Protein AF-0000000081974134 (afdb_homodimer)

Solvent-accessible surface area (backbone atoms only — not comparable to full-atom values): 27662 Å² total; per-residue (Å²): 134,82,80,75,77,74,74,79,78,76,74,82,57,38,41,62,75,35,48,95,47,82,81,49,39,59,68,60,86,34,45,34,42,29,40,42,33,33,38,43,79,95,25,69,61,38,66,56,43,50,51,53,49,50,49,51,37,48,76,56,60,36,49,73,46,82,43,73,51,33,44,64,68,55,46,54,53,51,53,48,50,51,48,50,50,45,43,72,47,29,88,43,43,20,35,40,37,40,35,44,37,31,37,16,56,98,64,27,38,38,31,64,80,62,48,73,44,55,46,59,61,57,56,49,49,57,29,57,85,66,18,56,36,42,55,97,23,50,37,36,36,42,41,34,52,23,32,69,73,90,77,79,85,73,77,65,66,72,69,57,69,64,73,80,59,81,75,68,73,73,66,67,63,74,57,44,75,21,28,38,40,37,32,68,31,14,39,87,64,63,45,68,30,18,66,71,41,67,41,46,61,53,51,30,44,52,52,48,36,72,72,54,56,62,35,42,34,54,70,57,43,49,23,49,25,26,36,50,40,56,70,43,90,37,64,42,96,83,36,81,44,59,43,36,42,41,36,39,33,26,36,46,49,40,49,64,94,133,81,80,74,78,75,74,79,78,78,74,81,60,39,41,62,75,34,49,95,46,82,80,49,38,60,69,61,86,33,45,32,42,29,40,43,32,34,37,44,80,95,26,76,61,38,66,56,41,50,53,54,50,50,50,52,36,50,76,56,58,37,50,71,47,80,42,72,49,33,43,63,69,53,45,53,53,51,54,48,51,50,47,50,50,45,43,72,48,29,87,43,42,18,36,42,36,41,34,42,37,31,36,15,53,98,63,26,38,37,29,64,79,62,48,72,42,54,47,60,61,57,56,51,49,58,28,59,84,65,16,56,36,42,54,98,23,50,37,37,36,44,39,30,53,21,30,69,74,91,85,80,87,69,80,65,69,74,70,59,74,64,78,81,61,82,77,70,78,78,60,74,68,74,48,48,79,21,28,37,37,37,33,68,30,13,36,91,48,71,51,68,22,31,75,70,45,60,43,46,60,53,52,29,43,53,53,47,35,72,74,53,56,61,33,42,33,55,70,58,44,49,23,51,25,26,37,49,39,56,72,42,88,37,68,45,95,82,37,80,44,60,42,32,43,40,36,40,33,27,36,46,50,40,49,63,94

Secondary structure (DSSP, 8-state):
--------------GGGG--SGGGB----SEEEEEEEE--TT-TTHHHHHHHHHHHHHHTT-EEEEEES--HHHHHHHHHHHHHHHHHHGGGEEEEEEEEEEEEETTEEE-TTS-EEEHHHHHHTTSTTT-GGGTTS-EEEEEEEE------------------------------TTEEEEEEEESSS-----TTTTHHHHHHHHHHHHHHTT-S-HHHHHHHHHHHHHHS-EEETTEEE-EEEEEEE--SSB---/--------------GGGGS-SGGGB----SEEEEEEEE--TT-TTHHHHHHHHHHHHHHTT-EEEEEES--HHHHHHHHHHHHHHHHHHGGGEEEEEEEEEEEEETTEEE-TTS-EEEHHHHHHTTSTTT-GGGTTS-EEEEEEEE-----S-------------------S----TTEEEEEEEESSSS----TTTHHHHHHHHHHHHHHHTT-S-HHHHHHHHHHHHHHS-EEETTEEE-EEEEEEE--SSB---

Foldseek 3Di:
DPPPPPDPPPPPAFVVVVVPDPVQAFDQQFAEEEEEEEEPPLQPCRVVLVVLVVVLCVLVRYDYDYHYQDDPVSVVVVLLVVLVVLQVCQQRGAEYEYEHQAADDDQWGAGNVGDTDGVLVSLVCCACVNRVSQVLHAYEYEYLHAHDDPDDDPPPPPVVVPPPPDPPPSDDSPPGARYKYKYKAFPVHHRPPQSNCSCLLSVLLSVLCVVQPQRAFPVVSVVSSQVSQQPDWDDRVNDTTGMGMDIDGNRRHTHTD/DPPPPPDPDPDPAFVVVVVPDPVQEFDQQFAEEEEEEEEPPPQPCRVVLVVLVVVLCVLVRYDYDYHYQDDPVSVVVVLLVVLVVLQVCQQRGAEYEYEHQAADDDQWGAGNVGDTDGVLVSLVCCACVNRVSQVLHAYEYEYLHAHDDPDDDPPPPPVVVPPPPDPPCSDDSPPGARYKYKYKAFPVDGRHRQSNCSCLLSVLLSVLCVVQPQRAFPVVSVVSSQVSQQPDWDDRVNDTTGMGMDIDGNRRHTYTD

Nearest PDB structures (foldseek):
  4m9r-assembly1_A  TM=7.952E-01  e=2.866E-16  Caenorhabditis elegans
  1gqf-assembly1_B  TM=7.179E-01  e=1.785E-15  Homo sapiens
  3r5j-assembly1_A  TM=8.544E-01  e=5.045E-10  Homo sapiens
  3r7b-assembly1_A  TM=8.446E-01  e=9.480E-10  Homo sapiens
  3r6l-assembly3_A  TM=8.497E-01  e=2.950E-09  Homo sapiens

Sequence (514 aa):
MKIHSEIPRKIPKRSYDCVDGELDCYDLRGKRKAFVMCVEKNRPGAHRDICLMEEWLGQCRFEHTQCIDPNKMELIEKIRSFRDGLNESKDDVGCCLVTLMSHGEKGFIKMEDGEKVSLEDIFEMFNNKNCPALQEKPKIFIIQACRGEKRDSGVETDDEPMESDDVAEKRRLPTFSDYFIIYPTQADHVALRHPRTGSVIIEAMSAVFKQYGNKWHIADFFTKVNNRVVHTEFHLHEEPIKVSLVMESTLTRFVYFMKIHSEIPRKIPKRSYDCVDGELDCYDLRGKRKAFVMCVEKNRPGAHRDICLMEEWLGQCRFEHTQCIDPNKMELIEKIRSFRDGLNESKDDVGCCLVTLMSHGEKGFIKMEDGEKVSLEDIFEMFNNKNCPALQEKPKIFIIQACRGEKRDSGVETDDEPMESDDVAEKRRLPTFSDYFIIYPTQADHVALRHPRTGSVIIEAMSAVFKQYGNKWHIADFFTKVNNRVVHTEFHLHEEPIKVSLVMESTLTRFVYF

InterPro domains:
  IPR001309 Peptidase C14, p20 domain [PS50208] (43-150)
  IPR002138 Peptidase C14, caspase non-catalytic subunit p10 [PS50207] (169-257)
  IPR002398 Peptidase C14 family [PTHR10454] (24-257)
  IPR011600 Peptidase C14, caspase domain [PF00656] (32-233)
  IPR015917 Peptidase C14A, caspase catalytic domain [PR00376] (96-104)
  IPR015917 Peptidase C14A, caspase catalytic domain [PR00376] (131-149)
  IPR015917 Peptidase C14A, caspase catalytic domain [PR00376] (191-202)
  IPR015917 Peptidase C14A, caspase catalytic domain [PR00376] (249-257)
  IPR015917 Peptidase C14A, caspase catalytic domain [SM00115] (25-257)
  IPR029030 Caspase-like domain superfamily [SSF52129] (19-257)
  IPR033139 Peptidase family C14A, cysteine active site [PS01122] (137-148)

pLDDT: mean 76.15, std 25.22, range [23.22, 98.56]

Radius of gyration: 23.82 Å; Cα contacts (8 Å, |Δi|>4): 991; chains: 2; bounding box: 58×66×83 Å

Organism: Neovison vison (NCBI:txid452646)

Structure (mmCIF, N/CA/C/O backbone):
data_AF-0000000081974134-model_v1
#
loop_
_entity.id
_entity.type
_entity.pdbx_description
1 polymer Caspase-14-like
#
loop_
_atom_site.group_PDB
_atom_site.id
_atom_site.type_symbol
_atom_site.label_atom_id
_atom_site.label_alt_id
_atom_site.label_comp_id
_atom_site.label_asym_id
_atom_site.label_entity_id
_atom_site.label_seq_id
_atom_site.pdbx_PDB_ins_code
_atom_site.Cartn_x
_atom_site.Cartn_y
_atom_site.Cartn_z
_atom_site.occupancy
_atom_site.B_iso_or_equiv
_atom_site.auth_seq_id
_atom_site.auth_comp_id
_atom_site.auth_asym_id
_atom_site.auth_atom_id
_atom_site.pdbx_PDB_model_num
ATOM 1 N N . MET A 1 1 ? -29.875 7.055 -47.281 1 23.36 1 MET A N 1
ATOM 2 C CA . MET A 1 1 ? -28.859 6.141 -46.75 1 23.36 1 MET A CA 1
ATOM 3 C C . MET A 1 1 ? -27.766 6.898 -46 1 23.36 1 MET A C 1
ATOM 5 O O . MET A 1 1 ? -26.875 7.48 -46.625 1 23.36 1 MET A O 1
ATOM 9 N N . LYS A 1 2 ? -28.062 7.668 -45 1 30.08 2 LYS A N 1
ATOM 10 C CA . LYS A 1 2 ? -27.234 8.648 -44.281 1 30.08 2 LYS A CA 1
ATOM 11 C C . LYS A 1 2 ? -26.031 7.984 -43.625 1 30.08 2 LYS A C 1
ATOM 13 O O . LYS A 1 2 ? -26.188 7.039 -42.844 1 30.08 2 LYS A O 1
ATOM 18 N N . ILE A 1 3 ? -24.812 7.965 -44.25 1 29.06 3 ILE A N 1
ATOM 19 C CA . ILE A 1 3 ? -23.547 7.371 -43.812 1 29.06 3 ILE A CA 1
ATOM 20 C C . ILE A 1 3 ? -23.188 7.887 -42.438 1 29.06 3 ILE A C 1
ATOM 22 O O . ILE A 1 3 ? -23.031 9.094 -42.219 1 29.06 3 ILE A O 1
ATOM 26 N N . HIS A 1 4 ? -23.656 7.277 -41.344 1 30.2 4 HIS A N 1
ATOM 27 C CA . HIS A 1 4 ? -23.391 7.625 -39.969 1 30.2 4 HIS A CA 1
ATOM 28 C C . HIS A 1 4 ? -21.891 7.602 -39.688 1 30.2 4 HIS A C 1
ATOM 30 O O . HIS A 1 4 ? -21.219 6.594 -39.906 1 30.2 4 HIS A O 1
ATOM 36 N N . SER A 1 5 ? -21.188 8.68 -39.938 1 32 5 SER A N 1
ATOM 37 C CA . SER A 1 5 ? -19.766 8.914 -39.75 1 32 5 SER A CA 1
ATOM 38 C C . SER A 1 5 ? -19.297 8.414 -38.406 1 32 5 SER A C 1
ATOM 40 O O . SER A 1 5 ? -19.875 8.766 -37.375 1 32 5 SER A O 1
ATOM 42 N N . GLU A 1 6 ? -18.875 7.148 -38.312 1 28.83 6 GLU A N 1
ATOM 43 C CA . GLU A 1 6 ? -18.328 6.422 -37.188 1 28.83 6 GLU A CA 1
ATOM 44 C C . GLU A 1 6 ? -17.266 7.25 -36.469 1 28.83 6 GLU A C 1
ATOM 46 O O . GLU A 1 6 ? -16.312 7.727 -37.094 1 28.83 6 GLU A O 1
ATOM 51 N N . ILE A 1 7 ? -17.625 8.031 -35.531 1 29.89 7 ILE A N 1
ATOM 52 C CA . ILE A 1 7 ? -16.719 8.859 -34.719 1 29.89 7 ILE A CA 1
ATOM 53 C C . ILE A 1 7 ? -15.492 8.055 -34.312 1 29.89 7 ILE A C 1
ATOM 55 O O . ILE A 1 7 ? -15.609 6.945 -33.812 1 29.89 7 ILE A O 1
ATOM 59 N N . PRO A 1 8 ? -14.297 8.383 -34.781 1 29.53 8 PRO A N 1
ATOM 60 C CA . PRO A 1 8 ? -13.047 7.648 -34.594 1 29.53 8 PRO A CA 1
ATOM 61 C C . PRO A 1 8 ? -12.781 7.352 -33.094 1 29.53 8 PRO A C 1
ATOM 63 O O . PRO A 1 8 ? -13.047 8.195 -32.25 1 29.53 8 PRO A O 1
ATOM 66 N N . ARG A 1 9 ? -12.789 6.145 -32.562 1 28.36 9 ARG A N 1
ATOM 67 C CA . ARG A 1 9 ? -12.508 5.625 -31.234 1 28.36 9 ARG A CA 1
ATOM 68 C C . ARG A 1 9 ? -11.172 6.145 -30.703 1 28.36 9 ARG A C 1
ATOM 70 O O . ARG A 1 9 ? -10.133 5.957 -31.344 1 28.36 9 ARG A O 1
ATOM 77 N N . LYS A 1 10 ? -11.133 7.32 -30.078 1 31.2 10 LYS A N 1
ATOM 78 C CA . LYS A 1 10 ? -9.922 7.871 -29.469 1 31.2 10 LYS A CA 1
ATOM 79 C C . LYS A 1 10 ? -9.148 6.793 -28.719 1 31.2 10 LYS A C 1
ATOM 81 O O . LYS A 1 10 ? -9.734 6.027 -27.953 1 31.2 10 LYS A O 1
ATOM 86 N N . ILE A 1 11 ? -8.18 6.156 -29.141 1 31.95 11 ILE A N 1
ATOM 87 C CA . ILE A 1 11 ? -7.281 5.145 -28.594 1 31.95 11 ILE A CA 1
ATOM 88 C C . ILE A 1 11 ? -6.875 5.531 -27.172 1 31.95 11 ILE A C 1
ATOM 90 O O . ILE A 1 11 ? -6.301 6.598 -26.953 1 31.95 11 ILE A O 1
ATOM 94 N N . PRO A 1 12 ? -7.48 4.992 -26.125 1 35.16 12 PRO A N 1
ATOM 95 C CA . PRO A 1 12 ? -7.156 5.348 -24.75 1 35.16 12 PRO A CA 1
ATOM 96 C C . PRO A 1 12 ? -5.66 5.27 -24.453 1 35.16 12 PRO A C 1
ATOM 98 O O . PRO A 1 12 ? -5.012 4.273 -24.781 1 35.16 12 PRO A O 1
ATOM 101 N N . LYS A 1 13 ? -4.879 6.344 -24.391 1 38.97 13 LYS A N 1
ATOM 102 C CA . LYS A 1 13 ? -3.451 6.453 -24.109 1 38.97 13 LYS A CA 1
ATOM 103 C C . LYS A 1 13 ? -3.1 5.773 -22.797 1 38.97 13 LYS A C 1
ATOM 105 O O . LYS A 1 13 ? -3.848 5.879 -21.812 1 38.97 13 LYS A O 1
ATOM 110 N N . ARG A 1 14 ? -2.133 4.789 -22.828 1 38.97 14 ARG A N 1
ATOM 111 C CA . ARG A 1 14 ? -1.609 4.035 -21.703 1 38.97 14 ARG A CA 1
ATOM 112 C C . ARG A 1 14 ? -0.887 4.949 -20.719 1 38.97 14 ARG A C 1
ATOM 114 O O . ARG A 1 14 ? -0.285 5.949 -21.125 1 38.97 14 ARG A O 1
ATOM 121 N N . SER A 1 15 ? -1.131 4.859 -19.391 1 45.97 15 SER A N 1
ATOM 122 C CA . SER A 1 15 ? -0.345 5.59 -18.391 1 45.97 15 SER A CA 1
ATOM 123 C C . SER A 1 15 ? 1.147 5.484 -18.688 1 45.97 15 SER A C 1
ATOM 125 O O . SER A 1 15 ? 1.926 6.355 -18.297 1 45.97 15 SER A O 1
ATOM 127 N N . TYR A 1 16 ? 1.57 4.402 -19.438 1 46.16 16 TYR A N 1
ATOM 128 C CA . TYR A 1 16 ? 2.951 4.203 -19.875 1 46.16 16 TYR A CA 1
ATOM 129 C C . TYR A 1 16 ? 3.457 5.406 -20.656 1 46.16 16 TYR A C 1
ATOM 131 O O . TYR A 1 16 ? 4.656 5.703 -20.656 1 46.16 16 TYR A O 1
ATOM 139 N N . ASP A 1 17 ? 2.502 5.953 -21.312 1 48.38 17 ASP A N 1
ATOM 140 C CA . ASP A 1 17 ? 2.938 7.047 -22.172 1 48.38 17 ASP A CA 1
ATOM 141 C C . ASP A 1 17 ? 3.395 8.25 -21.344 1 48.38 17 ASP A C 1
ATOM 143 O O . ASP A 1 17 ? 4.055 9.148 -21.859 1 48.38 17 ASP A O 1
ATOM 147 N N . CYS A 1 18 ? 3.057 8.219 -20.094 1 47.5 18 CYS A N 1
ATOM 148 C CA . CYS A 1 18 ? 3.426 9.336 -19.234 1 47.5 18 CYS A CA 1
ATOM 149 C C . CYS A 1 18 ? 4.734 9.055 -18.5 1 47.5 18 CYS A C 1
ATOM 151 O O . CYS A 1 18 ? 5.242 9.914 -17.781 1 47.5 18 CYS A O 1
ATOM 153 N N . VAL A 1 19 ? 5.211 7.797 -18.734 1 52.97 19 VAL A N 1
ATOM 154 C CA . VAL A 1 19 ? 6.453 7.461 -18.062 1 52.97 19 VAL A CA 1
ATOM 155 C C . VAL A 1 19 ? 7.645 7.848 -18.922 1 52.97 19 VAL A C 1
ATOM 157 O O . VAL A 1 19 ? 7.613 7.672 -20.141 1 52.97 19 VAL A O 1
ATOM 160 N N . ASP A 1 20 ? 8.445 8.914 -18.516 1 53.44 20 ASP A N 1
ATOM 161 C CA . ASP A 1 20 ? 9.516 9.555 -19.281 1 53.44 20 ASP A CA 1
ATOM 162 C C . ASP A 1 20 ? 10.562 8.539 -19.719 1 53.44 20 ASP A C 1
ATOM 164 O O . ASP A 1 20 ? 11.398 8.828 -20.578 1 53.44 20 ASP A O 1
ATOM 168 N N . GLY A 1 21 ? 10.516 7.141 -19.266 1 56.5 21 GLY A N 1
ATOM 169 C CA . GLY A 1 21 ? 11.625 6.348 -19.766 1 56.5 21 GLY A CA 1
ATOM 170 C C . GLY A 1 21 ? 11.641 4.93 -19.234 1 56.5 21 GLY A C 1
ATOM 171 O O . GLY A 1 21 ? 10.805 4.57 -18.391 1 56.5 21 GLY A O 1
ATOM 172 N N . GLU A 1 22 ? 12.43 4.062 -19.953 1 61 22 GLU A N 1
ATOM 173 C CA . GLU A 1 22 ? 12.711 2.666 -19.641 1 61 22 GLU A CA 1
ATOM 174 C C . GLU A 1 22 ? 13.156 2.514 -18.188 1 61 22 GLU A C 1
ATOM 176 O O . GLU A 1 22 ? 12.945 1.463 -17.578 1 61 22 GLU A O 1
ATOM 181 N N . LEU A 1 23 ? 13.391 3.646 -17.562 1 71.38 23 LEU A N 1
ATOM 182 C CA . LEU A 1 23 ? 13.977 3.562 -16.219 1 71.38 23 LEU A CA 1
ATOM 183 C C . LEU A 1 23 ? 12.891 3.586 -15.156 1 71.38 23 LEU A C 1
ATOM 185 O O . LEU A 1 23 ? 13.133 3.193 -14.008 1 71.38 23 LEU A O 1
ATOM 189 N N . ASP A 1 24 ? 11.664 3.799 -15.57 1 87.81 24 ASP A N 1
ATOM 190 C CA . ASP A 1 24 ? 10.602 3.941 -14.578 1 87.81 24 ASP A CA 1
ATOM 191 C C . ASP A 1 24 ? 9.805 2.648 -14.438 1 87.81 24 ASP A C 1
ATOM 193 O O . ASP A 1 24 ? 8.992 2.508 -13.516 1 87.81 24 ASP A O 1
ATOM 197 N N . CYS A 1 25 ? 10.18 1.677 -15.32 1 92.44 25 CYS A N 1
ATOM 198 C CA . CYS A 1 25 ? 9.414 0.437 -15.305 1 92.44 25 CYS A CA 1
ATOM 199 C C . CYS A 1 25 ? 10.312 -0.76 -15.031 1 92.44 25 CYS A C 1
ATOM 201 O O . CYS A 1 25 ? 11.492 -0.755 -15.406 1 92.44 25 CYS A O 1
ATOM 203 N N . TYR A 1 26 ? 9.742 -1.731 -14.391 1 95.31 26 TYR A N 1
ATOM 204 C CA . TYR A 1 26 ? 10.43 -3.016 -14.297 1 95.31 26 TYR A CA 1
ATOM 205 C C . TYR A 1 26 ? 10.57 -3.658 -15.672 1 95.31 26 TYR A C 1
ATOM 207 O O . TYR A 1 26 ? 9.688 -3.525 -16.516 1 95.31 26 TYR A O 1
ATOM 215 N N . ASP A 1 27 ? 11.695 -4.344 -15.844 1 92.31 27 ASP A N 1
ATOM 216 C CA . ASP A 1 27 ? 11.906 -5.129 -17.062 1 92.31 27 ASP A CA 1
ATOM 217 C C . ASP A 1 27 ? 11.188 -6.473 -16.969 1 92.31 27 ASP A C 1
ATOM 219 O O . ASP A 1 27 ? 11.625 -7.367 -16.234 1 92.31 27 ASP A O 1
ATOM 223 N N . LEU A 1 28 ? 10.086 -6.625 -17.688 1 92.44 28 LEU A N 1
ATOM 224 C CA . LEU A 1 28 ? 9.305 -7.855 -17.641 1 92.44 28 LEU A CA 1
ATOM 225 C C . LEU A 1 28 ? 9.469 -8.656 -18.922 1 92.44 28 LEU A C 1
ATOM 227 O O . LEU A 1 28 ? 8.586 -9.438 -19.297 1 92.44 28 LEU A O 1
ATOM 231 N N . ARG A 1 29 ? 10.633 -8.508 -19.609 1 89.06 29 ARG A N 1
ATOM 232 C CA . ARG A 1 29 ? 10.898 -9.242 -20.844 1 89.06 29 ARG A CA 1
ATOM 233 C C . ARG A 1 29 ? 11.195 -10.703 -20.562 1 89.06 29 ARG A C 1
ATOM 235 O O . ARG A 1 29 ? 11.023 -11.562 -21.422 1 89.06 29 ARG A O 1
ATOM 242 N N . GLY A 1 30 ? 11.641 -10.945 -19.328 1 91.62 30 GLY A N 1
ATOM 243 C CA . GLY A 1 30 ? 11.844 -12.328 -18.938 1 91.62 30 GLY A CA 1
ATOM 244 C C . GLY A 1 30 ? 10.555 -13.078 -18.672 1 91.62 30 GLY A C 1
ATOM 245 O O . GLY A 1 30 ? 9.469 -12.539 -18.891 1 91.62 30 GLY A O 1
ATOM 246 N N . LYS A 1 31 ? 10.703 -14.281 -18.219 1 94.69 31 LYS A N 1
ATOM 247 C CA . LYS A 1 31 ? 9.539 -15.117 -17.938 1 94.69 31 LYS A CA 1
ATOM 248 C C . LYS A 1 31 ? 8.719 -14.562 -16.781 1 94.69 31 LYS A C 1
ATOM 250 O O . LYS A 1 31 ? 9.281 -14.07 -15.797 1 94.69 31 LYS A O 1
ATOM 255 N N . ARG A 1 32 ? 7.484 -14.625 -17.016 1 96.38 32 ARG A N 1
ATOM 256 C CA . ARG A 1 32 ? 6.543 -14.305 -15.938 1 96.38 32 ARG A CA 1
ATOM 257 C C . ARG A 1 32 ? 5.898 -15.57 -15.383 1 96.38 32 ARG A C 1
ATOM 259 O O . ARG A 1 32 ? 5.215 -16.297 -16.109 1 96.38 32 ARG A O 1
ATOM 266 N N . LYS A 1 33 ? 6.16 -15.828 -14.117 1 97.69 33 LYS A N 1
ATOM 267 C CA . LYS A 1 33 ? 5.707 -17.078 -13.508 1 97.69 33 LYS A CA 1
ATOM 268 C C . LYS A 1 33 ? 4.68 -16.812 -12.414 1 97.69 33 LYS A C 1
ATOM 270 O O . LYS A 1 33 ? 4.84 -15.875 -11.617 1 97.69 33 LYS A O 1
ATOM 275 N N . ALA A 1 34 ? 3.613 -17.609 -12.461 1 98.5 34 ALA A N 1
ATOM 276 C CA . ALA A 1 34 ? 2.559 -17.422 -11.461 1 98.5 34 ALA A CA 1
ATOM 277 C C . ALA A 1 34 ? 2.271 -18.734 -10.727 1 98.5 34 ALA A C 1
ATOM 279 O O . ALA A 1 34 ? 2.422 -19.812 -11.297 1 98.5 34 ALA A O 1
ATOM 280 N N . PHE A 1 35 ? 1.98 -18.609 -9.461 1 98.5 35 PHE A N 1
ATOM 281 C CA . PHE A 1 35 ? 1.506 -19.688 -8.609 1 98.5 35 PHE A CA 1
ATOM 282 C C . PHE A 1 35 ? 0.083 -19.422 -8.133 1 98.5 35 PHE A C 1
ATOM 284 O O . PHE A 1 35 ? -0.191 -18.391 -7.535 1 98.5 35 PHE A O 1
ATOM 291 N N . VAL A 1 36 ? -0.862 -20.344 -8.477 1 97.44 36 VAL A N 1
ATOM 292 C CA . VAL A 1 36 ? -2.262 -20.172 -8.102 1 97.44 36 VAL A CA 1
ATOM 293 C C . VAL A 1 36 ? -2.686 -21.297 -7.156 1 97.44 36 VAL A C 1
ATOM 295 O O . VAL A 1 36 ? -2.811 -22.453 -7.57 1 97.44 36 VAL A O 1
ATOM 298 N N . MET A 1 37 ? -2.889 -20.922 -5.91 1 96.12 37 MET A N 1
ATOM 299 C CA . MET A 1 37 ? -3.393 -21.891 -4.934 1 96.12 37 MET A CA 1
ATOM 300 C C . MET A 1 37 ? -4.844 -21.578 -4.57 1 96.12 37 MET A C 1
ATOM 302 O O . MET A 1 37 ? -5.195 -20.422 -4.312 1 96.12 37 MET A O 1
ATOM 306 N N . CYS A 1 38 ? -5.676 -22.641 -4.547 1 92.44 38 CYS A N 1
ATOM 307 C CA . CYS A 1 38 ? -7.078 -22.453 -4.188 1 92.44 38 CYS A CA 1
ATOM 308 C C . CYS A 1 38 ? -7.594 -23.656 -3.393 1 92.44 38 CYS A C 1
ATOM 310 O O . CYS A 1 38 ? -7.316 -24.797 -3.738 1 92.44 38 CYS A O 1
ATOM 312 N N . VAL A 1 39 ? -8.141 -23.328 -2.324 1 90.38 39 VAL A N 1
ATOM 313 C CA . VAL A 1 39 ? -8.953 -24.328 -1.646 1 90.38 39 VAL A CA 1
ATOM 314 C C . VAL A 1 39 ? -10.398 -24.234 -2.123 1 90.38 39 VAL A C 1
ATOM 316 O O . VAL A 1 39 ? -11.086 -23.25 -1.852 1 90.38 39 VAL A O 1
ATOM 319 N N . GLU A 1 40 ? -10.875 -25.234 -2.871 1 87.44 40 GLU A N 1
ATOM 320 C CA . GLU A 1 40 ? -12.203 -25.219 -3.477 1 87.44 40 GLU A CA 1
ATOM 321 C C . GLU A 1 40 ? -13.242 -25.844 -2.545 1 87.44 40 GLU A C 1
ATOM 323 O O . GLU A 1 40 ? -14.422 -25.516 -2.621 1 87.44 40 GLU A O 1
ATOM 328 N N . LYS A 1 41 ? -12.727 -26.688 -1.751 1 79.75 41 LYS A N 1
ATOM 329 C CA . LYS A 1 41 ? -13.656 -27.422 -0.905 1 79.75 41 LYS A CA 1
ATOM 330 C C . LYS A 1 41 ? -14.477 -26.484 -0.028 1 79.75 41 LYS A C 1
ATOM 332 O O . LYS A 1 41 ? -13.922 -25.594 0.619 1 79.75 41 LYS A O 1
ATOM 337 N N . ASN A 1 42 ? -15.812 -26.531 -0.079 1 73.19 42 ASN A N 1
ATOM 338 C CA . ASN A 1 42 ? -16.766 -25.781 0.721 1 73.19 42 ASN A CA 1
ATOM 339 C C . ASN A 1 42 ? -16.719 -24.281 0.381 1 73.19 42 ASN A C 1
ATOM 341 O O . ASN A 1 42 ? -16.938 -23.438 1.251 1 73.19 42 ASN A O 1
ATOM 345 N N . ARG A 1 43 ? -16.281 -24 -0.754 1 77.38 43 ARG A N 1
ATOM 346 C CA . ARG A 1 43 ? -16.266 -22.609 -1.228 1 77.38 43 ARG A CA 1
ATOM 347 C C . ARG A 1 43 ? -16.922 -22.5 -2.598 1 77.38 43 ARG A C 1
ATOM 349 O O . ARG A 1 43 ? -16.234 -22.516 -3.623 1 77.38 43 ARG A O 1
ATOM 356 N N . PRO A 1 44 ? -18.219 -22.375 -2.51 1 75.38 44 PRO A N 1
ATOM 357 C CA . PRO A 1 44 ? -18.906 -22.203 -3.789 1 75.38 44 PRO A CA 1
ATOM 358 C C . PRO A 1 44 ? -18.344 -21.031 -4.609 1 75.38 44 PRO A C 1
ATOM 360 O O . PRO A 1 44 ? -18.016 -19.984 -4.055 1 75.38 44 PRO A O 1
ATOM 363 N N . GLY A 1 45 ? -18.031 -21.172 -5.887 1 80.12 45 GLY A N 1
ATOM 364 C CA . GLY A 1 45 ? -17.547 -20.125 -6.773 1 80.12 45 GLY A CA 1
ATOM 365 C C . GLY A 1 45 ? -16.031 -20.156 -6.957 1 80.12 45 GLY A C 1
ATOM 366 O O . GLY A 1 45 ? -15.492 -19.469 -7.82 1 80.12 45 GLY A O 1
ATOM 367 N N . ALA A 1 46 ? -15.438 -20.984 -6.133 1 84.06 46 ALA A N 1
ATOM 368 C CA . ALA A 1 46 ? -13.977 -21.062 -6.164 1 84.06 46 ALA A CA 1
ATOM 369 C C . ALA A 1 46 ? -13.477 -21.484 -7.547 1 84.06 46 ALA A C 1
ATOM 371 O O . ALA A 1 46 ? -12.477 -20.953 -8.031 1 84.06 46 ALA A O 1
ATOM 372 N N . HIS A 1 47 ? -14.234 -22.375 -8.109 1 88.06 47 HIS A N 1
ATOM 373 C CA . HIS A 1 47 ? -13.828 -22.844 -9.43 1 88.06 47 HIS A CA 1
ATOM 374 C C . HIS A 1 47 ? -13.875 -21.719 -10.453 1 88.06 47 HIS A C 1
ATOM 376 O O . HIS A 1 47 ? -12.984 -21.594 -11.297 1 88.06 47 HIS A O 1
ATOM 382 N N . ARG A 1 48 ? -14.891 -20.969 -10.359 1 87.81 48 ARG A N 1
ATOM 383 C CA . ARG A 1 48 ? -15.008 -19.828 -11.258 1 87.81 48 ARG A CA 1
ATOM 384 C C . ARG A 1 48 ? -13.875 -18.844 -11.031 1 87.81 48 ARG A C 1
ATOM 386 O O . ARG A 1 48 ? -13.32 -18.281 -11.984 1 87.81 48 ARG A O 1
ATOM 393 N N . ASP A 1 49 ? -13.492 -18.609 -9.82 1 89.44 49 ASP A N 1
ATOM 394 C CA . ASP A 1 49 ? -12.383 -17.719 -9.492 1 89.44 49 ASP A CA 1
ATOM 395 C C . ASP A 1 49 ? -11.086 -18.203 -10.125 1 89.44 49 ASP A C 1
ATOM 397 O O . ASP A 1 49 ? -10.305 -17.406 -10.641 1 89.44 49 ASP A O 1
ATOM 401 N N . ILE A 1 50 ? -10.945 -19.5 -10.078 1 92.75 50 ILE A N 1
ATOM 402 C CA . ILE A 1 50 ? -9.75 -20.094 -10.664 1 92.75 50 ILE A CA 1
ATOM 403 C C . ILE A 1 50 ? -9.727 -19.812 -12.172 1 92.75 50 ILE A C 1
ATOM 405 O O . ILE A 1 50 ? -8.711 -19.375 -12.711 1 92.75 50 ILE A O 1
ATOM 409 N N . CYS A 1 51 ? -10.82 -20 -12.789 1 93 51 CYS A N 1
ATOM 410 C CA . CYS A 1 51 ? -10.906 -19.812 -14.234 1 93 51 CYS A CA 1
ATOM 411 C C . CYS A 1 51 ? -10.641 -18.375 -14.617 1 93 51 CYS A C 1
ATOM 413 O O . CYS A 1 51 ? -9.875 -18.094 -15.539 1 93 51 CYS A O 1
ATOM 415 N N . LEU A 1 52 ? -11.227 -17.484 -13.867 1 92.69 52 LEU A N 1
ATOM 416 C CA . LEU A 1 52 ? -11.047 -16.062 -14.148 1 92.69 52 LEU A CA 1
ATOM 417 C C . LEU A 1 52 ? -9.594 -15.641 -13.93 1 92.69 52 LEU A C 1
ATOM 419 O O . LEU A 1 52 ? -9.039 -14.883 -14.727 1 92.69 52 LEU A O 1
ATOM 423 N N . MET A 1 53 ? -9.016 -16.172 -12.875 1 94.88 53 MET A N 1
ATOM 424 C CA . MET A 1 53 ? -7.617 -15.859 -12.586 1 94.88 53 MET A CA 1
ATOM 425 C C . MET A 1 53 ? -6.703 -16.391 -13.68 1 94.88 53 MET A C 1
ATOM 427 O O . MET A 1 53 ? -5.812 -15.672 -14.148 1 94.88 53 MET A O 1
ATOM 431 N N . GLU A 1 54 ? -6.957 -17.562 -14.117 1 95.62 54 GLU A N 1
ATOM 432 C CA . GLU A 1 54 ? -6.133 -18.172 -15.156 1 95.62 54 GLU A CA 1
ATOM 433 C C . GLU A 1 54 ? -6.273 -17.406 -16.484 1 95.62 54 GLU A C 1
ATOM 435 O O . GLU A 1 54 ? -5.297 -17.25 -17.219 1 95.62 54 GLU A O 1
ATOM 440 N N . GLU A 1 55 ? -7.434 -17.016 -16.719 1 95.38 55 GLU A N 1
ATOM 441 C CA . GLU A 1 55 ? -7.664 -16.219 -17.922 1 95.38 55 GLU A CA 1
ATOM 442 C C . GLU A 1 55 ? -6.871 -14.906 -17.875 1 95.38 55 GLU A C 1
ATOM 444 O O . GLU A 1 55 ? -6.211 -14.547 -18.859 1 95.38 55 GLU A O 1
ATOM 449 N N . TRP A 1 56 ? -6.961 -14.266 -16.75 1 96.12 56 TRP A N 1
ATOM 450 C CA . TRP A 1 56 ? -6.238 -13.008 -16.594 1 96.12 56 TRP A CA 1
ATOM 451 C C . TRP A 1 56 ? -4.734 -13.227 -16.688 1 96.12 56 TRP A C 1
ATOM 453 O O . TRP A 1 56 ? -4.035 -12.477 -17.375 1 96.12 56 TRP A O 1
ATOM 463 N N . LEU A 1 57 ? -4.23 -14.273 -16.062 1 97.38 57 LEU A N 1
ATOM 464 C CA . LEU A 1 57 ? -2.809 -14.602 -16.109 1 97.38 57 LEU A CA 1
ATOM 465 C C . LEU A 1 57 ? -2.371 -14.898 -17.547 1 97.38 57 LEU A C 1
ATOM 467 O O . LEU A 1 57 ? -1.297 -14.469 -17.969 1 97.38 57 LEU A O 1
ATOM 471 N N . GLY A 1 58 ? -3.207 -15.594 -18.234 1 96.5 58 GLY A N 1
ATOM 472 C CA . GLY A 1 58 ? -2.914 -15.875 -19.625 1 96.5 58 GLY A CA 1
ATOM 473 C C . GLY A 1 58 ? -2.818 -14.633 -20.484 1 96.5 58 GLY A C 1
ATOM 474 O O . GLY A 1 58 ? -1.886 -14.484 -21.281 1 96.5 58 GLY A O 1
ATOM 475 N N . GLN A 1 59 ? -3.693 -13.734 -20.25 1 95.44 59 GLN A N 1
ATOM 476 C CA . GLN A 1 59 ? -3.713 -12.484 -21.016 1 95.44 59 GLN A CA 1
ATOM 477 C C . GLN A 1 59 ? -2.502 -11.617 -20.688 1 95.44 59 GLN A C 1
ATOM 479 O O . GLN A 1 59 ? -2.043 -10.836 -21.516 1 95.44 59 GLN A O 1
ATOM 484 N N . CYS A 1 60 ? -1.992 -11.789 -19.516 1 95.88 60 CYS A N 1
ATOM 485 C CA . CYS A 1 60 ? -0.818 -11.047 -19.078 1 95.88 60 CYS A CA 1
ATOM 486 C C . CYS A 1 60 ? 0.461 -11.828 -19.359 1 95.88 60 CYS A C 1
ATOM 488 O O . CYS A 1 60 ? 1.543 -11.43 -18.922 1 95.88 60 CYS A O 1
ATOM 490 N N . ARG A 1 61 ? 0.391 -13.016 -20 1 95.69 61 ARG A N 1
ATOM 491 C CA . ARG A 1 61 ? 1.505 -13.82 -20.484 1 95.69 61 ARG A CA 1
ATOM 492 C C . ARG A 1 61 ? 2.256 -14.469 -19.328 1 95.69 61 ARG A C 1
ATOM 494 O O . ARG A 1 61 ? 3.484 -14.562 -19.344 1 95.69 61 ARG A O 1
ATOM 501 N N . PHE A 1 62 ? 1.518 -14.859 -18.297 1 97.56 62 PHE A N 1
ATOM 502 C CA . PHE A 1 62 ? 2.088 -15.641 -17.203 1 97.56 62 PHE A CA 1
ATOM 503 C C . PHE A 1 62 ? 1.961 -17.125 -17.484 1 97.56 62 PHE A C 1
ATOM 505 O O . PHE A 1 62 ? 0.932 -17.594 -17.984 1 97.56 62 PHE A O 1
ATOM 512 N N . GLU A 1 63 ? 3.045 -17.781 -17.188 1 96.75 63 GLU A N 1
ATOM 513 C CA . GLU A 1 63 ? 2.949 -19.234 -17 1 96.75 63 GLU A CA 1
ATOM 514 C C . GLU A 1 63 ? 2.584 -19.578 -15.562 1 96.75 63 GLU A C 1
ATOM 516 O O . GLU A 1 63 ? 3.248 -19.141 -14.617 1 96.75 63 GLU A O 1
ATOM 521 N N . HIS A 1 64 ? 1.505 -20.375 -15.43 1 97 64 HIS A N 1
ATOM 522 C CA . HIS A 1 64 ? 1.072 -20.547 -14.047 1 97 64 HIS A CA 1
ATOM 523 C C . HIS A 1 64 ? 1.125 -22.016 -13.625 1 97 64 HIS A C 1
ATOM 525 O O . HIS A 1 64 ? 0.979 -22.906 -14.461 1 97 64 HIS A O 1
ATOM 531 N N . THR A 1 65 ? 1.437 -22.203 -12.359 1 97.31 65 THR A N 1
ATOM 532 C CA . THR A 1 65 ? 1.349 -23.469 -11.656 1 97.31 65 THR A CA 1
ATOM 533 C C . THR A 1 65 ? 0.16 -23.484 -10.695 1 97.31 65 THR A C 1
ATOM 535 O O . THR A 1 65 ? -0.044 -22.531 -9.945 1 97.31 65 THR A O 1
ATOM 538 N N . GLN A 1 66 ? -0.643 -24.594 -10.773 1 97.06 66 GLN A N 1
ATOM 539 C CA . GLN A 1 66 ? -1.833 -24.688 -9.93 1 97.06 66 GLN A CA 1
ATOM 540 C C . GLN A 1 66 ? -1.581 -25.578 -8.719 1 97.06 66 GLN A C 1
ATOM 542 O O . GLN A 1 66 ? -0.852 -26.562 -8.812 1 97.06 66 GLN A O 1
ATOM 547 N N . CYS A 1 67 ? -2.164 -25.219 -7.633 1 97.75 67 CYS A N 1
ATOM 548 C CA . CYS A 1 67 ? -2.193 -25.984 -6.395 1 97.75 67 CYS A CA 1
ATOM 549 C C . CYS A 1 67 ? -3.59 -25.984 -5.785 1 97.75 67 CYS A C 1
ATOM 551 O O . CYS A 1 67 ? -3.92 -25.109 -4.992 1 97.75 67 CYS A O 1
ATOM 553 N N . ILE A 1 68 ? -4.391 -27.094 -6.121 1 96.44 68 ILE A N 1
ATOM 554 C CA . ILE A 1 68 ? -5.809 -27.094 -5.773 1 96.44 68 ILE A CA 1
ATOM 555 C C . ILE A 1 68 ? -6.043 -28.031 -4.59 1 96.44 68 ILE A C 1
ATOM 557 O O . ILE A 1 68 ? -5.602 -29.172 -4.598 1 96.44 68 ILE A O 1
ATOM 561 N N . ASP A 1 69 ? -6.699 -27.562 -3.584 1 95.56 69 ASP A N 1
ATOM 562 C CA . ASP A 1 69 ? -7.102 -28.281 -2.375 1 95.56 69 ASP A CA 1
ATOM 563 C C . ASP A 1 69 ? -5.91 -28.984 -1.731 1 95.56 69 ASP A C 1
ATOM 565 O O . ASP A 1 69 ? -5.98 -30.188 -1.427 1 95.56 69 ASP A O 1
ATOM 569 N N . PRO A 1 70 ? -4.852 -28.203 -1.534 1 96.69 70 PRO A N 1
ATOM 570 C CA . PRO A 1 70 ? -3.697 -28.844 -0.894 1 96.69 70 PRO A CA 1
ATOM 571 C C . PRO A 1 70 ? -3.855 -28.969 0.62 1 96.69 70 PRO A C 1
ATOM 573 O O . PRO A 1 70 ? -4.559 -28.156 1.238 1 96.69 70 PRO A O 1
ATOM 576 N N . ASN A 1 71 ? -3.254 -30 1.139 1 95.62 71 ASN A N 1
ATOM 577 C CA . ASN A 1 71 ? -2.951 -29.922 2.564 1 95.62 71 ASN A CA 1
ATOM 578 C C . ASN A 1 71 ? -1.686 -29.109 2.822 1 95.62 71 ASN A C 1
ATOM 580 O O . ASN A 1 71 ? -1.068 -28.594 1.885 1 95.62 71 ASN A O 1
ATOM 584 N N . LYS A 1 72 ? -1.32 -28.891 4.078 1 95.81 72 LYS A N 1
ATOM 585 C CA . LYS A 1 72 ? -0.204 -28.031 4.449 1 95.81 72 LYS A CA 1
ATOM 586 C C . LYS A 1 72 ? 1.096 -28.5 3.805 1 95.81 72 LYS A C 1
ATOM 588 O O . LYS A 1 72 ? 1.828 -27.703 3.215 1 95.81 72 LYS A O 1
ATOM 593 N N . MET A 1 73 ? 1.39 -29.812 3.904 1 96.5 73 MET A N 1
ATOM 594 C CA . MET A 1 73 ? 2.625 -30.375 3.355 1 96.5 73 MET A CA 1
ATOM 595 C C . MET A 1 73 ? 2.674 -30.203 1.842 1 96.5 73 MET A C 1
ATOM 597 O O . MET A 1 73 ? 3.703 -29.797 1.29 1 96.5 73 MET A O 1
ATOM 601 N N . GLU A 1 74 ? 1.607 -30.438 1.194 1 97.06 74 GLU A N 1
ATOM 602 C CA . GLU A 1 74 ? 1.523 -30.312 -0.257 1 97.06 74 GLU A CA 1
ATOM 603 C C . GLU A 1 74 ? 1.766 -28.875 -0.695 1 97.06 74 GLU A C 1
ATOM 605 O O . GLU A 1 74 ? 2.504 -28.625 -1.65 1 97.06 74 GLU A O 1
ATOM 610 N N . LEU A 1 75 ? 1.092 -27.906 -0.018 1 97.75 75 LEU A N 1
ATOM 611 C CA . LEU A 1 75 ? 1.286 -26.5 -0.365 1 97.75 75 LEU A CA 1
ATOM 612 C C . LEU A 1 75 ? 2.75 -26.094 -0.215 1 97.75 75 LEU A C 1
ATOM 614 O O . LEU A 1 75 ? 3.334 -25.516 -1.128 1 97.75 75 LEU A O 1
ATOM 618 N N . ILE A 1 76 ? 3.344 -26.516 0.927 1 97.19 76 ILE A N 1
ATOM 619 C CA . ILE A 1 76 ? 4.711 -26.125 1.232 1 97.19 76 ILE A CA 1
ATOM 620 C C . ILE A 1 76 ? 5.668 -26.719 0.206 1 97.19 76 ILE A C 1
ATOM 622 O O . ILE A 1 76 ? 6.566 -26.031 -0.292 1 97.19 76 ILE A O 1
ATOM 626 N N . GLU A 1 77 ? 5.492 -27.938 -0.149 1 97.81 77 GLU A N 1
ATOM 627 C CA . GLU A 1 77 ? 6.344 -28.609 -1.129 1 97.81 77 GLU A CA 1
ATOM 628 C C . GLU A 1 77 ? 6.207 -27.969 -2.508 1 97.81 77 GLU A C 1
ATOM 630 O O . GLU A 1 77 ? 7.207 -27.688 -3.172 1 97.81 77 GLU A O 1
ATOM 635 N N . LYS A 1 78 ? 5.008 -27.703 -2.906 1 98.38 78 LYS A N 1
ATOM 636 C CA . LYS A 1 78 ? 4.766 -27.188 -4.25 1 98.38 78 LYS A CA 1
ATOM 637 C C . LYS A 1 78 ? 5.25 -25.734 -4.375 1 98.38 78 LYS A C 1
ATOM 639 O O . LYS A 1 78 ? 5.832 -25.359 -5.391 1 98.38 78 LYS A O 1
ATOM 644 N N . ILE A 1 79 ? 4.988 -24.938 -3.375 1 98.19 79 ILE A N 1
ATOM 645 C CA . ILE A 1 79 ? 5.395 -23.531 -3.455 1 98.19 79 ILE A CA 1
ATOM 646 C C . ILE A 1 79 ? 6.914 -23.438 -3.35 1 98.19 79 ILE A C 1
ATOM 648 O O . ILE A 1 79 ? 7.531 -22.562 -3.975 1 98.19 79 ILE A O 1
ATOM 652 N N . ARG A 1 80 ? 7.543 -24.344 -2.582 1 97.81 80 ARG A N 1
ATOM 653 C CA . ARG A 1 80 ? 9 -24.406 -2.533 1 97.81 80 ARG A CA 1
ATOM 654 C C . ARG A 1 80 ? 9.578 -24.781 -3.891 1 97.81 80 ARG A C 1
ATOM 656 O O . ARG A 1 80 ? 10.555 -24.188 -4.352 1 97.81 80 ARG A O 1
ATOM 663 N N . SER A 1 81 ? 8.992 -25.75 -4.465 1 98.06 81 SER A N 1
ATOM 664 C CA . SER A 1 81 ? 9.422 -26.172 -5.797 1 98.06 81 SER A CA 1
ATOM 665 C C . SER A 1 81 ? 9.281 -25.047 -6.809 1 98.06 81 SER A C 1
ATOM 667 O O . SER A 1 81 ? 10.148 -24.859 -7.664 1 98.06 81 SER A O 1
ATOM 669 N N . PHE A 1 82 ? 8.219 -24.312 -6.742 1 98.12 82 PHE A N 1
ATOM 670 C CA . PHE A 1 82 ? 7.988 -23.156 -7.598 1 98.12 82 PHE A CA 1
ATOM 671 C C . PHE A 1 82 ? 9.094 -22.125 -7.426 1 98.12 82 PHE A C 1
ATOM 673 O O . PHE A 1 82 ? 9.703 -21.688 -8.406 1 98.12 82 PHE A O 1
ATOM 680 N N . ARG A 1 83 ? 9.359 -21.766 -6.16 1 97.44 83 ARG A N 1
ATOM 681 C CA . ARG A 1 83 ? 10.422 -20.828 -5.832 1 97.44 83 ARG A CA 1
ATOM 682 C C . ARG A 1 83 ? 11.773 -21.328 -6.348 1 97.44 83 ARG A C 1
ATOM 684 O O . ARG A 1 83 ? 12.539 -20.562 -6.926 1 97.44 83 ARG A O 1
ATOM 691 N N . ASP A 1 84 ? 12.055 -22.609 -6.16 1 97.25 84 ASP A N 1
ATOM 692 C CA . ASP A 1 84 ? 13.32 -23.203 -6.605 1 97.25 84 ASP A CA 1
ATOM 693 C C . ASP A 1 84 ? 13.438 -23.156 -8.125 1 97.25 84 ASP A C 1
ATOM 695 O O . ASP A 1 84 ? 14.531 -22.953 -8.664 1 97.25 84 ASP A O 1
ATOM 699 N N . GLY A 1 85 ? 12.328 -23.328 -8.766 1 96.62 85 GLY A N 1
ATOM 700 C CA . GLY A 1 85 ? 12.312 -23.188 -10.211 1 96.62 85 GLY A CA 1
ATOM 701 C C . GLY A 1 85 ? 12.664 -21.797 -10.68 1 96.62 85 GLY A C 1
ATOM 702 O O . GLY A 1 85 ? 13.352 -21.625 -11.688 1 96.62 85 GLY A O 1
ATOM 703 N N . LEU A 1 86 ? 12.195 -20.812 -9.969 1 96.69 86 LEU A N 1
ATOM 704 C CA . LEU A 1 86 ? 12.562 -19.438 -10.273 1 96.69 86 LEU A CA 1
ATOM 705 C C . LEU A 1 86 ? 14.07 -19.234 -10.141 1 96.69 86 LEU A C 1
ATOM 707 O O . LEU A 1 86 ? 14.703 -18.641 -11.016 1 96.69 86 LEU A O 1
ATOM 711 N N . ASN A 1 87 ? 14.578 -19.797 -9.078 1 94.88 87 ASN A N 1
ATOM 712 C CA . ASN A 1 87 ? 16 -19.656 -8.812 1 94.88 87 ASN A CA 1
ATOM 713 C C . ASN A 1 87 ? 16.844 -20.344 -9.875 1 94.88 87 ASN A C 1
ATOM 715 O O . ASN A 1 87 ? 17.938 -19.859 -10.219 1 94.88 87 ASN A O 1
ATOM 719 N N . GLU A 1 88 ? 16.344 -21.375 -10.328 1 94 88 GLU A N 1
ATOM 720 C CA . GLU A 1 88 ? 17.062 -22.125 -11.352 1 94 88 GLU A CA 1
ATOM 721 C C . GLU A 1 88 ? 17.062 -21.391 -12.688 1 94 88 GLU A C 1
ATOM 723 O O . GLU A 1 88 ? 17.984 -21.531 -13.484 1 94 88 GLU A O 1
ATOM 728 N N . SER A 1 89 ? 16.062 -20.547 -12.93 1 87.25 89 SER A N 1
ATOM 729 C CA . SER A 1 89 ? 15.914 -19.812 -14.172 1 87.25 89 SER A CA 1
ATOM 730 C C . SER A 1 89 ? 16.75 -18.531 -14.156 1 87.25 89 SER A C 1
ATOM 732 O O . SER A 1 89 ? 17 -17.938 -15.211 1 87.25 89 SER A O 1
ATOM 734 N N . LYS A 1 90 ? 17.297 -18.234 -13.031 1 74.81 90 LYS A N 1
ATOM 735 C CA . LYS A 1 90 ? 18.203 -17.109 -12.789 1 74.81 90 LYS A CA 1
ATOM 736 C C . LYS A 1 90 ? 17.688 -15.852 -13.477 1 74.81 90 LYS A C 1
ATOM 738 O O . LYS A 1 90 ? 16.562 -15.414 -13.227 1 74.81 90 LYS A O 1
ATOM 743 N N . ASP A 1 91 ? 18.422 -15.367 -14.508 1 74.69 91 ASP A N 1
ATOM 744 C CA . ASP A 1 91 ? 18.219 -14.047 -15.094 1 74.69 91 ASP A CA 1
ATOM 745 C C . ASP A 1 91 ? 17.062 -14.062 -16.094 1 74.69 91 ASP A C 1
ATOM 747 O O . ASP A 1 91 ? 16.656 -13.016 -16.594 1 74.69 91 ASP A O 1
ATOM 751 N N . ASP A 1 92 ? 16.375 -15.211 -16.109 1 90.75 92 ASP A N 1
ATOM 752 C CA . ASP A 1 92 ? 15.352 -15.312 -17.141 1 90.75 92 ASP A CA 1
ATOM 753 C C . ASP A 1 92 ? 13.969 -15.008 -16.578 1 90.75 92 ASP A C 1
ATOM 755 O O . ASP A 1 92 ? 12.984 -14.977 -17.328 1 90.75 92 ASP A O 1
ATOM 759 N N . VAL A 1 93 ? 13.93 -14.742 -15.344 1 94.31 93 VAL A N 1
ATOM 760 C CA . VAL A 1 93 ? 12.641 -14.414 -14.742 1 94.31 93 VAL A CA 1
ATOM 761 C C . VAL A 1 93 ? 12.516 -12.898 -14.57 1 94.31 93 VAL A C 1
ATOM 763 O O . VAL A 1 93 ? 13.461 -12.242 -14.148 1 94.31 93 VAL A O 1
ATOM 766 N N . GLY A 1 94 ? 11.336 -12.406 -14.922 1 94.56 94 GLY A N 1
ATOM 767 C CA . GLY A 1 94 ? 11.102 -10.977 -14.812 1 94.56 94 GLY A CA 1
ATOM 768 C C . GLY A 1 94 ? 10.156 -10.609 -13.68 1 94.56 94 GLY A C 1
ATOM 769 O O . GLY A 1 94 ? 10.195 -9.484 -13.172 1 94.56 94 GLY A O 1
ATOM 770 N N . CYS A 1 95 ? 9.352 -11.547 -13.344 1 94.81 95 CYS A N 1
ATOM 771 C CA . CYS A 1 95 ? 8.305 -11.258 -12.367 1 94.81 95 CYS A CA 1
ATOM 772 C C . CYS A 1 95 ? 7.695 -12.547 -11.828 1 94.81 95 CYS A C 1
ATOM 774 O O . CYS A 1 95 ? 7.66 -13.562 -12.523 1 94.81 95 CYS A O 1
ATOM 776 N N . CYS A 1 96 ? 7.305 -12.477 -10.633 1 97.06 96 CYS A N 1
ATOM 777 C CA . CYS A 1 96 ? 6.539 -13.578 -10.055 1 97.06 96 CYS A CA 1
ATOM 778 C C . CYS A 1 96 ? 5.227 -13.078 -9.461 1 97.06 96 CYS A C 1
ATOM 780 O O . CYS A 1 96 ? 5.168 -11.977 -8.914 1 97.06 96 CYS A O 1
ATOM 782 N N . LEU A 1 97 ? 4.152 -13.883 -9.609 1 98.25 97 LEU A N 1
ATOM 783 C CA . LEU A 1 97 ? 2.834 -13.586 -9.055 1 98.25 97 LEU A CA 1
ATOM 784 C C . LEU A 1 97 ? 2.275 -14.797 -8.312 1 98.25 97 LEU A C 1
ATOM 786 O O . LEU A 1 97 ? 2.211 -15.898 -8.867 1 98.25 97 LEU A O 1
ATOM 790 N N . VAL A 1 98 ? 1.972 -14.625 -7.027 1 97.81 98 VAL A N 1
ATOM 791 C CA . VAL A 1 98 ? 1.409 -15.695 -6.207 1 97.81 98 VAL A CA 1
ATOM 792 C C . VAL A 1 98 ? -0.004 -15.32 -5.77 1 97.81 98 VAL A C 1
ATOM 794 O O . VAL A 1 98 ? -0.212 -14.266 -5.156 1 97.81 98 VAL A O 1
ATOM 797 N N . THR A 1 99 ? -0.962 -16.141 -6.129 1 96.12 99 THR A N 1
ATOM 798 C CA . THR A 1 99 ? -2.344 -15.969 -5.695 1 96.12 99 THR A CA 1
ATOM 799 C C . THR A 1 99 ? -2.752 -17.078 -4.727 1 96.12 99 THR A C 1
ATOM 801 O O . THR A 1 99 ? -2.602 -18.25 -5.031 1 96.12 99 THR A O 1
ATOM 804 N N . LEU A 1 100 ? -3.209 -16.688 -3.551 1 93.44 100 LEU A N 1
ATOM 805 C CA . LEU A 1 100 ? -3.691 -17.609 -2.535 1 93.44 100 LEU A CA 1
ATOM 806 C C . LEU A 1 100 ? -5.164 -17.375 -2.227 1 93.44 100 LEU A C 1
ATOM 808 O O . LEU A 1 100 ? -5.52 -16.328 -1.679 1 93.44 100 LEU A O 1
ATOM 812 N N . MET A 1 101 ? -5.969 -18.328 -2.625 1 89.88 101 MET A N 1
ATOM 813 C CA . MET A 1 101 ? -7.41 -18.203 -2.443 1 89.88 101 MET A CA 1
ATOM 814 C C . MET A 1 101 ? -7.934 -19.266 -1.482 1 89.88 101 MET A C 1
ATOM 816 O O . MET A 1 101 ? -7.941 -20.453 -1.809 1 89.88 101 MET A O 1
ATOM 820 N N . SER A 1 102 ? -8.266 -18.922 -0.285 1 88.31 102 SER A N 1
ATOM 821 C CA . SER A 1 102 ? -8.742 -19.828 0.752 1 88.31 102 SER A CA 1
ATOM 822 C C . SER A 1 102 ? -9.453 -19.062 1.866 1 88.31 102 SER A C 1
ATOM 824 O O . SER A 1 102 ? -9.914 -17.938 1.662 1 88.31 102 SER A O 1
ATOM 826 N N . HIS A 1 103 ? -9.758 -19.812 2.896 1 79.25 103 HIS A N 1
ATOM 827 C CA . HIS A 1 103 ? -10.133 -19.156 4.145 1 79.25 103 HIS A CA 1
ATOM 828 C C . HIS A 1 103 ? -8.898 -18.75 4.949 1 79.25 103 HIS A C 1
ATOM 830 O O . HIS A 1 103 ? -7.812 -19.297 4.734 1 79.25 103 HIS A O 1
ATOM 836 N N . GLY A 1 104 ? -9.094 -17.719 5.598 1 74.56 104 GLY A N 1
ATOM 837 C CA . GLY A 1 104 ? -7.949 -17.266 6.367 1 74.56 104 GLY A CA 1
ATOM 838 C C . GLY A 1 104 ? -8.336 -16.469 7.598 1 74.56 104 GLY A C 1
ATOM 839 O O . GLY A 1 104 ? -9.508 -16.156 7.801 1 74.56 104 GLY A O 1
ATOM 840 N N . GLU A 1 105 ? -7.379 -16.422 8.531 1 66.38 105 GLU A N 1
ATOM 841 C CA . GLU A 1 105 ? -7.551 -15.617 9.734 1 66.38 105 GLU A CA 1
ATOM 842 C C . GLU A 1 105 ? -6.211 -15.102 10.25 1 66.38 105 GLU A C 1
ATOM 844 O O . GLU A 1 105 ? -5.211 -15.82 10.227 1 66.38 105 GLU A O 1
ATOM 849 N N . LYS A 1 106 ? -6.168 -13.812 10.602 1 65.69 106 LYS A N 1
ATOM 850 C CA . LYS A 1 106 ? -5.082 -13.234 11.391 1 65.69 106 LYS A CA 1
ATOM 851 C C . LYS A 1 106 ? -3.723 -13.562 10.773 1 65.69 106 LYS A C 1
ATOM 853 O O . LYS A 1 106 ? -2.816 -14.023 11.477 1 65.69 106 LYS A O 1
ATOM 858 N N . GLY A 1 107 ? -3.584 -13.508 9.391 1 75.19 107 GLY A N 1
ATOM 859 C CA . GLY A 1 107 ? -2.275 -13.688 8.781 1 75.19 107 GLY A CA 1
ATOM 860 C C . GLY A 1 107 ? -2.01 -15.117 8.359 1 75.19 107 GLY A C 1
ATOM 861 O O . GLY A 1 107 ? -0.904 -15.445 7.922 1 75.19 107 GLY A O 1
ATOM 862 N N . PHE A 1 108 ? -3.039 -15.977 8.539 1 83.5 108 PHE A N 1
ATOM 863 C CA . PHE A 1 108 ? -2.904 -17.375 8.141 1 83.5 108 PHE A CA 1
ATOM 864 C C . PHE A 1 108 ? -3.922 -17.719 7.059 1 83.5 108 PHE A C 1
ATOM 866 O O . PHE A 1 108 ? -4.992 -17.109 6.984 1 83.5 108 PHE A O 1
ATOM 873 N N . ILE A 1 109 ? -3.527 -18.672 6.246 1 87.25 109 ILE A N 1
ATOM 874 C CA . ILE A 1 109 ? -4.461 -19.25 5.285 1 87.25 109 ILE A CA 1
ATOM 875 C C . ILE A 1 109 ? -4.75 -20.703 5.656 1 87.25 109 ILE A C 1
ATOM 877 O O . ILE A 1 109 ? -3.863 -21.422 6.121 1 87.25 109 ILE A O 1
ATOM 881 N N . LYS A 1 110 ? -5.93 -21.047 5.473 1 88.25 110 LYS A N 1
ATOM 882 C CA . LYS A 1 110 ? -6.383 -22.375 5.867 1 88.25 110 LYS A CA 1
ATOM 883 C C . LYS A 1 110 ? -6.32 -23.344 4.691 1 88.25 110 LYS A C 1
ATOM 885 O O . LYS A 1 110 ? -6.688 -22.984 3.57 1 88.25 110 LYS A O 1
ATOM 890 N N . MET A 1 111 ? -5.914 -24.578 4.996 1 92.31 111 MET A N 1
ATOM 891 C CA . MET A 1 111 ? -5.832 -25.641 4 1 92.31 111 MET A CA 1
ATOM 892 C C . MET A 1 111 ? -7.113 -26.469 3.984 1 92.31 111 MET A C 1
ATOM 894 O O . MET A 1 111 ? -8.023 -26.234 4.789 1 92.31 111 MET A O 1
ATOM 898 N N . GLU A 1 112 ? -7.141 -27.359 3.016 1 88.56 112 GLU A N 1
ATOM 899 C CA . GLU A 1 112 ? -8.32 -28.203 2.84 1 88.56 112 GLU A CA 1
ATOM 900 C C . GLU A 1 112 ? -8.633 -28.984 4.109 1 88.56 112 GLU A C 1
ATOM 902 O O . GLU A 1 112 ? -9.797 -29.203 4.441 1 88.56 112 GLU A O 1
ATOM 907 N N . ASP A 1 113 ? -7.609 -29.344 4.855 1 88.75 113 ASP A N 1
ATOM 908 C CA . ASP A 1 113 ? -7.793 -30.172 6.051 1 88.75 113 ASP A CA 1
ATOM 909 C C . ASP A 1 113 ? -7.918 -29.297 7.301 1 88.75 113 ASP A C 1
ATOM 911 O O . ASP A 1 113 ? -7.965 -29.812 8.422 1 88.75 113 ASP A O 1
ATOM 915 N N . GLY A 1 114 ? -7.816 -28.031 7.133 1 86 114 GLY A N 1
ATOM 916 C CA . GLY A 1 114 ? -8.016 -27.125 8.25 1 86 114 GLY A CA 1
ATOM 917 C C . GLY A 1 114 ? -6.719 -26.594 8.836 1 86 114 GLY A C 1
ATOM 918 O O . GLY A 1 114 ? -6.727 -25.672 9.648 1 86 114 GLY A O 1
ATOM 919 N N . GLU A 1 115 ? -5.66 -27.234 8.453 1 92.44 115 GLU A N 1
ATOM 920 C CA . GLU A 1 115 ? -4.371 -26.75 8.922 1 92.44 115 GLU A CA 1
ATOM 921 C C . GLU A 1 115 ? -4.094 -25.328 8.414 1 92.44 115 GLU A C 1
ATOM 923 O O . GLU A 1 115 ? -4.645 -24.906 7.395 1 92.44 115 GLU A O 1
ATOM 928 N N . LYS A 1 116 ? -3.275 -24.625 9.219 1 90.56 116 LYS A N 1
ATOM 929 C CA . LYS A 1 116 ? -3.008 -23.234 8.883 1 90.56 116 LYS A CA 1
ATOM 930 C C . LYS A 1 116 ? -1.558 -23.047 8.445 1 90.56 116 LYS A C 1
ATOM 932 O O . LYS A 1 116 ? -0.656 -23.703 8.969 1 90.56 116 LYS A O 1
ATOM 937 N N . VAL A 1 117 ? -1.388 -22.172 7.484 1 91.88 117 VAL A N 1
ATOM 938 C CA . VAL A 1 117 ? -0.062 -21.781 7.016 1 91.88 117 VAL A CA 1
ATOM 939 C C . VAL A 1 117 ? 0.105 -20.266 7.145 1 91.88 117 VAL A C 1
ATOM 941 O O . VAL A 1 117 ? -0.798 -19.5 6.793 1 91.88 117 VAL A O 1
ATOM 944 N N . SER A 1 118 ? 1.245 -19.891 7.691 1 87.56 118 SER A N 1
ATOM 945 C CA . SER A 1 118 ? 1.53 -18.469 7.875 1 87.56 118 SER A CA 1
ATOM 946 C C . SER A 1 118 ? 1.803 -17.781 6.543 1 87.56 118 SER A C 1
ATOM 948 O O . SER A 1 118 ? 2.664 -18.219 5.777 1 87.56 118 SER A O 1
ATOM 950 N N . LEU A 1 119 ? 1.106 -16.672 6.289 1 87.38 119 LEU A N 1
ATOM 951 C CA . LEU A 1 119 ? 1.349 -15.891 5.082 1 87.38 119 LEU A CA 1
ATOM 952 C C . LEU A 1 119 ? 2.758 -15.305 5.09 1 87.38 119 LEU A C 1
ATOM 954 O O . LEU A 1 119 ? 3.414 -15.25 4.047 1 87.38 119 LEU A O 1
ATOM 958 N N . GLU A 1 120 ? 3.199 -14.883 6.238 1 85 120 GLU A N 1
ATOM 959 C CA . GLU A 1 120 ? 4.539 -14.328 6.371 1 85 120 GLU A CA 1
ATOM 960 C C . GLU A 1 120 ? 5.602 -15.336 5.93 1 85 120 GLU A C 1
ATOM 962 O O . GLU A 1 120 ? 6.578 -14.961 5.273 1 85 120 GLU A O 1
ATOM 967 N N . ASP A 1 121 ? 5.359 -16.609 6.301 1 88.19 121 ASP A N 1
ATOM 968 C CA . ASP A 1 121 ? 6.289 -17.641 5.883 1 88.19 121 ASP A CA 1
ATOM 969 C C . ASP A 1 121 ? 6.328 -17.766 4.359 1 88.19 121 ASP A C 1
ATOM 971 O O . ASP A 1 121 ? 7.398 -17.969 3.777 1 88.19 121 ASP A O 1
ATOM 975 N N . ILE A 1 122 ? 5.23 -17.625 3.793 1 93 122 ILE A N 1
ATOM 976 C CA . ILE A 1 122 ? 5.152 -17.719 2.338 1 93 122 ILE A CA 1
ATOM 977 C C . ILE A 1 122 ? 5.852 -16.516 1.708 1 93 122 ILE A C 1
ATOM 979 O O . ILE A 1 122 ? 6.648 -16.672 0.781 1 93 122 ILE A O 1
ATOM 983 N N . PHE A 1 123 ? 5.609 -15.336 2.197 1 90.44 123 PHE A N 1
ATOM 984 C CA . PHE A 1 123 ? 6.246 -14.133 1.674 1 90.44 123 PHE A CA 1
ATOM 985 C C . PHE A 1 123 ? 7.762 -14.25 1.757 1 90.44 123 PHE A C 1
ATOM 987 O O . PHE A 1 123 ? 8.469 -13.875 0.817 1 90.44 123 PHE A O 1
ATOM 994 N N . GLU A 1 124 ? 8.219 -14.805 2.814 1 90.5 124 GLU A N 1
ATOM 995 C CA . GLU A 1 124 ? 9.648 -14.906 3.078 1 90.5 124 GLU A CA 1
ATOM 996 C C . GLU A 1 124 ? 10.336 -15.812 2.061 1 90.5 124 GLU A C 1
ATOM 998 O O . GLU A 1 124 ? 11.516 -15.633 1.752 1 90.5 124 GLU A O 1
ATOM 1003 N N . MET A 1 125 ? 9.664 -16.734 1.53 1 94.31 125 MET A N 1
ATOM 1004 C CA . MET A 1 125 ? 10.234 -17.656 0.558 1 94.31 125 MET A CA 1
ATOM 1005 C C . MET A 1 125 ? 10.703 -16.922 -0.689 1 94.31 125 MET A C 1
ATOM 1007 O O . MET A 1 125 ? 11.57 -17.406 -1.413 1 94.31 125 MET A O 1
ATOM 1011 N N . PHE A 1 126 ? 10.234 -15.688 -0.925 1 95.12 126 PHE A N 1
ATOM 1012 C CA . PHE A 1 126 ? 10.5 -15.031 -2.199 1 95.12 126 PHE A CA 1
ATOM 1013 C C . PHE A 1 126 ? 11.328 -13.773 -1.993 1 95.12 126 PHE A C 1
ATOM 1015 O O . PHE A 1 126 ? 11.547 -13 -2.934 1 95.12 126 PHE A O 1
ATOM 1022 N N . ASN A 1 127 ? 11.758 -13.562 -0.718 1 90.75 127 ASN A N 1
ATOM 1023 C CA . ASN A 1 127 ? 12.586 -12.383 -0.492 1 90.75 127 ASN A CA 1
ATOM 1024 C C . ASN A 1 127 ? 13.961 -12.531 -1.152 1 90.75 127 ASN A C 1
ATOM 1026 O O . ASN A 1 127 ? 14.242 -13.547 -1.783 1 90.75 127 ASN A O 1
ATOM 1030 N N . ASN A 1 128 ? 14.766 -11.5 -1.077 1 88.5 128 ASN A N 1
ATOM 1031 C CA . ASN A 1 128 ? 16.031 -11.445 -1.805 1 88.5 128 ASN A CA 1
ATOM 1032 C C . ASN A 1 128 ? 16.984 -12.555 -1.362 1 88.5 128 ASN A C 1
ATOM 1034 O O . ASN A 1 128 ? 17.766 -13.055 -2.166 1 88.5 128 ASN A O 1
ATOM 1038 N N . LYS A 1 129 ? 16.891 -12.953 -0.142 1 88.88 129 LYS A N 1
ATOM 1039 C CA . LYS A 1 129 ? 17.766 -13.992 0.402 1 88.88 129 LYS A CA 1
ATOM 1040 C C . LYS A 1 129 ? 17.344 -15.375 -0.089 1 88.88 129 LYS A C 1
ATOM 1042 O O . LYS A 1 129 ? 18.188 -16.156 -0.57 1 88.88 129 LYS A O 1
ATOM 1047 N N . ASN A 1 130 ? 16.078 -15.664 -0.077 1 92.94 130 ASN A N 1
ATOM 1048 C CA . ASN A 1 130 ? 15.57 -17 -0.352 1 92.94 130 ASN A CA 1
ATOM 1049 C C . ASN A 1 130 ? 15.289 -17.203 -1.839 1 92.94 130 ASN A C 1
ATOM 1051 O O . ASN A 1 130 ? 15.18 -18.328 -2.309 1 92.94 130 ASN A O 1
ATOM 1055 N N . CYS A 1 131 ? 15.156 -16.141 -2.568 1 94.56 131 CYS A N 1
ATOM 1056 C CA . CYS A 1 131 ? 14.953 -16.203 -4.012 1 94.56 131 CYS A CA 1
ATOM 1057 C C . CYS A 1 131 ? 15.766 -15.133 -4.727 1 94.56 131 CYS A C 1
ATOM 1059 O O . CYS A 1 131 ? 15.195 -14.172 -5.262 1 94.56 131 CYS A O 1
ATOM 1061 N N . PRO A 1 132 ? 17.031 -15.289 -4.855 1 92.56 132 PRO A N 1
ATOM 1062 C CA . PRO A 1 132 ? 17.906 -14.297 -5.461 1 92.56 132 PRO A CA 1
ATOM 1063 C C . PRO A 1 132 ? 17.547 -13.977 -6.906 1 92.56 132 PRO A C 1
ATOM 1065 O O . PRO A 1 132 ? 17.812 -12.867 -7.387 1 92.56 132 PRO A O 1
ATOM 1068 N N . ALA A 1 133 ? 16.922 -14.891 -7.543 1 94.38 133 ALA A N 1
ATOM 1069 C CA . ALA A 1 133 ? 16.516 -14.688 -8.93 1 94.38 133 ALA A CA 1
ATOM 1070 C C . ALA A 1 133 ? 15.523 -13.523 -9.047 1 94.38 133 ALA A C 1
ATOM 1072 O O . ALA A 1 133 ? 15.359 -12.953 -10.133 1 94.38 133 ALA A O 1
ATOM 1073 N N . LEU A 1 134 ? 14.898 -13.141 -7.938 1 94.81 134 LEU A N 1
ATOM 1074 C CA . LEU A 1 134 ? 13.883 -12.094 -7.965 1 94.81 134 LEU A CA 1
ATOM 1075 C C . LEU A 1 134 ? 14.422 -10.797 -7.371 1 94.81 134 LEU A C 1
ATOM 1077 O O . LEU A 1 134 ? 13.656 -9.859 -7.113 1 94.81 134 LEU A O 1
ATOM 1081 N N . GLN A 1 135 ? 15.719 -10.727 -7.195 1 91.38 135 GLN A N 1
ATOM 1082 C CA . GLN A 1 135 ? 16.297 -9.469 -6.742 1 91.38 135 GLN A CA 1
ATOM 1083 C C . GLN A 1 135 ? 16.047 -8.352 -7.746 1 91.38 135 GLN A C 1
ATOM 1085 O O . GLN A 1 135 ? 16.297 -8.516 -8.945 1 91.38 135 GLN A O 1
ATOM 1090 N N . GLU A 1 136 ? 15.469 -7.227 -7.219 1 91.5 136 GLU A N 1
ATOM 1091 C CA . GLU A 1 136 ? 15.148 -6.043 -8.008 1 91.5 136 GLU A CA 1
ATOM 1092 C C . GLU A 1 136 ? 14.086 -6.355 -9.062 1 91.5 136 GLU A C 1
ATOM 1094 O O . GLU A 1 136 ? 14.031 -5.703 -10.109 1 91.5 136 GLU A O 1
ATOM 1099 N N . LYS A 1 137 ? 13.359 -7.441 -8.789 1 95.31 137 LYS A N 1
ATOM 1100 C CA . LYS A 1 137 ? 12.227 -7.824 -9.633 1 95.31 137 LYS A CA 1
ATOM 1101 C C . LYS A 1 137 ? 10.922 -7.828 -8.844 1 95.31 137 LYS A C 1
ATOM 1103 O O . LYS A 1 137 ? 10.914 -8.148 -7.648 1 95.31 137 LYS A O 1
ATOM 1108 N N . PRO A 1 138 ? 9.812 -7.453 -9.5 1 96.88 138 PRO A N 1
ATOM 1109 C CA . PRO A 1 138 ? 8.555 -7.336 -8.75 1 96.88 138 PRO A CA 1
ATOM 1110 C C . PRO A 1 138 ? 8 -8.688 -8.32 1 96.88 138 PRO A C 1
ATOM 1112 O O . PRO A 1 138 ? 8.031 -9.648 -9.094 1 96.88 138 PRO A O 1
ATOM 1115 N N . LYS A 1 139 ? 7.613 -8.773 -7.094 1 96.94 139 LYS A N 1
ATOM 1116 C CA . LYS A 1 139 ? 6.895 -9.883 -6.48 1 96.94 139 LYS A CA 1
ATOM 1117 C C . LYS A 1 139 ? 5.469 -9.484 -6.121 1 96.94 139 LYS A C 1
ATOM 1119 O O . LYS A 1 139 ? 5.254 -8.672 -5.219 1 96.94 139 LYS A O 1
ATOM 1124 N N . ILE A 1 140 ? 4.504 -10.102 -6.797 1 97.62 140 ILE A N 1
ATOM 1125 C CA . ILE A 1 140 ? 3.111 -9.711 -6.625 1 97.62 140 ILE A CA 1
ATOM 1126 C C . ILE A 1 140 ? 2.346 -10.812 -5.898 1 97.62 140 ILE A C 1
ATOM 1128 O O . ILE A 1 140 ? 2.424 -11.984 -6.281 1 97.62 140 ILE A O 1
ATOM 1132 N N . PHE A 1 141 ? 1.647 -10.414 -4.816 1 95.19 141 PHE A N 1
ATOM 1133 C CA . PHE A 1 141 ? 0.836 -11.359 -4.055 1 95.19 141 PHE A CA 1
ATOM 1134 C C . PHE A 1 141 ? -0.622 -10.914 -4.023 1 95.19 141 PHE A C 1
ATOM 1136 O O . PHE A 1 141 ? -0.927 -9.789 -3.629 1 95.19 141 PHE A O 1
ATOM 1143 N N . ILE A 1 142 ? -1.506 -11.781 -4.449 1 93.94 142 ILE A N 1
ATOM 1144 C CA . ILE A 1 142 ? -2.947 -11.57 -4.359 1 93.94 142 ILE A CA 1
ATOM 1145 C C . ILE A 1 142 ? -3.551 -12.555 -3.361 1 93.94 142 ILE A C 1
ATOM 1147 O O . ILE A 1 142 ? -3.625 -13.758 -3.635 1 93.94 142 ILE A O 1
ATOM 1151 N N . ILE A 1 143 ? -3.939 -12.016 -2.25 1 89.94 143 ILE A N 1
ATOM 1152 C CA . ILE A 1 143 ? -4.438 -12.859 -1.168 1 89.94 143 ILE A CA 1
ATOM 1153 C C . ILE A 1 143 ? -5.949 -12.703 -1.042 1 89.94 143 ILE A C 1
ATOM 1155 O O . ILE A 1 143 ? -6.449 -11.594 -0.818 1 89.94 143 ILE A O 1
ATOM 1159 N N . GLN A 1 144 ? -6.598 -13.758 -1.291 1 82.44 144 GLN A N 1
ATOM 1160 C CA . GLN A 1 144 ? -8.031 -13.812 -1.041 1 82.44 144 GLN A CA 1
ATOM 1161 C C . GLN A 1 144 ? -8.359 -14.766 0.102 1 82.44 144 GLN A C 1
ATOM 1163 O O . GLN A 1 144 ? -8.594 -15.961 -0.125 1 82.44 144 GLN A O 1
ATOM 1168 N N . ALA A 1 145 ? -8.094 -14.336 1.334 1 70.81 145 ALA A N 1
ATOM 1169 C CA . ALA A 1 145 ? -8.398 -15.164 2.496 1 70.81 145 ALA A CA 1
ATOM 1170 C C . ALA A 1 145 ? -9.445 -14.5 3.383 1 70.81 145 ALA A C 1
ATOM 1172 O O . ALA A 1 145 ? -9.367 -13.297 3.648 1 70.81 145 ALA A O 1
ATOM 1173 N N . CYS A 1 146 ? -10.695 -15.117 3.381 1 54.16 146 CYS A N 1
ATOM 1174 C CA . CYS A 1 146 ? -11.82 -14.602 4.152 1 54.16 146 CYS A CA 1
ATOM 1175 C C . CYS A 1 146 ? -11.914 -15.297 5.508 1 54.16 146 CYS A C 1
ATOM 1177 O O . CYS A 1 146 ? -11.43 -16.422 5.672 1 54.16 146 CYS A O 1
ATOM 1179 N N . ARG A 1 147 ? -12.305 -14.531 6.66 1 44.31 147 ARG A N 1
ATOM 1180 C CA . ARG A 1 147 ? -12.586 -15.18 7.941 1 44.31 147 ARG A CA 1
ATOM 1181 C C . ARG A 1 147 ? -13.695 -16.219 7.809 1 44.31 147 ARG A C 1
ATOM 1183 O O . ARG A 1 147 ? -14.656 -16 7.062 1 44.31 147 ARG A O 1
ATOM 1190 N N . GLY A 1 148 ? -13.516 -17.484 7.684 1 40.97 148 GLY A N 1
ATOM 1191 C CA . GLY A 1 148 ? -14.523 -18.531 7.605 1 40.97 148 GLY A CA 1
ATOM 1192 C C . GLY A 1 148 ? -15.75 -18.25 8.453 1 40.97 148 GLY A C 1
ATOM 1193 O O . GLY A 1 148 ? -15.719 -17.375 9.32 1 40.97 148 GLY A O 1
ATOM 1194 N N . GLU A 1 149 ? -17 -18.938 8.125 1 35.22 149 GLU A N 1
ATOM 1195 C CA . GLU A 1 149 ? -18.328 -18.938 8.75 1 35.22 149 GLU A CA 1
ATOM 1196 C C . GLU A 1 149 ? -18.25 -19.438 10.195 1 35.22 149 GLU A C 1
ATOM 1198 O O . GLU A 1 149 ? -19.281 -19.781 10.781 1 35.22 149 GLU A O 1
ATOM 1203 N N . LYS A 1 150 ? -17.641 -19.703 11.117 1 30.97 150 LYS A N 1
ATOM 1204 C CA . LYS A 1 150 ? -18.188 -20.25 12.352 1 30.97 150 LYS A CA 1
ATOM 1205 C C . LYS A 1 150 ? -19.203 -19.297 12.977 1 30.97 150 LYS A C 1
ATOM 1207 O O . LYS A 1 150 ? -18.844 -18.312 13.617 1 30.97 150 LYS A O 1
ATOM 1212 N N . ARG A 1 151 ? -20.406 -19.266 12.523 1 29.58 151 ARG A N 1
ATOM 1213 C CA . ARG A 1 151 ? -21.438 -18.828 13.453 1 29.58 151 ARG A CA 1
ATOM 1214 C C . ARG A 1 151 ? -21.531 -19.75 14.664 1 29.58 151 ARG A C 1
ATOM 1216 O O . ARG A 1 151 ? -21.844 -19.297 15.766 1 29.58 151 ARG A O 1
ATOM 1223 N N . ASP A 1 152 ? -22.328 -21.016 14.766 1 27.25 152 ASP A N 1
ATOM 1224 C CA . ASP A 1 152 ? -23.281 -21.594 15.703 1 27.25 152 ASP A CA 1
ATOM 1225 C C . ASP A 1 152 ? -22.594 -21.969 17.016 1 27.25 152 ASP A C 1
ATOM 1227 O O . ASP A 1 152 ? -23.109 -21.688 18.094 1 27.25 152 ASP A O 1
ATOM 1231 N N . SER A 1 153 ? -22.5 -23.578 17.453 1 26.5 153 SER A N 1
ATOM 1232 C CA . SER A 1 153 ? -22.609 -24.141 18.781 1 26.5 153 SER A CA 1
ATOM 1233 C C . SER A 1 153 ? -21.641 -23.469 19.75 1 26.5 153 SER A C 1
ATOM 1235 O O . SER A 1 153 ? -20.531 -23.078 19.359 1 26.5 153 SER A O 1
ATOM 1237 N N . GLY A 1 154 ? -22.125 -23.016 20.984 1 25.78 154 GLY A N 1
ATOM 1238 C CA . GLY A 1 154 ? -21.625 -22.656 22.297 1 25.78 154 GLY A CA 1
ATOM 1239 C C . GLY A 1 154 ? -20.391 -23.438 22.703 1 25.78 154 GLY A C 1
ATOM 1240 O O . GLY A 1 154 ? -20.109 -23.609 23.891 1 25.78 154 GLY A O 1
ATOM 1241 N N . VAL A 1 155 ? -20.188 -24.719 22.266 1 25.22 155 VAL A N 1
ATOM 1242 C CA . VAL A 1 155 ? -19.047 -25.25 23.016 1 25.22 155 VAL A CA 1
ATOM 1243 C C . VAL A 1 155 ? -17.984 -24.172 23.172 1 25.22 155 VAL A C 1
ATOM 1245 O O . VAL A 1 155 ? -17.547 -23.562 22.188 1 25.22 155 VAL A O 1
ATOM 1248 N N . GLU A 1 156 ? -18.047 -23.625 24.422 1 25.53 156 GLU A N 1
ATOM 1249 C CA . GLU A 1 156 ? -17 -22.922 25.172 1 25.53 156 GLU A CA 1
ATOM 1250 C C . GLU A 1 156 ? -15.617 -23.438 24.781 1 25.53 156 GLU A C 1
ATOM 1252 O O . GLU A 1 156 ? -15.211 -24.531 25.203 1 25.53 156 GLU A O 1
ATOM 1257 N N . THR A 1 157 ? -15.406 -23.797 23.688 1 25.55 157 THR A N 1
ATOM 1258 C CA . THR A 1 157 ? -14.031 -24.266 23.766 1 25.55 157 THR A CA 1
ATOM 1259 C C . THR A 1 157 ? -13.227 -23.406 24.75 1 25.55 157 THR A C 1
ATOM 1261 O O . THR A 1 157 ? -13.289 -22.172 24.703 1 25.55 157 THR A O 1
ATOM 1264 N N . ASP A 1 158 ? -13.195 -24.031 26 1 23.59 158 ASP A N 1
ATOM 1265 C CA . ASP A 1 158 ? -12.25 -23.578 27.016 1 23.59 158 ASP A CA 1
ATOM 1266 C C . ASP A 1 158 ? -11.023 -22.938 26.375 1 23.59 158 ASP A C 1
ATOM 1268 O O . ASP A 1 158 ? -10.336 -23.562 25.562 1 23.59 158 ASP A O 1
ATOM 1272 N N . ASP A 1 159 ? -11.273 -21.781 26.125 1 25.86 159 ASP A N 1
ATOM 1273 C CA . ASP A 1 159 ? -10.109 -20.906 25.938 1 25.86 159 ASP A CA 1
ATOM 1274 C C . ASP A 1 159 ? -8.977 -21.312 26.875 1 25.86 159 ASP A C 1
ATOM 1276 O O . ASP A 1 159 ? -8.938 -20.891 28.031 1 25.86 159 ASP A O 1
ATOM 1280 N N . GLU A 1 160 ? -8.93 -22.75 27 1 25.06 160 GLU A N 1
ATOM 1281 C CA . GLU A 1 160 ? -7.754 -22.906 27.859 1 25.06 160 GLU A CA 1
ATOM 1282 C C . GLU A 1 160 ? -6.73 -21.797 27.594 1 25.06 160 GLU A C 1
ATOM 1284 O O . GLU A 1 160 ? -6.562 -21.359 26.453 1 25.06 160 GLU A O 1
ATOM 1289 N N . PRO A 1 161 ? -6.473 -21.141 28.703 1 24.95 161 PRO A N 1
ATOM 1290 C CA . PRO A 1 161 ? -5.465 -20.078 28.688 1 24.95 161 PRO A CA 1
ATOM 1291 C C . PRO A 1 161 ? -4.281 -20.406 27.781 1 24.95 161 PRO A C 1
ATOM 1293 O O . PRO A 1 161 ? -3.65 -21.453 27.938 1 24.95 161 PRO A O 1
ATOM 1296 N N . MET A 1 162 ? -4.617 -20.484 26.516 1 25.23 162 MET A N 1
ATOM 1297 C CA . MET A 1 162 ? -3.363 -20.719 25.812 1 25.23 162 MET A CA 1
ATOM 1298 C C . MET A 1 162 ? -2.18 -20.172 26.594 1 25.23 162 MET A C 1
ATOM 1300 O O . MET A 1 162 ? -2.271 -19.094 27.188 1 25.23 162 MET A O 1
ATOM 1304 N N . GLU A 1 163 ? -1.61 -20.984 27.344 1 25.42 163 GLU A N 1
ATOM 1305 C CA . GLU A 1 163 ? -0.326 -20.594 27.922 1 25.42 163 GLU A CA 1
ATOM 1306 C C . GLU A 1 163 ? 0.296 -19.438 27.156 1 25.42 163 GLU A C 1
ATOM 1308 O O . GLU A 1 163 ? 0.106 -19.297 25.938 1 25.42 163 GLU A O 1
ATOM 1313 N N . SER A 1 164 ? 0.443 -18.281 27.828 1 25.62 164 SER A N 1
ATOM 1314 C CA . SER A 1 164 ? 0.986 -16.938 27.656 1 25.62 164 SER A CA 1
ATOM 1315 C C . SER A 1 164 ? 2.146 -16.922 26.656 1 25.62 164 SER A C 1
ATOM 1317 O O . SER A 1 164 ? 3.285 -16.641 27.031 1 25.62 164 SER A O 1
ATOM 1319 N N . ASP A 1 165 ? 2.297 -18.047 26.094 1 24.3 165 ASP A N 1
ATOM 1320 C CA . ASP A 1 165 ? 3.555 -17.906 25.359 1 24.3 165 ASP A CA 1
ATOM 1321 C C . ASP A 1 165 ? 3.639 -16.562 24.656 1 24.3 165 ASP A C 1
ATOM 1323 O O . ASP A 1 165 ? 2.617 -15.906 24.422 1 24.3 165 ASP A O 1
ATOM 1327 N N . ASP A 1 166 ? 4.828 -16.266 24.25 1 26.03 166 ASP A N 1
ATOM 1328 C CA . ASP A 1 166 ? 5.465 -15.039 23.766 1 26.03 166 ASP A CA 1
ATOM 1329 C C . ASP A 1 166 ? 4.66 -14.43 22.609 1 26.03 166 ASP A C 1
ATOM 1331 O O . ASP A 1 166 ? 4.422 -15.086 21.594 1 26.03 166 ASP A O 1
ATOM 1335 N N . VAL A 1 167 ? 3.531 -13.898 22.938 1 28.02 167 VAL A N 1
ATOM 1336 C CA . VAL A 1 167 ? 2.752 -12.945 22.156 1 28.02 167 VAL A CA 1
ATOM 1337 C C . VAL A 1 167 ? 3.6 -12.406 21 1 28.02 167 VAL A C 1
ATOM 1339 O O . VAL A 1 167 ? 4.441 -11.523 21.203 1 28.02 167 VAL A O 1
ATOM 1342 N N . ALA A 1 168 ? 4.164 -13.227 20.312 1 27.12 168 ALA A N 1
ATOM 1343 C CA . ALA A 1 168 ? 4.855 -12.867 19.078 1 27.12 168 ALA A CA 1
ATOM 1344 C C . ALA A 1 168 ? 4.031 -11.883 18.266 1 27.12 168 ALA A C 1
ATOM 1346 O O . ALA A 1 168 ? 2.848 -12.117 18 1 27.12 168 ALA A O 1
ATOM 1347 N N . GLU A 1 169 ? 4.047 -10.555 18.406 1 28.91 169 GLU A N 1
ATOM 1348 C CA . GLU A 1 169 ? 3.867 -9.336 17.625 1 28.91 169 GLU A CA 1
ATOM 1349 C C . GLU A 1 169 ? 3.65 -9.648 16.156 1 28.91 169 GLU A C 1
ATOM 1351 O O . GLU A 1 169 ? 4.59 -10.031 15.445 1 28.91 169 GLU A O 1
ATOM 1356 N N . LYS A 1 170 ? 2.752 -10.344 15.875 1 30.23 170 LYS A N 1
ATOM 1357 C CA . LYS A 1 170 ? 2.371 -10.719 14.516 1 30.23 170 LYS A CA 1
ATOM 1358 C C . LYS A 1 170 ? 2.705 -9.602 13.531 1 30.23 170 LYS A C 1
ATOM 1360 O O . LYS A 1 170 ? 2.25 -8.469 13.688 1 30.23 170 LYS A O 1
ATOM 1365 N N . ARG A 1 171 ? 3.684 -9.727 12.766 1 31.56 171 ARG A N 1
ATOM 1366 C CA . ARG A 1 171 ? 4.762 -9.234 11.906 1 31.56 171 ARG A CA 1
ATOM 1367 C C . ARG A 1 171 ? 4.207 -8.547 10.672 1 31.56 171 ARG A C 1
ATOM 1369 O O . ARG A 1 171 ? 3.307 -9.07 10.008 1 31.56 171 ARG A O 1
ATOM 1376 N N . ARG A 1 172 ? 4.039 -7.219 10.75 1 35.41 172 ARG A N 1
ATOM 1377 C CA . ARG A 1 172 ? 4.137 -6.492 9.484 1 35.41 172 ARG A CA 1
ATOM 1378 C C . ARG A 1 172 ? 4.855 -7.324 8.43 1 35.41 172 ARG A C 1
ATOM 1380 O O . ARG A 1 172 ? 5.75 -8.109 8.75 1 35.41 172 ARG A O 1
ATOM 1387 N N . LEU A 1 173 ? 3.979 -7.797 7.488 1 39.34 173 LEU A N 1
ATOM 1388 C CA . LEU A 1 173 ? 4.746 -8.461 6.438 1 39.34 173 LEU A CA 1
ATOM 1389 C C . LEU A 1 173 ? 6.137 -7.848 6.312 1 39.34 173 LEU A C 1
ATOM 1391 O O . LEU A 1 173 ? 6.297 -6.629 6.418 1 39.34 173 LEU A O 1
ATOM 1395 N N . PRO A 1 174 ? 7.039 -8.68 6.793 1 43.44 174 PRO A N 1
ATOM 1396 C CA . PRO A 1 174 ? 8.398 -8.164 6.59 1 43.44 174 PRO A CA 1
ATOM 1397 C C . PRO A 1 174 ? 8.531 -7.332 5.312 1 43.44 174 PRO A C 1
ATOM 1399 O O . PRO A 1 174 ? 7.82 -7.582 4.336 1 43.44 174 PRO A O 1
ATOM 1402 N N . THR A 1 175 ? 8.68 -5.973 5.531 1 56.62 175 THR A N 1
ATOM 1403 C CA . THR A 1 175 ? 8.93 -5.117 4.379 1 56.62 175 THR A CA 1
ATOM 1404 C C . THR A 1 175 ? 10.125 -5.637 3.578 1 56.62 175 THR A C 1
ATOM 1406 O O . THR A 1 175 ? 11.203 -5.867 4.137 1 56.62 175 THR A O 1
ATOM 1409 N N . PHE A 1 176 ? 9.742 -6.348 2.459 1 76.5 176 PHE A N 1
ATOM 1410 C CA . PHE A 1 176 ? 10.562 -6.918 1.397 1 76.5 176 PHE A CA 1
ATOM 1411 C C . PHE A 1 176 ? 10.68 -5.953 0.224 1 76.5 176 PHE A C 1
ATOM 1413 O O . PHE A 1 176 ? 9.922 -4.984 0.132 1 76.5 176 PHE A O 1
ATOM 1420 N N . SER A 1 177 ? 11.719 -6.012 -0.364 1 87.31 177 SER A N 1
ATOM 1421 C CA . SER A 1 177 ? 11.938 -5.121 -1.5 1 87.31 177 SER A CA 1
ATOM 1422 C C . SER A 1 177 ? 11.188 -5.609 -2.736 1 87.31 177 SER A C 1
ATOM 1424 O O . SER A 1 177 ? 11.125 -6.812 -2.994 1 87.31 177 SER A O 1
ATOM 1426 N N . ASP A 1 178 ? 10.508 -4.672 -3.438 1 94.69 178 ASP A N 1
ATOM 1427 C CA . ASP A 1 178 ? 9.859 -4.898 -4.723 1 94.69 178 ASP A CA 1
ATOM 1428 C C . ASP A 1 178 ? 8.648 -5.816 -4.574 1 94.69 178 ASP A C 1
ATOM 1430 O O . ASP A 1 178 ? 8.414 -6.691 -5.414 1 94.69 178 ASP A O 1
ATOM 1434 N N . TYR A 1 179 ? 7.957 -5.656 -3.426 1 95 179 TYR A N 1
ATOM 1435 C CA . TYR A 1 179 ? 6.73 -6.406 -3.184 1 95 179 TYR A CA 1
ATOM 1436 C C . TYR A 1 179 ? 5.5 -5.562 -3.49 1 95 179 TYR A C 1
ATOM 1438 O O . TYR A 1 179 ? 5.492 -4.352 -3.24 1 95 179 TYR A O 1
ATOM 1446 N N . PHE A 1 180 ? 4.504 -6.184 -4.023 1 96.31 180 PHE A N 1
ATOM 1447 C CA . PHE A 1 180 ? 3.15 -5.656 -4.129 1 96.31 180 PHE A CA 1
ATOM 1448 C C . PHE A 1 180 ? 2.131 -6.676 -3.641 1 96.31 180 PHE A C 1
ATOM 1450 O O . PHE A 1 180 ? 1.91 -7.703 -4.289 1 96.31 180 PHE A O 1
ATOM 1457 N N . ILE A 1 181 ? 1.514 -6.375 -2.498 1 92.38 181 ILE A N 1
ATOM 1458 C CA . ILE A 1 181 ? 0.613 -7.32 -1.849 1 92.38 181 ILE A CA 1
ATOM 1459 C C . ILE A 1 181 ? -0.79 -6.723 -1.766 1 92.38 181 ILE A C 1
ATOM 1461 O O . ILE A 1 181 ? -0.964 -5.598 -1.298 1 92.38 181 ILE A O 1
ATOM 1465 N N . ILE A 1 182 ? -1.787 -7.48 -2.229 1 91.69 182 ILE A N 1
ATOM 1466 C CA . ILE A 1 182 ? -3.174 -7.031 -2.172 1 91.69 182 ILE A CA 1
ATOM 1467 C C . ILE A 1 182 ? -4.012 -8.039 -1.389 1 91.69 182 ILE A C 1
ATOM 1469 O O . ILE A 1 182 ? -3.875 -9.25 -1.577 1 91.69 182 ILE A O 1
ATOM 1473 N N . TYR A 1 183 ? -4.836 -7.543 -0.51 1 85.56 183 TYR A N 1
ATOM 1474 C CA . TYR A 1 183 ? -5.727 -8.406 0.253 1 85.56 183 TYR A CA 1
ATOM 1475 C C . TYR A 1 183 ? -6.984 -7.66 0.681 1 85.56 183 TYR A C 1
ATOM 1477 O O . TYR A 1 183 ? -6.961 -6.438 0.834 1 85.56 183 TYR A O 1
ATOM 1485 N N . PRO A 1 184 ? -8.062 -8.367 0.784 1 81.94 184 PRO A N 1
ATOM 1486 C CA . PRO A 1 184 ? -9.305 -7.719 1.208 1 81.94 184 PRO A CA 1
ATOM 1487 C C . PRO A 1 184 ? -9.359 -7.461 2.711 1 81.94 184 PRO A C 1
ATOM 1489 O O . PRO A 1 184 ? -8.641 -8.109 3.477 1 81.94 184 PRO A O 1
ATOM 1492 N N . THR A 1 185 ? -10.047 -6.43 3.059 1 73.62 185 THR A N 1
ATOM 1493 C CA . THR A 1 185 ? -10.344 -6.148 4.457 1 73.62 185 THR A CA 1
ATOM 1494 C C . THR A 1 185 ? -11.797 -5.707 4.621 1 73.62 185 THR A C 1
ATOM 1496 O O . THR A 1 185 ? -12.438 -5.293 3.654 1 73.62 185 THR A O 1
ATOM 1499 N N . GLN A 1 186 ? -12.359 -6.289 5.715 1 59.16 186 GLN A N 1
ATOM 1500 C CA . GLN A 1 186 ? -13.664 -5.703 6 1 59.16 186 GLN A CA 1
ATOM 1501 C C . GLN A 1 186 ? -13.531 -4.246 6.426 1 59.16 186 GLN A C 1
ATOM 1503 O O . GLN A 1 186 ? -12.688 -3.906 7.258 1 59.16 186 GLN A O 1
ATOM 1508 N N . ALA A 1 187 ? -14.156 -3.455 5.535 1 51.09 187 ALA A N 1
ATOM 1509 C CA . ALA A 1 187 ? -14.008 -2.02 5.77 1 51.09 187 ALA A CA 1
ATOM 1510 C C . ALA A 1 187 ? -14.109 -1.691 7.254 1 51.09 187 ALA A C 1
ATOM 1512 O O . ALA A 1 187 ? -13.367 -0.845 7.762 1 51.09 187 ALA A O 1
ATOM 1513 N N . ASP A 1 188 ? -15.25 -2.141 7.891 1 44.34 188 ASP A N 1
ATOM 1514 C CA . ASP A 1 188 ? -15.352 -1.868 9.32 1 44.34 188 ASP A CA 1
ATOM 1515 C C . ASP A 1 188 ? -14.625 -2.934 10.141 1 44.34 188 ASP A C 1
ATOM 1517 O O . ASP A 1 188 ? -14.469 -2.795 11.352 1 44.34 188 ASP A O 1
ATOM 1521 N N . HIS A 1 189 ? -14.055 -3.779 10.617 1 38.56 189 HIS A N 1
ATOM 1522 C CA . HIS A 1 189 ? -13.125 -4.82 11.031 1 38.56 189 HIS A CA 1
ATOM 1523 C C . HIS A 1 189 ? -13.273 -6.07 10.172 1 38.56 189 HIS A C 1
ATOM 1525 O O . HIS A 1 189 ? -12.297 -6.781 9.93 1 38.56 189 HIS A O 1
ATOM 1531 N N . VAL A 1 190 ? -14.562 -6.898 10.266 1 30.39 190 VAL A N 1
ATOM 1532 C CA . VAL A 1 190 ? -14.75 -8.344 10.172 1 30.39 190 VAL A CA 1
ATOM 1533 C C . VAL A 1 190 ? -14.5 -8.805 8.742 1 30.39 190 VAL A C 1
ATOM 1535 O O . VAL A 1 190 ? -15.039 -8.234 7.793 1 30.39 190 VAL A O 1
ATOM 1538 N N . ALA A 1 191 ? -13.453 -9.406 8.664 1 33.19 191 ALA A N 1
ATOM 1539 C CA . ALA A 1 191 ? -13.125 -10.102 7.426 1 33.19 191 ALA A CA 1
ATOM 1540 C C . ALA A 1 191 ? -14.336 -10.859 6.887 1 33.19 191 ALA A C 1
ATOM 1542 O O . ALA A 1 191 ? -14.867 -11.75 7.555 1 33.19 191 ALA A O 1
ATOM 1543 N N . LEU A 1 192 ? -15.461 -10.258 6.504 1 32.09 192 LEU A N 1
ATOM 1544 C CA . LEU A 1 192 ? -16.625 -10.977 5.988 1 32.09 192 LEU A CA 1
ATOM 1545 C C . LEU A 1 192 ? -16.219 -11.922 4.867 1 32.09 192 LEU A C 1
ATOM 1547 O O . LEU A 1 192 ? -15.648 -11.492 3.861 1 32.09 192 LEU A O 1
ATOM 1551 N N . ARG A 1 193 ? -15.727 -13.078 5.309 1 31.95 193 ARG A N 1
ATOM 1552 C CA . ARG A 1 193 ? -15.641 -14.164 4.332 1 31.95 193 ARG A CA 1
ATOM 1553 C C . ARG A 1 193 ? -17.016 -14.461 3.732 1 31.95 193 ARG A C 1
ATOM 1555 O O . ARG A 1 193 ? -17.938 -14.836 4.449 1 31.95 193 ARG A O 1
ATOM 1562 N N . HIS A 1 194 ? -17.609 -13.633 3.127 1 37.53 194 HIS A N 1
ATOM 1563 C CA . HIS A 1 194 ? -18.797 -14.203 2.504 1 37.53 194 HIS A CA 1
ATOM 1564 C C . HIS A 1 194 ? -18.438 -15.445 1.682 1 37.53 194 HIS A C 1
ATOM 1566 O O . HIS A 1 194 ? -17.547 -15.398 0.836 1 37.53 194 HIS A O 1
ATOM 1572 N N . PRO A 1 195 ? -18.812 -16.469 2.141 1 40.97 195 PRO A N 1
ATOM 1573 C CA . PRO A 1 195 ? -18.625 -17.672 1.311 1 40.97 195 PRO A CA 1
ATOM 1574 C C . PRO A 1 195 ? -18.578 -17.344 -0.181 1 40.97 195 PRO A C 1
ATOM 1576 O O . PRO A 1 195 ? -17.891 -18.031 -0.944 1 40.97 195 PRO A O 1
ATOM 1579 N N . ARG A 1 196 ? -19.375 -16.297 -0.489 1 42.78 196 ARG A N 1
ATOM 1580 C CA . ARG A 1 196 ? -19.453 -15.922 -1.898 1 42.78 196 ARG A CA 1
ATOM 1581 C C . ARG A 1 196 ? -18.609 -14.672 -2.184 1 42.78 196 ARG A C 1
ATOM 1583 O O . ARG A 1 196 ? -18.719 -14.078 -3.256 1 42.78 196 ARG A O 1
ATOM 1590 N N . THR A 1 197 ? -18 -14.023 -1.148 1 45.66 197 THR A N 1
ATOM 1591 C CA . THR A 1 197 ? -17.219 -12.797 -1.24 1 45.66 197 THR A CA 1
ATOM 1592 C C . THR A 1 197 ? -15.883 -13.055 -1.923 1 45.66 197 THR A C 1
ATOM 1594 O O . THR A 1 197 ? -15.242 -12.125 -2.42 1 45.66 197 THR A O 1
ATOM 1597 N N . GLY A 1 198 ? -15.266 -14.211 -1.52 1 50.5 198 GLY A N 1
ATOM 1598 C CA . GLY A 1 198 ? -13.938 -14.531 -2.016 1 50.5 198 GLY A CA 1
ATOM 1599 C C . GLY A 1 198 ? -13.75 -14.195 -3.484 1 50.5 198 GLY A C 1
ATOM 1600 O O . GLY A 1 198 ? -12.648 -13.859 -3.912 1 50.5 198 GLY A O 1
ATOM 1601 N N . SER A 1 199 ? -14.961 -13.945 -4.117 1 63.78 199 SER A N 1
ATOM 1602 C CA . SER A 1 199 ? -14.969 -13.789 -5.566 1 63.78 199 SER A CA 1
ATOM 1603 C C . SER A 1 199 ? -15 -12.312 -5.965 1 63.78 199 SER A C 1
ATOM 1605 O O . SER A 1 199 ? -14.789 -11.977 -7.129 1 63.78 199 SER A O 1
ATOM 1607 N N . VAL A 1 200 ? -14.953 -11.562 -4.812 1 76.25 200 VAL A N 1
ATOM 1608 C CA . VAL A 1 200 ? -15.242 -10.172 -5.16 1 76.25 200 VAL A CA 1
ATOM 1609 C C . VAL A 1 200 ? -14.031 -9.547 -5.84 1 76.25 200 VAL A C 1
ATOM 1611 O O . VAL A 1 200 ? -14.164 -8.844 -6.844 1 76.25 200 VAL A O 1
ATOM 1614 N N . ILE A 1 201 ? -12.82 -9.922 -5.348 1 86 201 ILE A N 1
ATOM 1615 C CA . ILE A 1 201 ? -11.609 -9.336 -5.91 1 86 201 ILE A CA 1
ATOM 1616 C C . ILE A 1 201 ? -11.414 -9.82 -7.348 1 86 201 ILE A C 1
ATOM 1618 O O . ILE A 1 201 ? -11.203 -9.016 -8.258 1 86 201 ILE A O 1
ATOM 1622 N N . ILE A 1 202 ? -11.625 -11.117 -7.512 1 89.88 202 ILE A N 1
ATOM 1623 C CA . ILE A 1 202 ? -11.328 -11.727 -8.805 1 89.88 202 ILE A CA 1
ATOM 1624 C C . ILE A 1 202 ? -12.32 -11.234 -9.852 1 89.88 202 ILE A C 1
ATOM 1626 O O . ILE A 1 202 ? -11.938 -10.922 -10.977 1 89.88 202 ILE A O 1
ATOM 1630 N N . GLU A 1 203 ? -13.555 -11.125 -9.414 1 88.69 203 GLU A N 1
ATOM 1631 C CA . GLU A 1 203 ? -14.578 -10.617 -10.328 1 88.69 203 GLU A CA 1
ATOM 1632 C C . GLU A 1 203 ? -14.312 -9.156 -10.695 1 88.69 203 GLU A C 1
ATOM 1634 O O . GLU A 1 203 ? -14.445 -8.773 -11.859 1 88.69 203 GLU A O 1
ATOM 1639 N N . ALA A 1 204 ? -13.977 -8.406 -9.711 1 92 204 ALA A N 1
ATOM 1640 C CA . ALA A 1 204 ? -13.664 -7.004 -9.961 1 92 204 ALA A CA 1
ATOM 1641 C C . ALA A 1 204 ? -12.43 -6.859 -10.852 1 92 204 ALA A C 1
ATOM 1643 O O . ALA A 1 204 ? -12.398 -6.012 -11.742 1 92 204 ALA A O 1
ATOM 1644 N N . MET A 1 205 ? -11.438 -7.707 -10.641 1 94.5 205 MET A N 1
ATOM 1645 C CA . MET A 1 205 ? -10.242 -7.719 -11.484 1 94.5 205 MET A CA 1
ATOM 1646 C C . MET A 1 205 ? -10.617 -7.988 -12.938 1 94.5 205 MET A C 1
ATOM 1648 O O . MET A 1 205 ? -10.156 -7.281 -13.844 1 94.5 205 MET A O 1
ATOM 1652 N N . SER A 1 206 ? -11.398 -8.992 -13.102 1 93.06 206 SER A N 1
ATOM 1653 C CA . SER A 1 206 ? -11.805 -9.375 -14.445 1 93.06 206 SER A CA 1
ATOM 1654 C C . SER A 1 206 ? -12.555 -8.242 -15.141 1 93.06 206 SER A C 1
ATOM 1656 O O . SER A 1 206 ? -12.297 -7.945 -16.312 1 93.06 206 SER A O 1
ATOM 1658 N N . ALA A 1 207 ? -13.438 -7.594 -14.398 1 92.75 207 ALA A N 1
ATOM 1659 C CA . ALA A 1 207 ? -14.234 -6.5 -14.953 1 92.75 207 ALA A CA 1
ATOM 1660 C C . ALA A 1 207 ? -13.344 -5.316 -15.328 1 92.75 207 ALA A C 1
ATOM 1662 O O . ALA A 1 207 ? -13.484 -4.75 -16.422 1 92.75 207 ALA A O 1
ATOM 1663 N N . VAL A 1 208 ? -12.445 -4.957 -14.469 1 94.94 208 VAL A N 1
ATOM 1664 C CA . VAL A 1 208 ? -11.555 -3.822 -14.711 1 94.94 208 VAL A CA 1
ATOM 1665 C C . VAL A 1 208 ? -10.625 -4.133 -15.883 1 94.94 208 VAL A C 1
ATOM 1667 O O . VAL A 1 208 ? -10.375 -3.273 -16.734 1 94.94 208 VAL A O 1
ATOM 1670 N N . PHE A 1 209 ? -10.18 -5.34 -15.945 1 94.88 209 PHE A N 1
ATOM 1671 C CA . PHE A 1 209 ? -9.273 -5.73 -17.016 1 94.88 209 PHE A CA 1
ATOM 1672 C C . PHE A 1 209 ? -10 -5.738 -18.359 1 94.88 209 PHE A C 1
ATOM 1674 O O . PHE A 1 209 ? -9.422 -5.375 -19.391 1 94.88 209 PHE A O 1
ATOM 1681 N N . LYS A 1 210 ? -11.18 -6.172 -18.359 1 93.69 210 LYS A N 1
ATOM 1682 C CA . LYS A 1 210 ? -11.977 -6.152 -19.578 1 93.69 210 LYS A CA 1
ATOM 1683 C C . LYS A 1 210 ? -12.156 -4.73 -20.094 1 93.69 210 LYS A C 1
ATOM 1685 O O . LYS A 1 210 ? -12.141 -4.496 -21.312 1 93.69 210 LYS A O 1
ATOM 1690 N N . GLN A 1 211 ? -12.266 -3.865 -19.172 1 92.44 211 GLN A N 1
ATOM 1691 C CA . GLN A 1 211 ? -12.539 -2.477 -19.516 1 92.44 211 GLN A CA 1
ATOM 1692 C C . GLN A 1 211 ? -11.266 -1.758 -19.953 1 92.44 211 GLN A C 1
ATOM 1694 O O . GLN A 1 211 ? -11.281 -0.961 -20.891 1 92.44 211 GLN A O 1
ATOM 1699 N N . TYR A 1 212 ? -10.094 -2.084 -19.297 1 90.94 212 TYR A N 1
ATOM 1700 C CA . TYR A 1 212 ? -8.93 -1.229 -19.484 1 90.94 212 TYR A CA 1
ATOM 1701 C C . TYR A 1 212 ? -7.75 -2.027 -20.016 1 90.94 212 TYR A C 1
ATOM 1703 O O . TYR A 1 212 ? -6.754 -1.451 -20.469 1 90.94 212 TYR A O 1
ATOM 1711 N N . GLY A 1 213 ? -7.824 -3.291 -19.984 1 90.56 213 GLY A N 1
ATOM 1712 C CA . GLY A 1 213 ? -6.707 -4.121 -20.406 1 90.56 213 GLY A CA 1
ATOM 1713 C C . GLY A 1 213 ? -5.438 -3.861 -19.625 1 90.56 213 GLY A C 1
ATOM 1714 O O . GLY A 1 213 ? -5.469 -3.785 -18.391 1 90.56 213 GLY A O 1
ATOM 1715 N N . ASN A 1 214 ? -4.32 -3.773 -20.344 1 85.81 214 ASN A N 1
ATOM 1716 C CA . ASN A 1 214 ? -3.021 -3.574 -19.703 1 85.81 214 ASN A CA 1
ATOM 1717 C C . ASN A 1 214 ? -2.613 -2.104 -19.703 1 85.81 214 ASN A C 1
ATOM 1719 O O . ASN A 1 214 ? -1.424 -1.785 -19.703 1 85.81 214 ASN A O 1
ATOM 1723 N N . LYS A 1 215 ? -3.57 -1.229 -19.641 1 84.94 215 LYS A N 1
ATOM 1724 C CA . LYS A 1 215 ? -3.346 0.214 -19.672 1 84.94 215 LYS A CA 1
A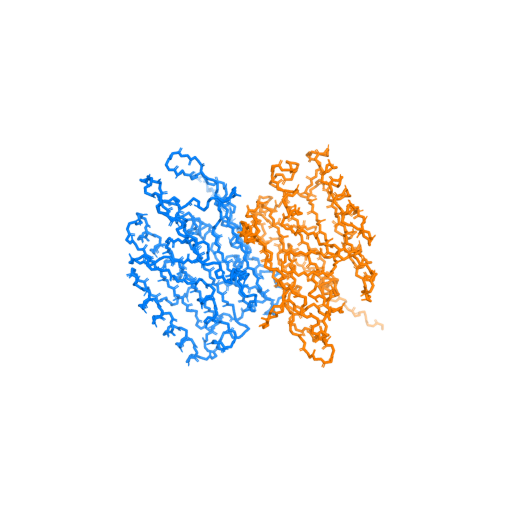TOM 1725 C C . LYS A 1 215 ? -2.607 0.687 -18.422 1 84.94 215 LYS A C 1
ATOM 1727 O O . LYS A 1 215 ? -1.724 1.542 -18.5 1 84.94 215 LYS A O 1
ATOM 1732 N N . TRP A 1 216 ? -2.973 0.095 -17.391 1 89.06 216 TRP A N 1
ATOM 1733 C CA . TRP A 1 216 ? -2.52 0.574 -16.094 1 89.06 216 TRP A CA 1
ATOM 1734 C C . TRP A 1 216 ? -1.408 -0.314 -15.547 1 89.06 216 TRP A C 1
ATOM 1736 O O . TRP A 1 216 ? -1.425 -1.532 -15.734 1 89.06 216 TRP A O 1
ATOM 1746 N N . HIS A 1 217 ? -0.389 0.398 -14.898 1 94.44 217 HIS A N 1
ATOM 1747 C CA . HIS A 1 217 ? 0.496 -0.425 -14.086 1 94.44 217 HIS A CA 1
ATOM 1748 C C . HIS A 1 217 ? -0.247 -1.017 -12.891 1 94.44 217 HIS A C 1
ATOM 1750 O O . HIS A 1 217 ? -1.346 -0.568 -12.555 1 94.44 217 HIS A O 1
ATOM 1756 N N . ILE A 1 218 ? 0.292 -1.914 -12.234 1 96.31 218 ILE A N 1
ATOM 1757 C CA . ILE A 1 218 ? -0.395 -2.828 -11.328 1 96.31 218 ILE A CA 1
ATOM 1758 C C . ILE A 1 218 ? -1.025 -2.039 -10.188 1 96.31 218 ILE A C 1
ATOM 1760 O O . ILE A 1 218 ? -2.139 -2.346 -9.75 1 96.31 218 ILE A O 1
ATOM 1764 N N . ALA A 1 219 ? -0.323 -1.035 -9.68 1 96.06 219 ALA A N 1
ATOM 1765 C CA . ALA A 1 219 ? -0.855 -0.251 -8.57 1 96.06 219 ALA A CA 1
ATOM 1766 C C . ALA A 1 219 ? -2.119 0.496 -8.984 1 96.06 219 ALA A C 1
ATOM 1768 O O . ALA A 1 219 ? -3.107 0.512 -8.242 1 96.06 219 ALA A O 1
ATOM 1769 N N . ASP A 1 220 ? -2.105 1.091 -10.148 1 95.94 220 ASP A N 1
ATOM 1770 C CA . ASP A 1 220 ? -3.275 1.798 -10.664 1 95.94 220 ASP A CA 1
ATOM 1771 C C . ASP A 1 220 ? -4.402 0.823 -11 1 95.94 220 ASP A C 1
ATOM 1773 O O . ASP A 1 220 ? -5.578 1.123 -10.789 1 95.94 220 ASP A O 1
ATOM 1777 N N . PHE A 1 221 ? -4.035 -0.288 -11.578 1 96.31 221 PHE A N 1
ATOM 1778 C CA . PHE A 1 221 ? -5.012 -1.33 -11.875 1 96.31 221 PHE A CA 1
ATOM 1779 C C . PHE A 1 221 ? -5.797 -1.708 -10.625 1 96.31 221 PHE A C 1
ATOM 1781 O O . PHE A 1 221 ? -7.031 -1.712 -10.641 1 96.31 221 PHE A O 1
ATOM 1788 N N . PHE A 1 222 ? -5.141 -1.89 -9.516 1 96.12 222 PHE A N 1
ATOM 1789 C CA . PHE A 1 222 ? -5.816 -2.367 -8.312 1 96.12 222 PHE A CA 1
ATOM 1790 C C . PHE A 1 222 ? -6.496 -1.216 -7.586 1 96.12 222 PHE A C 1
ATOM 1792 O O . PHE A 1 222 ? -7.406 -1.435 -6.781 1 96.12 222 PHE A O 1
ATOM 1799 N N . THR A 1 223 ? -6.027 0.016 -7.812 1 96.69 223 THR A N 1
ATOM 1800 C CA . THR A 1 223 ? -6.812 1.151 -7.336 1 96.69 223 THR A CA 1
ATOM 1801 C C . THR A 1 223 ? -8.195 1.163 -7.984 1 96.69 223 THR A C 1
ATOM 1803 O O . THR A 1 223 ? -9.203 1.376 -7.309 1 96.69 223 THR A O 1
ATOM 1806 N N . LYS A 1 224 ? -8.203 0.876 -9.281 1 95.81 224 LYS A N 1
ATOM 1807 C CA . LYS A 1 224 ? -9.469 0.794 -10.008 1 95.81 224 LYS A CA 1
ATOM 1808 C C . LYS A 1 224 ? -10.281 -0.41 -9.547 1 95.81 224 LYS A C 1
ATOM 1810 O O . LYS A 1 224 ? -11.508 -0.331 -9.445 1 95.81 224 LYS A O 1
ATOM 1815 N N . VAL A 1 225 ? -9.633 -1.477 -9.336 1 95.25 225 VAL A N 1
ATOM 1816 C CA . VAL A 1 225 ? -10.305 -2.662 -8.812 1 95.25 225 VAL A CA 1
ATOM 1817 C C . VAL A 1 225 ? -10.945 -2.346 -7.465 1 95.25 225 VAL A C 1
ATOM 1819 O O . VAL A 1 225 ? -12.094 -2.709 -7.215 1 95.25 225 VAL A O 1
ATOM 1822 N N . ASN A 1 226 ? -10.219 -1.62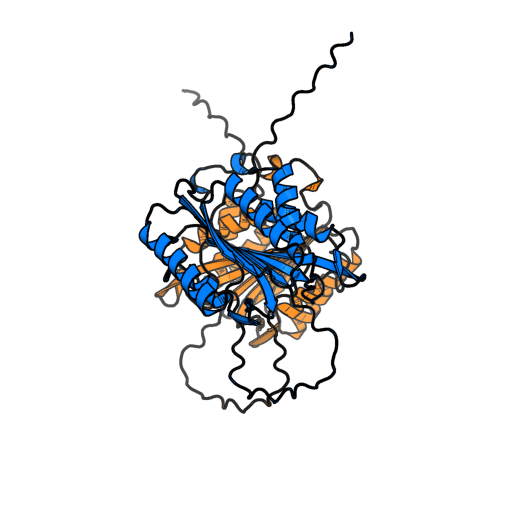8 -6.594 1 93.56 226 ASN A N 1
ATOM 1823 C CA . ASN A 1 226 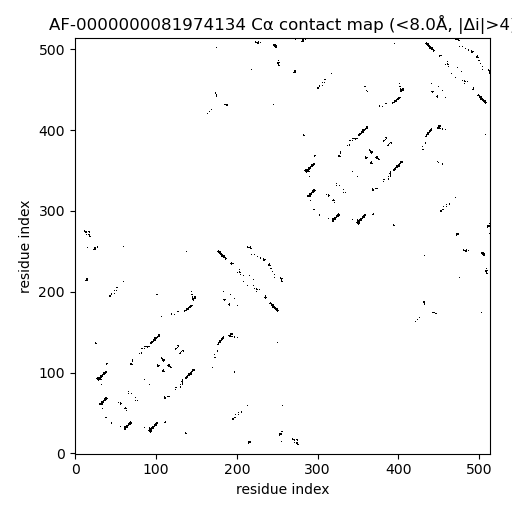? -10.734 -1.263 -5.277 1 93.56 226 ASN A CA 1
ATOM 1824 C C . ASN A 1 226 ? -11.953 -0.346 -5.391 1 93.56 226 ASN A C 1
ATOM 1826 O O . ASN A 1 226 ? -12.883 -0.439 -4.586 1 93.56 226 ASN A O 1
ATOM 1830 N N . ASN A 1 227 ? -11.922 0.529 -6.383 1 94.31 227 ASN A N 1
ATOM 1831 C CA . ASN A 1 227 ? -13.094 1.372 -6.629 1 94.31 227 ASN A CA 1
ATOM 1832 C C . ASN A 1 227 ? -14.336 0.538 -6.902 1 94.31 227 ASN A C 1
ATOM 1834 O O . ASN A 1 227 ? -15.406 0.804 -6.344 1 94.31 227 ASN A O 1
ATOM 1838 N N . ARG A 1 228 ? -14.172 -0.454 -7.676 1 91.44 228 ARG A N 1
ATOM 1839 C CA . ARG A 1 228 ? -15.289 -1.333 -8 1 91.44 228 ARG A CA 1
ATOM 1840 C C . ARG A 1 228 ? -15.727 -2.139 -6.781 1 91.44 228 ARG A C 1
ATOM 1842 O O . ARG A 1 228 ? -16.922 -2.273 -6.516 1 91.44 228 ARG A O 1
ATOM 1849 N N . VAL A 1 229 ? -14.805 -2.627 -6.02 1 90.12 229 VAL A N 1
ATOM 1850 C CA . VAL A 1 229 ? -15.078 -3.482 -4.871 1 90.12 229 VAL A CA 1
ATOM 1851 C C . VAL A 1 229 ? -15.867 -2.699 -3.822 1 90.12 229 VAL A C 1
ATOM 1853 O O . VAL A 1 229 ? -16.875 -3.182 -3.305 1 90.12 229 VAL A O 1
ATOM 1856 N N . VAL A 1 230 ? -15.461 -1.459 -3.564 1 88.38 230 VAL A N 1
ATOM 1857 C CA . VAL A 1 230 ? -16.062 -0.688 -2.484 1 88.38 230 VAL A CA 1
ATOM 1858 C C . VAL A 1 230 ? -17.484 -0.26 -2.883 1 88.38 230 VAL A C 1
ATOM 1860 O O . VAL A 1 230 ? -18.312 0.015 -2.021 1 88.38 230 VAL A O 1
ATOM 1863 N N . HIS A 1 231 ? -17.75 -0.198 -4.176 1 87.69 231 HIS A N 1
ATOM 1864 C CA . HIS A 1 231 ? -19.062 0.273 -4.637 1 87.69 231 HIS A CA 1
ATOM 1865 C C . HIS A 1 231 ? -19.969 -0.894 -5 1 87.69 231 HIS A C 1
ATOM 1867 O O . HIS A 1 231 ? -21.109 -0.688 -5.438 1 87.69 231 HIS A O 1
ATOM 1873 N N . THR A 1 232 ? -19.469 -2.039 -4.898 1 82.19 232 THR A N 1
ATOM 1874 C CA . THR A 1 232 ? -20.297 -3.223 -5.125 1 82.19 232 THR A CA 1
ATOM 1875 C C . THR A 1 232 ? -20.922 -3.703 -3.82 1 82.19 232 THR A C 1
ATOM 1877 O O . THR A 1 232 ? -20.266 -3.709 -2.775 1 82.19 232 THR A O 1
ATOM 1880 N N . GLU A 1 233 ? -22.188 -3.936 -3.906 1 75.06 233 GLU A N 1
ATOM 1881 C CA . GLU A 1 233 ? -22.891 -4.43 -2.729 1 75.06 233 GLU A CA 1
ATOM 1882 C C . GLU A 1 233 ? -22.688 -5.934 -2.551 1 75.06 233 GLU A C 1
ATOM 1884 O O . GLU A 1 233 ? -22.922 -6.707 -3.482 1 75.06 233 GLU A O 1
ATOM 1889 N N . PHE A 1 234 ? -22.109 -6.215 -1.394 1 68.88 234 PHE A N 1
ATOM 1890 C CA . PHE A 1 234 ? -21.922 -7.621 -1.059 1 68.88 234 PHE A CA 1
ATOM 1891 C C . PHE A 1 234 ? -22.781 -8.016 0.138 1 68.88 234 PHE A C 1
ATOM 1893 O O . PHE A 1 234 ? -23.125 -7.172 0.971 1 68.88 234 PHE A O 1
ATOM 1900 N N . HIS A 1 235 ? -23.359 -9.172 -0.013 1 64.69 235 HIS A N 1
ATOM 1901 C CA . HIS A 1 235 ? -24.219 -9.633 1.072 1 64.69 235 HIS A CA 1
ATOM 1902 C C . HIS A 1 235 ? -23.656 -10.891 1.727 1 64.69 235 HIS A C 1
ATOM 1904 O O . HIS A 1 235 ? -23.109 -11.766 1.041 1 64.69 235 HIS A O 1
ATOM 1910 N N . LEU A 1 236 ? -23.5 -10.828 3.111 1 60.09 236 LEU A N 1
ATOM 1911 C CA . LEU A 1 236 ? -23.219 -11.992 3.941 1 60.09 236 LEU A CA 1
ATOM 1912 C C . LEU A 1 236 ? -24.453 -12.367 4.773 1 60.09 236 LEU A C 1
ATOM 1914 O O . LEU A 1 236 ? -24.844 -11.625 5.672 1 60.09 236 LEU A O 1
ATOM 1918 N N . HIS A 1 237 ? -24.875 -13.484 4.527 1 61.09 237 HIS A N 1
ATOM 1919 C CA . HIS A 1 237 ? -26.094 -13.906 5.227 1 61.09 237 HIS A CA 1
ATOM 1920 C C . HIS A 1 237 ? -27.156 -12.812 5.207 1 61.09 237 HIS A C 1
ATOM 1922 O O . HIS A 1 237 ? -27.703 -12.469 6.25 1 61.09 237 HIS A O 1
ATOM 1928 N N . GLU A 1 238 ? -27.281 -12.133 4.098 1 63.16 238 GLU A N 1
ATOM 1929 C CA . GLU A 1 238 ? -28.328 -11.156 3.84 1 63.16 238 GLU A CA 1
ATOM 1930 C C . GLU A 1 238 ? -27.969 -9.789 4.414 1 63.16 238 GLU A C 1
ATOM 1932 O O . GLU A 1 238 ? -28.75 -8.844 4.305 1 63.16 238 GLU A O 1
ATOM 1937 N N . GLU A 1 239 ? -26.891 -9.773 5.156 1 66.25 239 GLU A N 1
ATOM 1938 C CA . GLU A 1 239 ? -26.453 -8.469 5.645 1 66.25 239 GLU A CA 1
ATOM 1939 C C . GLU A 1 239 ? -25.422 -7.844 4.719 1 66.25 239 GLU A C 1
ATOM 1941 O O . GLU A 1 239 ? -24.516 -8.531 4.234 1 66.25 239 GLU A O 1
ATOM 1946 N N . PRO A 1 240 ? -25.719 -6.641 4.438 1 67 240 PRO A N 1
ATOM 1947 C CA . PRO A 1 240 ? -24.75 -5.957 3.586 1 67 240 PRO A CA 1
ATOM 1948 C C . PRO A 1 240 ? -23.375 -5.797 4.258 1 67 240 PRO A C 1
ATOM 1950 O O . PRO A 1 240 ? -23.312 -5.551 5.465 1 67 240 PRO A O 1
ATOM 1953 N N . ILE A 1 241 ? -22.344 -6.258 3.516 1 69.88 241 ILE A N 1
ATOM 1954 C CA . ILE A 1 241 ? -20.984 -6.066 4.039 1 69.88 241 ILE A CA 1
ATOM 1955 C C . ILE A 1 241 ? -20.188 -5.172 3.094 1 69.88 241 ILE A C 1
ATOM 1957 O O . ILE A 1 241 ? -20.359 -5.246 1.874 1 69.88 241 ILE A O 1
ATOM 1961 N N . LYS A 1 242 ? -19.391 -4.285 3.721 1 74.75 242 LYS A N 1
ATOM 1962 C CA . LYS A 1 242 ? -18.516 -3.436 2.928 1 74.75 242 LYS A CA 1
ATOM 1963 C C . LYS A 1 242 ? -17.094 -4 2.879 1 74.75 242 LYS A C 1
ATOM 1965 O O . LYS A 1 242 ? -16.531 -4.363 3.914 1 74.75 242 LYS A O 1
ATOM 1970 N N . VAL A 1 243 ? -16.656 -4.277 1.656 1 80.19 243 VAL A N 1
ATOM 1971 C CA . VAL A 1 243 ? -15.32 -4.824 1.446 1 80.19 243 VAL A CA 1
ATOM 1972 C C . VAL A 1 243 ? -14.43 -3.771 0.795 1 80.19 243 VAL A C 1
ATOM 1974 O O . VAL A 1 243 ? -14.898 -2.971 -0.018 1 80.19 243 VAL A O 1
ATOM 1977 N N . SER A 1 244 ? -13.234 -3.68 1.271 1 86.12 244 SER A N 1
ATOM 1978 C CA . SER A 1 244 ? -12.195 -2.861 0.649 1 86.12 244 SER A CA 1
ATOM 1979 C C . SER A 1 244 ? -10.906 -3.65 0.465 1 86.12 244 SER A C 1
ATOM 1981 O O . SER A 1 244 ? -10.703 -4.68 1.112 1 86.12 244 SER A O 1
ATOM 1983 N N . LEU A 1 245 ? -10.148 -3.172 -0.45 1 89.38 245 LEU A N 1
ATOM 1984 C CA . LEU A 1 245 ? -8.844 -3.799 -0.646 1 89.38 245 LEU A CA 1
ATOM 1985 C C . LEU A 1 245 ? -7.734 -2.951 -0.032 1 89.38 245 LEU A C 1
ATOM 1987 O O . LEU A 1 245 ? -7.781 -1.721 -0.098 1 89.38 245 LEU A O 1
ATOM 1991 N N . VAL A 1 246 ? -6.809 -3.664 0.552 1 88.38 246 VAL A N 1
ATOM 1992 C CA . VAL A 1 246 ? -5.582 -3.023 1.012 1 88.38 246 VAL A CA 1
ATOM 1993 C C . VAL A 1 246 ? -4.422 -3.406 0.094 1 88.38 246 VAL A C 1
ATOM 1995 O O . VAL A 1 246 ? -4.246 -4.582 -0.233 1 88.38 246 VAL A O 1
ATOM 1998 N N . MET A 1 247 ? -3.707 -2.383 -0.366 1 92.75 247 MET A N 1
ATOM 1999 C CA . MET A 1 247 ? -2.496 -2.584 -1.157 1 92.75 247 MET A CA 1
ATOM 2000 C C . MET A 1 247 ? -1.256 -2.184 -0.365 1 92.75 247 MET A C 1
ATOM 2002 O O . MET A 1 247 ? -1.164 -1.058 0.127 1 92.75 247 MET A O 1
ATOM 2006 N N . GLU A 1 248 ? -0.386 -3.141 -0.242 1 90.81 248 GLU A N 1
ATOM 2007 C CA . GLU A 1 248 ? 0.917 -2.877 0.364 1 90.81 248 GLU A CA 1
ATOM 2008 C C . GLU A 1 248 ? 2.035 -2.977 -0.669 1 90.81 248 GLU A C 1
ATOM 2010 O O . GLU A 1 248 ? 2.211 -4.02 -1.304 1 90.81 248 GLU A O 1
ATOM 2015 N N . SER A 1 249 ? 2.801 -1.846 -0.752 1 94.31 249 SER A N 1
ATOM 2016 C CA . SER A 1 249 ? 3.768 -1.802 -1.845 1 94.31 249 SER A CA 1
ATOM 2017 C C . SER A 1 249 ? 5.141 -1.359 -1.35 1 94.31 249 SER A C 1
ATOM 2019 O O . SER A 1 249 ? 5.246 -0.441 -0.534 1 94.31 249 SER A O 1
ATOM 2021 N N . THR A 1 250 ? 6.168 -2.043 -1.821 1 94 250 THR A N 1
ATOM 2022 C CA . THR A 1 250 ? 7.547 -1.586 -1.707 1 94 250 THR A CA 1
ATOM 2023 C C . THR A 1 250 ? 8.203 -1.486 -3.082 1 94 250 THR A C 1
ATOM 2025 O O . THR A 1 250 ? 9.422 -1.567 -3.201 1 94 250 THR A O 1
ATOM 2028 N N . LEU A 1 251 ? 7.348 -1.365 -4.121 1 96.06 251 LEU A N 1
ATOM 2029 C CA . LEU A 1 251 ? 7.84 -1.229 -5.488 1 96.06 251 LEU A CA 1
ATOM 2030 C C . LEU A 1 251 ? 8.656 0.051 -5.645 1 96.06 251 LEU A C 1
ATOM 2032 O O . LEU A 1 251 ? 8.367 1.062 -5.004 1 96.06 251 LEU A O 1
ATOM 2036 N N . THR A 1 252 ? 9.633 -0.047 -6.547 1 95.56 252 THR A N 1
ATOM 2037 C CA . THR A 1 252 ? 10.484 1.106 -6.82 1 95.56 252 THR A CA 1
ATOM 2038 C C . THR A 1 252 ? 10.328 1.562 -8.266 1 95.56 252 THR A C 1
ATOM 2040 O O . THR A 1 252 ? 10.891 2.586 -8.664 1 95.56 252 THR A O 1
ATOM 2043 N N . ARG A 1 253 ? 9.641 0.803 -9 1 95.5 253 ARG A N 1
ATOM 2044 C CA . ARG A 1 253 ? 9.305 1.085 -10.391 1 95.5 253 ARG A CA 1
ATOM 2045 C C . ARG A 1 253 ? 7.898 0.61 -10.727 1 95.5 253 ARG A C 1
ATOM 2047 O O . ARG A 1 253 ? 7.207 0.048 -9.875 1 95.5 253 ARG A O 1
ATOM 2054 N N . PHE A 1 254 ? 7.48 0.931 -11.938 1 95.56 254 PHE A N 1
ATOM 2055 C CA . PHE A 1 254 ? 6.121 0.59 -12.344 1 95.56 254 PHE A CA 1
ATOM 2056 C C . PHE A 1 254 ? 6.082 -0.784 -13 1 95.56 254 PHE A C 1
ATOM 2058 O O . PHE A 1 254 ? 6.969 -1.13 -13.781 1 95.56 254 PHE A O 1
ATOM 2065 N N . VAL A 1 255 ? 5.07 -1.546 -12.68 1 96.38 255 VAL A N 1
ATOM 2066 C CA . VAL A 1 255 ? 4.863 -2.863 -13.273 1 96.38 255 VAL A CA 1
ATOM 2067 C C . VAL A 1 255 ? 3.758 -2.793 -14.32 1 96.38 255 VAL A C 1
ATOM 2069 O O . VAL A 1 255 ? 2.58 -2.664 -13.984 1 96.38 255 VAL A O 1
ATOM 2072 N N . TYR A 1 256 ? 4.148 -2.9 -15.539 1 93.25 256 TYR A N 1
ATOM 2073 C CA . TYR A 1 256 ? 3.215 -3.004 -16.656 1 93.25 256 TYR A CA 1
ATOM 2074 C C . TYR A 1 256 ? 3.264 -4.395 -17.281 1 93.25 256 TYR A C 1
ATOM 2076 O O . TYR A 1 256 ? 4.328 -4.859 -17.688 1 93.25 256 TYR A O 1
ATOM 2084 N N . PHE A 1 257 ? 2.107 -4.992 -17.312 1 92.19 257 PHE A N 1
ATOM 2085 C CA . PHE A 1 257 ? 2.078 -6.305 -17.938 1 92.19 257 PHE A CA 1
ATOM 2086 C C . PHE A 1 257 ? 1.892 -6.172 -19.453 1 92.19 257 PHE A C 1
ATOM 2088 O O . PHE A 1 257 ? 1.199 -5.266 -19.922 1 92.19 257 PHE A O 1
ATOM 2095 N N . MET B 1 1 ? 27.094 35.5 -35.125 1 26.25 1 MET B N 1
ATOM 2096 C CA . MET B 1 1 ? 26.109 35.531 -34.062 1 26.25 1 MET B CA 1
ATOM 2097 C C . MET B 1 1 ? 25.109 34.375 -34.219 1 26.25 1 MET B C 1
ATOM 2099 O O . MET B 1 1 ? 24.125 34.5 -34.969 1 26.25 1 MET B O 1
ATOM 2103 N N . LYS B 1 2 ? 25.484 33.156 -34.375 1 31.91 2 LYS B N 1
ATOM 2104 C CA . LYS B 1 2 ? 24.719 32 -34.812 1 31.91 2 LYS B CA 1
ATOM 2105 C C . LYS B 1 2 ? 23.625 31.656 -33.812 1 31.91 2 LYS B C 1
ATOM 2107 O O . LYS B 1 2 ? 23.906 31.516 -32.625 1 31.91 2 LYS B O 1
ATOM 2112 N N . ILE B 1 3 ? 22.344 32.094 -34.031 1 31.48 3 ILE B N 1
ATOM 2113 C CA . ILE B 1 3 ? 21.109 31.922 -33.25 1 31.48 3 ILE B CA 1
ATOM 2114 C C . ILE B 1 3 ? 20.875 30.438 -32.969 1 31.48 3 ILE B C 1
ATOM 2116 O O . ILE B 1 3 ? 20.703 29.641 -33.875 1 31.48 3 ILE B O 1
ATOM 2120 N N . HIS B 1 4 ? 21.516 29.875 -31.953 1 31.97 4 HIS B N 1
ATOM 2121 C CA . HIS B 1 4 ? 21.344 28.484 -31.578 1 31.97 4 HIS B CA 1
ATOM 2122 C C . HIS B 1 4 ? 19.891 28.156 -31.297 1 31.97 4 HIS B C 1
ATOM 2124 O O . HIS B 1 4 ? 19.234 28.844 -30.516 1 31.97 4 HIS B O 1
ATOM 2130 N N . SER B 1 5 ? 19.156 27.641 -32.25 1 31.94 5 SER B N 1
ATOM 2131 C CA . SER B 1 5 ? 17.766 27.219 -32.25 1 31.94 5 SER B CA 1
ATOM 2132 C C . SER B 1 5 ? 17.438 26.375 -31.016 1 31.94 5 SER B C 1
ATOM 2134 O O . SER B 1 5 ? 18.125 25.391 -30.75 1 31.94 5 SER B O 1
ATOM 2136 N N . GLU B 1 6 ? 17.047 27.031 -29.922 1 29.03 6 GLU B N 1
ATOM 2137 C CA . GLU B 1 6 ? 16.641 26.484 -28.625 1 29.03 6 GLU B CA 1
ATOM 2138 C C . GLU B 1 6 ? 15.625 25.359 -28.812 1 29.03 6 GLU B C 1
ATOM 2140 O O . GLU B 1 6 ? 14.602 25.531 -29.469 1 29.03 6 GLU B O 1
ATOM 2145 N N . ILE B 1 7 ? 16.047 24.156 -28.938 1 29.81 7 ILE B N 1
ATOM 2146 C CA . ILE B 1 7 ? 15.227 22.969 -29.094 1 29.81 7 ILE B CA 1
ATOM 2147 C C . ILE B 1 7 ? 14.047 23.031 -28.125 1 29.81 7 ILE B C 1
ATOM 2149 O O . ILE B 1 7 ? 14.234 23.25 -26.922 1 29.81 7 ILE B O 1
ATOM 2153 N N . PRO B 1 8 ? 12.828 23.141 -28.562 1 29.16 8 PRO B N 1
ATOM 2154 C CA . PRO B 1 8 ? 11.617 23.312 -27.75 1 29.16 8 PRO B CA 1
ATOM 2155 C C . PRO B 1 8 ? 11.5 22.266 -26.641 1 29.16 8 PRO B C 1
ATOM 2157 O O . PRO B 1 8 ? 11.828 21.094 -26.859 1 29.16 8 PRO B O 1
ATOM 2160 N N . ARG B 1 9 ? 11.594 22.531 -25.359 1 27.2 9 ARG B N 1
ATOM 2161 C CA . ARG B 1 9 ? 11.469 21.703 -24.156 1 27.2 9 ARG B CA 1
ATOM 2162 C C . ARG B 1 9 ? 10.172 20.906 -24.172 1 27.2 9 ARG B C 1
ATOM 2164 O O . ARG B 1 9 ? 9.086 21.469 -24.297 1 27.2 9 ARG B O 1
ATOM 2171 N N . LYS B 1 10 ? 10.211 19.672 -24.75 1 32.88 10 LYS B N 1
ATOM 2172 C CA . LYS B 1 10 ? 9.078 18.75 -24.734 1 32.88 10 LYS B CA 1
ATOM 2173 C C . LYS B 1 10 ? 8.352 18.781 -23.391 1 32.88 10 LYS B C 1
ATOM 2175 O O . LYS B 1 10 ? 8.977 18.656 -22.344 1 32.88 10 LYS B O 1
ATOM 2180 N N . ILE B 1 11 ? 7.309 19.391 -23.078 1 31.12 11 ILE B N 1
ATOM 2181 C CA . ILE B 1 11 ? 6.445 19.5 -21.906 1 31.12 11 ILE B CA 1
ATOM 2182 C C . ILE B 1 11 ? 6.145 18.109 -21.344 1 31.12 11 ILE B C 1
ATOM 2184 O O . ILE B 1 11 ? 5.598 17.266 -22.062 1 31.12 11 ILE B O 1
ATOM 2188 N N . PRO B 1 12 ? 6.805 17.672 -20.281 1 33.66 12 PRO B N 1
ATOM 2189 C CA . PRO B 1 12 ? 6.586 16.328 -19.734 1 33.66 12 PRO B CA 1
ATOM 2190 C C . PRO B 1 12 ? 5.113 16.047 -19.438 1 33.66 12 PRO B C 1
ATOM 2192 O O . PRO B 1 12 ? 4.434 16.875 -18.828 1 33.66 12 PRO B O 1
ATOM 2195 N N . LYS B 1 13 ? 4.383 15.305 -20.203 1 40.19 13 LYS B N 1
ATOM 2196 C CA . LYS B 1 13 ? 2.967 14.961 -20.094 1 40.19 13 LYS B CA 1
ATOM 2197 C C . LYS B 1 13 ? 2.656 14.344 -18.734 1 40.19 13 LYS B C 1
ATOM 2199 O O . LYS B 1 13 ? 3.424 13.516 -18.234 1 40.19 13 LYS B O 1
ATOM 2204 N N . ARG B 1 14 ? 1.729 14.961 -17.875 1 39.12 14 ARG B N 1
ATOM 2205 C CA . ARG B 1 14 ? 1.257 14.508 -16.562 1 39.12 14 ARG B CA 1
ATOM 2206 C C . ARG B 1 14 ? 0.565 13.156 -16.672 1 39.12 14 ARG B C 1
ATOM 2208 O O . ARG B 1 14 ? -0.058 12.852 -17.703 1 39.12 14 ARG B O 1
ATOM 2215 N N . SER B 1 15 ? 0.859 12.078 -15.812 1 45.09 15 SER B N 1
ATOM 2216 C CA . SER B 1 15 ? 0.118 10.82 -15.789 1 45.09 15 SER B CA 1
ATOM 2217 C C . SER B 1 15 ? -1.387 11.062 -15.852 1 45.09 15 SER B C 1
ATOM 2219 O O . SER B 1 15 ? -2.146 10.188 -16.266 1 45.09 15 SER B O 1
ATOM 2221 N N . TYR B 1 16 ? -1.86 12.289 -15.477 1 45.81 16 TYR B N 1
ATOM 2222 C CA . TYR B 1 16 ? -3.258 12.703 -15.539 1 45.81 16 TYR B CA 1
ATOM 2223 C C . TYR B 1 16 ? -3.805 12.562 -16.953 1 45.81 16 TYR B C 1
ATOM 2225 O O . TYR B 1 16 ? -5 12.328 -17.141 1 45.81 16 TYR B O 1
ATOM 2233 N N . ASP B 1 17 ? -2.881 12.766 -17.828 1 48.25 17 ASP B N 1
ATOM 2234 C CA . ASP B 1 17 ? -3.365 12.758 -19.203 1 48.25 17 ASP B CA 1
ATOM 2235 C C . ASP B 1 17 ? -3.803 11.359 -19.625 1 48.25 17 ASP B C 1
ATOM 2237 O O . ASP B 1 17 ? -4.504 11.195 -20.625 1 48.25 17 ASP B O 1
ATOM 2241 N N . CYS B 1 18 ? -3.408 10.391 -18.844 1 47.59 18 CYS B N 1
ATOM 2242 C CA . CYS B 1 18 ? -3.758 9.023 -19.188 1 47.59 18 CYS B CA 1
ATOM 2243 C C . CYS B 1 18 ? -5.035 8.586 -18.484 1 47.59 18 CYS B C 1
ATOM 2245 O O . CYS B 1 18 ? -5.52 7.477 -18.688 1 47.59 18 CYS B O 1
ATOM 2247 N N . VAL B 1 19 ? -5.508 9.531 -17.609 1 52.91 19 VAL B N 1
ATOM 2248 C CA . VAL B 1 19 ? -6.715 9.164 -16.875 1 52.91 19 VAL B CA 1
ATOM 2249 C C . VAL B 1 19 ? -7.949 9.578 -17.672 1 52.91 19 VAL B C 1
ATOM 2251 O O . VAL B 1 19 ? -7.969 10.656 -18.281 1 52.91 19 VAL B O 1
ATOM 2254 N N . ASP B 1 20 ? -8.75 8.594 -18.234 1 53.38 20 ASP B N 1
ATOM 2255 C CA . ASP B 1 20 ? -9.859 8.773 -19.172 1 53.38 20 ASP B CA 1
ATOM 2256 C C . ASP B 1 20 ? -10.906 9.719 -18.594 1 53.38 20 ASP B C 1
ATOM 2258 O O . ASP B 1 20 ? -11.836 10.133 -19.312 1 53.38 20 ASP B O 1
ATOM 2262 N N . GLY B 1 21 ? -10.797 10.273 -17.234 1 56.22 21 GLY B N 1
ATOM 2263 C CA . GLY B 1 21 ? -11.906 11.141 -16.875 1 56.22 21 GLY B CA 1
ATOM 2264 C C . GLY B 1 21 ? -11.875 11.578 -15.422 1 56.22 21 GLY B C 1
ATOM 2265 O O . GLY B 1 21 ? -11 11.172 -14.656 1 56.22 21 GLY B O 1
ATOM 2266 N N . GLU B 1 22 ? -12.672 12.688 -15.133 1 60.97 22 GLU B N 1
ATOM 2267 C CA . GLU B 1 22 ? -12.914 13.289 -13.82 1 60.97 22 GLU B CA 1
ATOM 2268 C C . GLU B 1 22 ? -13.305 12.227 -12.797 1 60.97 22 GLU B C 1
ATOM 2270 O O . GLU B 1 22 ? -13.062 12.391 -11.602 1 60.97 22 GLU B O 1
ATOM 2275 N N . LEU B 1 23 ? -13.531 11.016 -13.312 1 71.25 23 LEU B N 1
ATOM 2276 C CA . LEU B 1 23 ? -14.07 10.008 -12.406 1 71.25 23 LEU B CA 1
ATOM 2277 C C . LEU B 1 23 ? -12.945 9.164 -11.805 1 71.25 23 LEU B C 1
ATOM 2279 O O . LEU B 1 23 ? -13.148 8.5 -10.789 1 71.25 23 LEU B O 1
ATOM 2283 N N . ASP B 1 24 ? -11.734 9.383 -12.281 1 87.88 24 ASP B N 1
ATOM 2284 C CA . ASP B 1 24 ? -10.648 8.523 -11.82 1 87.88 24 ASP B CA 1
ATOM 2285 C C . ASP B 1 24 ? -9.82 9.219 -10.75 1 87.88 24 ASP B C 1
ATOM 2287 O O . ASP B 1 24 ? -8.977 8.594 -10.102 1 87.88 24 ASP B O 1
ATOM 2291 N N . CYS B 1 25 ? -10.203 10.508 -10.516 1 92.56 25 CYS B N 1
ATOM 2292 C CA . CYS B 1 25 ? -9.406 11.281 -9.555 1 92.56 25 CYS B CA 1
ATOM 2293 C C . CYS B 1 25 ? -10.281 11.781 -8.406 1 92.56 25 CYS B C 1
ATOM 2295 O O . CYS B 1 25 ? -11.461 12.055 -8.594 1 92.56 25 CYS B O 1
ATOM 2297 N N . TYR B 1 26 ? -9.664 11.875 -7.273 1 95.38 26 TYR B N 1
ATOM 2298 C CA . TYR B 1 26 ? -10.32 12.57 -6.176 1 95.38 26 TYR B CA 1
ATOM 2299 C C . TYR B 1 26 ? -10.508 14.047 -6.504 1 95.38 26 TYR B C 1
ATOM 2301 O O . TYR B 1 26 ? -9.664 14.656 -7.164 1 95.38 26 TYR B O 1
ATOM 2309 N N . ASP B 1 27 ? -11.625 14.594 -6.023 1 92.38 27 ASP B N 1
ATOM 2310 C CA . ASP B 1 27 ? -11.867 16.031 -6.137 1 92.38 27 ASP B CA 1
ATOM 2311 C C . ASP B 1 27 ? -11.117 16.797 -5.047 1 92.38 27 ASP B C 1
ATOM 2313 O O . ASP B 1 27 ? -11.508 16.766 -3.879 1 92.38 27 ASP B O 1
ATOM 2317 N N . LEU B 1 28 ? -10.039 17.469 -5.418 1 92.5 28 LEU B N 1
ATOM 2318 C CA . LEU B 1 28 ? -9.227 18.203 -4.445 1 92.5 28 LEU B CA 1
ATOM 2319 C C . LEU B 1 28 ? -9.422 19.703 -4.594 1 92.5 28 LEU B C 1
ATOM 2321 O O . LEU B 1 28 ? -8.547 20.484 -4.234 1 92.5 28 LEU B O 1
ATOM 2325 N N . ARG B 1 29 ? -10.609 20.141 -5.074 1 89.25 29 ARG B N 1
ATOM 2326 C CA . ARG B 1 29 ? -10.906 21.562 -5.238 1 89.25 29 ARG B CA 1
ATOM 2327 C C . ARG B 1 29 ? -11.164 22.219 -3.891 1 89.25 29 ARG B C 1
ATOM 2329 O O . ARG B 1 29 ? -11.016 23.438 -3.754 1 89.25 29 ARG B O 1
ATOM 2336 N N . GLY B 1 30 ? -11.562 21.391 -2.938 1 91.81 30 GLY B N 1
ATOM 2337 C CA . GLY B 1 30 ? -11.734 21.922 -1.593 1 91.81 30 GLY B CA 1
ATOM 2338 C C . GLY B 1 30 ? -10.414 22.203 -0.89 1 91.81 30 GLY B C 1
ATOM 2339 O O . GLY B 1 30 ? -9.344 22.062 -1.487 1 91.81 30 GLY B O 1
ATOM 2340 N N . LYS B 1 31 ? -10.531 22.578 0.342 1 94.75 31 LYS B N 1
ATOM 2341 C CA . LYS B 1 31 ? -9.344 22.891 1.131 1 94.75 31 LYS B CA 1
ATOM 2342 C C . LYS B 1 31 ? -8.492 21.656 1.37 1 94.75 31 LYS B C 1
ATOM 2344 O O . LYS B 1 31 ? -9.016 20.562 1.607 1 94.75 31 LYS B O 1
ATOM 2349 N N . ARG B 1 32 ? -7.27 21.891 1.229 1 96.5 32 ARG B N 1
ATOM 2350 C CA . ARG B 1 32 ? -6.293 20.875 1.594 1 96.5 32 ARG B CA 1
ATOM 2351 C C . ARG B 1 32 ? -5.602 21.219 2.906 1 96.5 32 ARG B C 1
ATOM 2353 O O . ARG B 1 32 ? -4.93 22.25 3.006 1 96.5 32 ARG B O 1
ATOM 2360 N N . LYS B 1 33 ? -5.809 20.375 3.887 1 97.75 33 LYS B N 1
ATOM 2361 C CA . LYS B 1 33 ? -5.312 20.672 5.23 1 97.75 33 LYS B CA 1
ATOM 2362 C C . LYS B 1 33 ? -4.254 19.656 5.656 1 97.75 33 LYS B C 1
ATOM 2364 O O . LYS B 1 33 ? -4.406 18.453 5.422 1 97.75 33 LYS B O 1
ATOM 2369 N N . ALA B 1 34 ? -3.176 20.203 6.211 1 98.5 34 ALA B N 1
ATOM 2370 C CA . ALA B 1 34 ? -2.088 19.328 6.641 1 98.5 34 ALA B CA 1
ATOM 2371 C C . ALA B 1 34 ? -1.747 19.547 8.109 1 98.5 34 ALA B C 1
ATOM 2373 O O . ALA B 1 34 ? -1.899 20.656 8.625 1 98.5 34 ALA B O 1
ATOM 2374 N N . PHE B 1 35 ? -1.399 18.484 8.773 1 98.56 35 PHE B N 1
ATOM 2375 C CA . PHE B 1 35 ? -0.872 18.484 10.133 1 98.56 35 PHE B CA 1
ATOM 2376 C C . PHE B 1 35 ? 0.563 17.969 10.156 1 98.56 35 PHE B C 1
ATOM 2378 O O . PHE B 1 35 ? 0.84 16.859 9.688 1 98.56 35 PHE B O 1
ATOM 2385 N N . VAL B 1 36 ? 1.505 18.828 10.641 1 97.56 36 VAL B N 1
ATOM 2386 C CA . VAL B 1 36 ? 2.914 18.453 10.68 1 97.56 36 VAL B CA 1
ATOM 2387 C C . VAL B 1 36 ? 3.395 18.391 12.125 1 97.56 36 VAL B C 1
ATOM 2389 O O . VAL B 1 36 ? 3.523 19.422 12.781 1 97.56 36 VAL B O 1
ATOM 2392 N N . MET B 1 37 ? 3.639 17.188 12.586 1 96.44 37 MET B N 1
ATOM 2393 C CA . MET B 1 37 ? 4.199 17.016 13.922 1 96.44 37 MET B CA 1
ATOM 2394 C C . MET B 1 37 ? 5.652 16.562 13.852 1 96.44 37 MET B C 1
ATOM 2396 O O . MET B 1 37 ? 5.992 15.664 13.086 1 96.44 37 MET B O 1
ATOM 2400 N N . CYS B 1 38 ? 6.5 17.203 14.672 1 92.69 38 CYS B N 1
ATOM 2401 C CA . CYS B 1 38 ? 7.91 16.844 14.703 1 92.69 38 CYS B CA 1
ATOM 2402 C C . CYS B 1 38 ? 8.477 16.953 16.109 1 92.69 38 CYS B C 1
ATOM 2404 O O . CYS B 1 38 ? 8.211 17.922 16.812 1 92.69 38 CYS B O 1
ATOM 2406 N N . VAL B 1 39 ? 9.062 15.938 16.5 1 90.81 39 VAL B N 1
ATOM 2407 C CA . VAL B 1 39 ? 9.922 16.031 17.672 1 90.81 39 VAL B CA 1
ATOM 2408 C C . VAL B 1 39 ? 11.344 16.375 17.25 1 90.81 39 VAL B C 1
ATOM 2410 O O . VAL B 1 39 ? 12.023 15.562 16.609 1 90.81 39 VAL B O 1
ATOM 2413 N N . GLU B 1 40 ? 11.805 17.578 17.562 1 87.25 40 GLU B N 1
ATOM 2414 C CA . GLU B 1 40 ? 13.102 18.062 17.125 1 87.25 40 GLU B CA 1
ATOM 2415 C C . GLU B 1 40 ? 14.188 17.734 18.141 1 87.25 40 GLU B C 1
ATOM 2417 O O . GLU B 1 40 ? 15.367 17.609 17.797 1 87.25 40 GLU B O 1
ATOM 2422 N N . LYS B 1 41 ? 13.734 17.625 19.312 1 79.81 41 LYS B N 1
ATOM 2423 C CA . LYS B 1 41 ? 14.711 17.438 20.375 1 79.81 41 LYS B CA 1
ATOM 2424 C C . LYS B 1 41 ? 15.547 16.188 20.141 1 79.81 41 LYS B C 1
ATOM 2426 O O . LYS B 1 41 ? 15.008 15.117 19.859 1 79.81 41 LYS B O 1
ATOM 2431 N N . ASN B 1 42 ? 16.875 16.281 20.094 1 73.62 42 ASN B N 1
ATOM 2432 C CA . ASN B 1 42 ? 17.859 15.195 19.953 1 73.62 42 ASN B CA 1
ATOM 2433 C C . ASN B 1 42 ? 17.766 14.547 18.562 1 73.62 42 ASN B C 1
ATOM 2435 O O . ASN B 1 42 ? 18 13.344 18.422 1 73.62 42 ASN B O 1
ATOM 2439 N N . ARG B 1 43 ? 17.266 15.25 17.656 1 77.44 43 ARG B N 1
ATOM 2440 C CA . ARG B 1 43 ? 17.203 14.773 16.281 1 77.44 43 ARG B CA 1
ATOM 2441 C C . ARG B 1 43 ? 17.797 15.789 15.312 1 77.44 43 ARG B C 1
ATOM 2443 O O . ARG B 1 43 ? 17.078 16.594 14.727 1 77.44 43 ARG B O 1
ATOM 2450 N N . PRO B 1 44 ? 19.094 15.648 15.211 1 75.31 44 PRO B N 1
ATOM 2451 C CA . PRO B 1 44 ? 19.734 16.562 14.258 1 75.31 44 PRO B CA 1
ATOM 2452 C C . PRO B 1 44 ? 19.125 16.5 12.867 1 75.31 44 PRO B C 1
ATOM 2454 O O . PRO B 1 44 ? 18.781 15.406 12.391 1 75.31 44 PRO B O 1
ATOM 2457 N N . GLY B 1 45 ? 18.766 17.578 12.203 1 80.06 45 GLY B N 1
ATOM 2458 C CA . GLY B 1 45 ? 18.219 17.641 10.852 1 80.06 45 GLY B CA 1
ATOM 2459 C C . GLY B 1 45 ? 16.703 17.781 10.828 1 80.06 45 GLY B C 1
ATOM 2460 O O . GLY B 1 45 ? 16.125 18.031 9.773 1 80.06 45 GLY B O 1
ATOM 2461 N N . ALA B 1 46 ? 16.156 17.625 12.016 1 84.19 46 ALA B N 1
ATOM 2462 C CA . ALA B 1 46 ? 14.695 17.672 12.109 1 84.19 46 ALA B CA 1
ATOM 2463 C C . ALA B 1 46 ? 14.156 19 11.617 1 84.19 46 ALA B C 1
ATOM 2465 O O . ALA B 1 46 ? 13.125 19.062 10.945 1 84.19 46 ALA B O 1
ATOM 2466 N N . HIS B 1 47 ? 14.906 20.031 11.953 1 87.94 47 HIS B N 1
ATOM 2467 C CA . HIS B 1 47 ? 14.453 21.344 11.531 1 87.94 47 HIS B CA 1
ATOM 2468 C C . HIS B 1 47 ? 14.445 21.469 10.008 1 87.94 47 HIS B C 1
ATOM 2470 O O . HIS B 1 47 ? 13.523 22.047 9.43 1 87.94 47 HIS B O 1
ATOM 2476 N N . ARG B 1 48 ? 15.445 20.953 9.438 1 87.5 48 ARG B N 1
ATOM 2477 C CA . ARG B 1 48 ? 15.508 20.953 7.98 1 87.5 48 ARG B CA 1
ATOM 2478 C C . ARG B 1 48 ? 14.367 20.156 7.379 1 87.5 48 ARG B C 1
ATOM 2480 O O . ARG B 1 48 ? 13.773 20.562 6.379 1 87.5 48 ARG B O 1
ATOM 2487 N N . ASP B 1 49 ? 14.031 19.062 7.961 1 89.5 49 ASP B N 1
ATOM 2488 C CA . ASP B 1 49 ? 12.922 18.234 7.496 1 89.5 49 ASP B CA 1
ATOM 2489 C C . ASP B 1 49 ? 11.609 19.016 7.547 1 89.5 49 ASP B C 1
ATOM 2491 O O . ASP B 1 49 ? 10.789 18.922 6.629 1 89.5 49 ASP B O 1
ATOM 2495 N N . ILE B 1 50 ? 11.492 19.75 8.602 1 92.75 50 ILE B N 1
ATOM 2496 C CA . ILE B 1 50 ? 10.289 20.562 8.75 1 92.75 50 ILE B CA 1
ATOM 2497 C C . ILE B 1 50 ? 10.203 21.578 7.621 1 92.75 50 ILE B C 1
ATOM 2499 O O . ILE B 1 50 ? 9.156 21.719 6.984 1 92.75 50 ILE B O 1
ATOM 2503 N N . CYS B 1 51 ? 11.273 22.203 7.344 1 92.81 51 CYS B N 1
ATOM 2504 C CA . CYS B 1 51 ? 11.305 23.234 6.309 1 92.81 51 CYS B CA 1
ATOM 2505 C C . CYS B 1 51 ? 10.992 22.641 4.941 1 92.81 51 CYS B C 1
ATOM 2507 O O . CYS B 1 51 ? 10.188 23.203 4.188 1 92.81 51 CYS B O 1
ATOM 2509 N N . LEU B 1 52 ? 11.586 21.516 4.672 1 92.56 52 LEU B N 1
ATOM 2510 C CA . LEU B 1 52 ? 11.367 20.859 3.387 1 92.56 52 LEU B CA 1
ATOM 2511 C C . LEU B 1 52 ? 9.914 20.406 3.248 1 92.56 52 LEU B C 1
ATOM 2513 O O . LEU B 1 52 ? 9.312 20.562 2.182 1 92.56 52 LEU B O 1
ATOM 2517 N N . MET B 1 53 ? 9.391 19.891 4.34 1 94.81 53 MET B N 1
ATOM 2518 C CA . MET B 1 53 ? 8 19.438 4.328 1 94.81 53 MET B CA 1
ATOM 2519 C C . MET B 1 53 ? 7.055 20.625 4.105 1 94.81 53 MET B C 1
ATOM 2521 O O . MET B 1 53 ? 6.133 20.531 3.289 1 94.81 53 MET B O 1
ATOM 2525 N N . GLU B 1 54 ? 7.316 21.688 4.754 1 95.69 54 GLU B N 1
ATOM 2526 C CA . GLU B 1 54 ? 6.469 22.875 4.625 1 95.69 54 GLU B CA 1
ATOM 2527 C C . GLU B 1 54 ? 6.543 23.453 3.215 1 95.69 54 GLU B C 1
ATOM 2529 O O . GLU B 1 54 ? 5.531 23.906 2.672 1 95.69 54 GLU B O 1
ATOM 2534 N N . GLU B 1 55 ? 7.688 23.406 2.703 1 95.38 55 GLU B N 1
ATOM 2535 C CA . GLU B 1 55 ? 7.855 23.875 1.329 1 95.38 55 GLU B CA 1
ATOM 2536 C C . GLU B 1 55 ? 7.039 23.031 0.359 1 95.38 55 GLU B C 1
ATOM 2538 O O . GLU B 1 55 ? 6.332 23.562 -0.499 1 95.38 55 GLU B O 1
ATOM 2543 N N . TRP B 1 56 ? 7.16 21.75 0.539 1 96.19 56 TRP B N 1
ATOM 2544 C CA . TRP B 1 56 ? 6.422 20.844 -0.325 1 96.19 56 TRP B CA 1
ATOM 2545 C C . TRP B 1 56 ? 4.918 21.031 -0.155 1 96.19 56 TRP B C 1
ATOM 2547 O O . TRP B 1 56 ? 4.18 21.078 -1.14 1 96.19 56 TRP B O 1
ATOM 2557 N N . LEU B 1 57 ? 4.461 21.156 1.066 1 97.38 57 LEU B N 1
ATOM 2558 C CA . LEU B 1 57 ? 3.045 21.359 1.35 1 97.38 57 LEU B CA 1
ATOM 2559 C C . LEU B 1 57 ? 2.559 22.672 0.726 1 97.38 57 LEU B C 1
ATOM 2561 O O . LEU B 1 57 ? 1.462 22.719 0.164 1 97.38 57 LEU B O 1
ATOM 2565 N N . GLY B 1 58 ? 3.375 23.656 0.82 1 96.5 58 GLY B N 1
ATOM 2566 C CA . GLY B 1 58 ? 3.033 24.938 0.201 1 96.5 58 GLY B CA 1
ATOM 2567 C C . GLY B 1 58 ? 2.881 24.844 -1.305 1 96.5 58 GLY B C 1
ATOM 2568 O O . GLY B 1 58 ? 1.917 25.359 -1.869 1 96.5 58 GLY B O 1
ATOM 2569 N N . GLN B 1 59 ? 3.742 24.109 -1.903 1 95.44 59 GLN B N 1
ATOM 2570 C CA . GLN B 1 59 ? 3.709 23.953 -3.352 1 95.44 59 GLN B CA 1
ATOM 2571 C C . GLN B 1 59 ? 2.496 23.125 -3.783 1 95.44 59 GLN B C 1
ATOM 2573 O O . GLN B 1 59 ? 1.988 23.297 -4.895 1 95.44 59 GLN B O 1
ATOM 2578 N N . CYS B 1 60 ? 2.037 22.328 -2.908 1 95.88 60 CYS B N 1
ATOM 2579 C CA . CYS B 1 60 ? 0.868 21.5 -3.186 1 95.88 60 CYS B CA 1
ATOM 2580 C C . CYS B 1 60 ? -0.406 22.172 -2.688 1 95.88 60 CYS B C 1
ATOM 2582 O O . CYS B 1 60 ? -1.478 21.562 -2.691 1 95.88 60 CYS B O 1
ATOM 2584 N N . ARG B 1 61 ? -0.337 23.406 -2.143 1 95.62 61 ARG B N 1
ATOM 2585 C CA . ARG B 1 61 ? -1.453 24.25 -1.759 1 95.62 61 ARG B CA 1
ATOM 2586 C C . ARG B 1 61 ? -2.146 23.734 -0.508 1 95.62 61 ARG B C 1
ATOM 2588 O O . ARG B 1 61 ? -3.373 23.781 -0.401 1 95.62 61 ARG B O 1
ATOM 2595 N N . PHE B 1 62 ? -1.359 23.172 0.389 1 97.62 62 PHE B N 1
ATOM 2596 C CA . PHE B 1 62 ? -1.872 22.781 1.697 1 97.62 62 PHE B CA 1
ATOM 2597 C C . PHE B 1 62 ? -1.725 23.922 2.699 1 97.62 62 PHE B C 1
ATOM 2599 O O . PHE B 1 62 ? -0.706 24.609 2.711 1 97.62 62 PHE B O 1
ATOM 2606 N N . GLU B 1 63 ? -2.783 24.078 3.443 1 96.75 63 GLU B N 1
ATOM 2607 C CA . GLU B 1 63 ? -2.648 24.812 4.695 1 96.75 63 GLU B CA 1
ATOM 2608 C C . GLU B 1 63 ? -2.223 23.891 5.836 1 96.75 63 GLU B C 1
ATOM 2610 O O . GLU B 1 63 ? -2.852 22.859 6.074 1 96.75 63 GLU B O 1
ATOM 2615 N N . HIS B 1 64 ? -1.131 24.281 6.5 1 97 64 HIS B N 1
ATOM 2616 C CA . HIS B 1 64 ? -0.644 23.312 7.465 1 97 64 HIS B CA 1
ATOM 2617 C C . HIS B 1 64 ? -0.652 23.875 8.875 1 97 64 HIS B C 1
ATOM 2619 O O . HIS B 1 64 ? -0.521 25.094 9.07 1 97 64 HIS B O 1
ATOM 2625 N N . THR B 1 65 ? -0.91 22.984 9.82 1 97.38 65 THR B N 1
ATOM 2626 C CA . THR B 1 65 ? -0.771 23.203 11.25 1 97.38 65 THR B CA 1
ATOM 2627 C C . THR B 1 65 ? 0.455 22.484 11.797 1 97.38 65 THR B C 1
ATOM 2629 O O . THR B 1 65 ? 0.67 21.312 11.492 1 97.38 65 THR B O 1
ATOM 2632 N N . GLN B 1 66 ? 1.272 23.234 12.594 1 97.12 66 GLN B N 1
ATOM 2633 C CA . GLN B 1 66 ? 2.494 22.656 13.141 1 97.12 66 GLN B CA 1
ATOM 2634 C C . GLN B 1 66 ? 2.305 22.234 14.594 1 97.12 66 GLN B C 1
ATOM 2636 O O . GLN B 1 66 ? 1.597 22.906 15.352 1 97.12 66 GLN B O 1
ATOM 2641 N N . CYS B 1 67 ? 2.928 21.172 14.953 1 97.81 67 CYS B N 1
ATOM 2642 C CA . CYS B 1 67 ? 3.02 20.672 16.312 1 97.81 67 CYS B CA 1
ATOM 2643 C C . CYS B 1 67 ? 4.438 20.219 16.641 1 97.81 67 CYS B C 1
ATOM 2645 O O . CYS B 1 67 ? 4.781 19.047 16.406 1 97.81 67 CYS B O 1
ATOM 2647 N N . ILE B 1 68 ? 5.242 21.156 17.281 1 96.44 68 ILE B N 1
ATOM 2648 C CA . ILE B 1 68 ? 6.672 20.922 17.438 1 96.44 68 ILE B CA 1
ATOM 2649 C C . ILE B 1 68 ? 6.973 20.562 18.891 1 96.44 68 ILE B C 1
ATOM 2651 O O . ILE B 1 68 ? 6.559 21.266 19.812 1 96.44 68 ILE B O 1
ATOM 2655 N N . ASP B 1 69 ? 7.652 19.5 19.125 1 95.56 69 ASP B N 1
ATOM 2656 C CA . ASP B 1 69 ? 8.109 18.984 20.406 1 95.56 69 ASP B CA 1
ATOM 2657 C C . ASP B 1 69 ? 6.957 18.891 21.406 1 95.56 69 ASP B C 1
ATOM 2659 O O . ASP B 1 69 ? 7.062 19.375 22.531 1 95.56 69 ASP B O 1
ATOM 2663 N N . PRO B 1 70 ? 5.891 18.234 20.938 1 96.75 70 PRO B N 1
ATOM 2664 C CA . PRO B 1 70 ? 4.777 18.094 21.875 1 96.75 70 PRO B CA 1
ATOM 2665 C C . PRO B 1 70 ? 4.996 16.969 22.891 1 96.75 70 PRO B C 1
ATOM 2667 O O . PRO B 1 70 ? 5.707 16 22.609 1 96.75 70 PRO B O 1
ATOM 2670 N N . ASN B 1 71 ? 4.434 17.188 24.062 1 95.62 71 ASN B N 1
ATOM 2671 C CA . ASN B 1 71 ? 4.188 16 24.875 1 95.62 71 ASN B CA 1
ATOM 2672 C C . ASN B 1 71 ? 2.916 15.281 24.438 1 95.62 71 ASN B C 1
ATOM 2674 O O . ASN B 1 71 ? 2.256 15.695 23.484 1 95.62 71 ASN B O 1
ATOM 2678 N N . LYS B 1 72 ? 2.596 14.164 25.062 1 95.88 72 LYS B N 1
ATOM 2679 C CA . LYS B 1 72 ? 1.476 13.32 24.656 1 95.88 72 LYS B CA 1
ATOM 2680 C C . LYS B 1 72 ? 0.163 14.094 24.688 1 95.88 72 LYS B C 1
ATOM 2682 O O . LYS B 1 72 ? -0.606 14.062 23.719 1 95.88 72 LYS B O 1
ATOM 2687 N N . MET B 1 73 ? -0.1 14.812 25.797 1 96.5 73 MET B N 1
ATOM 2688 C CA . MET B 1 73 ? -1.345 15.562 25.938 1 96.5 73 MET B CA 1
ATOM 2689 C C . MET B 1 73 ? -1.455 16.656 24.875 1 96.5 73 MET B C 1
ATOM 2691 O O . MET B 1 73 ? -2.514 16.828 24.266 1 96.5 73 MET B O 1
ATOM 2695 N N . GLU B 1 74 ? -0.402 17.328 24.625 1 97.06 74 GLU B N 1
ATOM 2696 C CA . GLU B 1 74 ? -0.376 18.391 23.625 1 97.06 74 GLU B CA 1
ATOM 2697 C C . GLU B 1 74 ? -0.664 17.859 22.234 1 97.06 74 GLU B C 1
ATOM 2699 O O . GLU B 1 74 ? -1.443 18.438 21.484 1 97.06 74 GLU B O 1
ATOM 2704 N N . LEU B 1 75 ? 0.006 16.734 21.859 1 97.75 75 LEU B N 1
ATOM 2705 C CA . LEU B 1 75 ? -0.229 16.141 20.547 1 97.75 75 LEU B CA 1
ATOM 2706 C C . LEU B 1 75 ? -1.693 15.758 20.375 1 97.75 75 LEU B C 1
ATOM 2708 O O . LEU B 1 75 ? -2.324 16.109 19.375 1 97.75 75 LEU B O 1
ATOM 2712 N N . ILE B 1 76 ? -2.223 15.102 21.438 1 97.25 76 ILE B N 1
ATOM 2713 C CA . ILE B 1 76 ? -3.586 14.586 21.359 1 97.25 76 ILE B CA 1
ATOM 2714 C C . ILE B 1 76 ? -4.57 15.75 21.234 1 97.25 76 ILE B C 1
ATOM 2716 O O . ILE B 1 76 ? -5.496 15.703 20.422 1 97.25 76 ILE B O 1
ATOM 2720 N N . GLU B 1 77 ? -4.383 16.781 21.984 1 97.88 77 GLU B N 1
ATOM 2721 C CA . GLU B 1 77 ? -5.258 17.953 21.938 1 97.88 77 GLU B CA 1
ATOM 2722 C C . GLU B 1 77 ? -5.184 18.656 20.594 1 97.88 77 GLU B C 1
ATOM 2724 O O . GLU B 1 77 ? -6.211 18.984 20 1 97.88 77 GLU B O 1
ATOM 2729 N N . LYS B 1 78 ? -4.008 18.828 20.078 1 98.38 78 LYS B N 1
ATOM 2730 C CA . LYS B 1 78 ? -3.824 19.578 18.844 1 98.38 78 LYS B CA 1
ATOM 2731 C C . LYS B 1 78 ? -4.34 18.781 17.641 1 98.38 78 LYS B C 1
ATOM 2733 O O . LYS B 1 78 ? -4.969 19.344 16.75 1 98.38 78 LYS B O 1
ATOM 2738 N N . ILE B 1 79 ? -4.066 17.5 17.609 1 98.25 79 ILE B N 1
ATOM 2739 C CA . ILE B 1 79 ? -4.504 16.703 16.469 1 98.25 79 ILE B CA 1
ATOM 2740 C C . ILE B 1 79 ? -6.02 16.516 16.516 1 98.25 79 ILE B C 1
ATOM 2742 O O . ILE B 1 79 ? -6.672 16.469 15.469 1 98.25 79 ILE B O 1
ATOM 2746 N N . ARG B 1 80 ? -6.59 16.453 17.719 1 97.88 80 ARG B N 1
ATOM 2747 C CA . ARG B 1 80 ? -8.039 16.422 17.859 1 97.88 80 ARG B CA 1
ATOM 2748 C C . ARG B 1 80 ? -8.664 17.734 17.359 1 97.88 80 ARG B C 1
ATOM 2750 O O . ARG B 1 80 ? -9.664 17.703 16.641 1 97.88 80 ARG B O 1
ATOM 2757 N N . SER B 1 81 ? -8.086 18.781 17.734 1 98.06 81 SER B N 1
ATOM 2758 C CA . SER B 1 81 ? -8.555 20.094 17.266 1 98.06 81 SER B CA 1
ATOM 2759 C C . SER B 1 81 ? -8.469 20.188 15.75 1 98.06 81 SER B C 1
ATOM 2761 O O . SER B 1 81 ? -9.375 20.734 15.109 1 98.06 81 SER B O 1
ATOM 2763 N N . PHE B 1 82 ? -7.43 19.719 15.188 1 98.19 82 PHE B N 1
ATOM 2764 C CA . PHE B 1 82 ? -7.25 19.688 13.742 1 98.19 82 PHE B CA 1
ATOM 2765 C C . PHE B 1 82 ? -8.367 18.891 13.07 1 98.19 82 PHE B C 1
ATOM 2767 O O . PHE B 1 82 ? -9.016 19.391 12.148 1 98.19 82 PHE B O 1
ATOM 2774 N N . ARG B 1 83 ? -8.586 17.672 13.578 1 97.5 83 ARG B N 1
ATOM 2775 C CA . ARG B 1 83 ? -9.656 16.812 13.07 1 97.5 83 ARG B CA 1
ATOM 2776 C C . ARG B 1 83 ? -11.016 17.5 13.195 1 97.5 83 ARG B C 1
ATOM 2778 O O . ARG B 1 83 ? -11.82 17.469 12.266 1 97.5 83 ARG B O 1
ATOM 2785 N N . ASP B 1 84 ? -11.266 18.125 14.336 1 97.31 84 ASP B N 1
ATOM 2786 C CA . ASP B 1 84 ? -12.539 18.812 14.578 1 97.31 84 ASP B CA 1
ATOM 2787 C C . ASP B 1 84 ? -12.719 19.984 13.609 1 97.31 84 ASP B C 1
ATOM 2789 O O . ASP B 1 84 ? -13.836 20.25 13.164 1 97.31 84 ASP B O 1
ATOM 2793 N N . GLY B 1 85 ? -11.617 20.625 13.32 1 96.62 85 GLY B N 1
ATOM 2794 C CA . GLY B 1 85 ? -11.664 21.672 12.32 1 96.62 85 GLY B CA 1
ATOM 2795 C C . GLY B 1 85 ? -12.062 21.188 10.945 1 96.62 85 GLY B C 1
ATOM 2796 O O . GLY B 1 85 ? -12.797 21.859 10.219 1 96.62 85 GLY B O 1
ATOM 2797 N N . LEU B 1 86 ? -11.586 20.031 10.594 1 96.75 86 LEU B N 1
ATOM 2798 C CA . LEU B 1 86 ? -11.992 19.422 9.336 1 96.75 86 LEU B CA 1
ATOM 2799 C C . LEU B 1 86 ? -13.492 19.156 9.312 1 96.75 86 LEU B C 1
ATOM 2801 O O . LEU B 1 86 ? -14.172 19.484 8.336 1 96.75 86 LEU B O 1
ATOM 2805 N N . ASN B 1 87 ? -13.945 18.641 10.422 1 94.94 87 ASN B N 1
ATOM 2806 C CA . ASN B 1 87 ? -15.359 18.312 10.523 1 94.94 87 ASN B CA 1
ATOM 2807 C C . ASN B 1 87 ? -16.234 19.562 10.453 1 94.94 87 ASN B C 1
ATOM 2809 O O . ASN B 1 87 ? -17.344 19.531 9.906 1 94.94 87 ASN B O 1
ATOM 2813 N N . GLU B 1 88 ? -15.734 20.562 10.977 1 93.94 88 GLU B N 1
ATOM 2814 C CA . GLU B 1 88 ? -16.484 21.812 10.969 1 93.94 88 GLU B CA 1
ATOM 2815 C C . GLU B 1 88 ? -16.547 22.422 9.562 1 93.94 88 GLU B C 1
ATOM 2817 O O . GLU B 1 88 ? -17.5 23.109 9.219 1 93.94 88 GLU B O 1
ATOM 2822 N N . SER B 1 89 ? -15.57 22.125 8.719 1 87.44 89 SER B N 1
ATOM 2823 C CA . SER B 1 89 ? -15.5 22.656 7.363 1 87.44 89 SER B CA 1
ATOM 2824 C C . SER B 1 89 ? -16.344 21.828 6.398 1 87.44 89 SER B C 1
ATOM 2826 O O . SER B 1 89 ? -16.641 22.281 5.293 1 87.44 89 SER B O 1
ATOM 2828 N N . LYS B 1 90 ? -16.844 20.75 6.875 1 75.56 90 LYS B N 1
ATOM 2829 C CA . LYS B 1 90 ? -17.75 19.844 6.164 1 75.56 90 LYS B CA 1
ATOM 2830 C C . LYS B 1 90 ? -17.297 19.625 4.727 1 75.56 90 LYS B C 1
ATOM 2832 O O . LYS B 1 90 ? -16.156 19.188 4.488 1 75.56 90 LYS B O 1
ATOM 2837 N N . ASP B 1 91 ? -18.094 20.141 3.752 1 75.25 91 ASP B N 1
ATOM 2838 C CA . ASP B 1 91 ? -17.922 19.797 2.342 1 75.25 91 ASP B CA 1
ATOM 2839 C C . ASP B 1 91 ? -16.812 20.625 1.698 1 75.25 91 ASP B C 1
ATOM 2841 O O . ASP B 1 91 ? -16.453 20.391 0.546 1 75.25 91 ASP B O 1
ATOM 2845 N N . ASP B 1 92 ? -16.109 21.359 2.562 1 90.81 92 ASP B N 1
ATOM 2846 C CA . ASP B 1 92 ? -15.125 22.281 1.979 1 90.81 92 ASP B CA 1
ATOM 2847 C C . ASP B 1 92 ? -13.727 21.672 2.029 1 90.81 92 ASP B C 1
ATOM 2849 O O . ASP B 1 92 ? -12.773 22.25 1.51 1 90.81 92 ASP B O 1
ATOM 2853 N N . VAL B 1 93 ? -13.656 20.516 2.582 1 94.44 93 VAL B N 1
ATOM 2854 C CA . VAL B 1 93 ? -12.352 19.875 2.646 1 94.44 93 VAL B CA 1
ATOM 2855 C C . VAL B 1 93 ? -12.242 18.812 1.547 1 94.44 93 VAL B C 1
ATOM 2857 O O . VAL B 1 93 ? -13.188 18.062 1.312 1 94.44 93 VAL B O 1
ATOM 2860 N N . GLY B 1 94 ? -11.086 18.812 0.894 1 94.75 94 GLY B N 1
ATOM 2861 C CA . GLY B 1 94 ? -10.875 17.859 -0.181 1 94.75 94 GLY B CA 1
ATOM 2862 C C . GLY B 1 94 ? -9.898 16.75 0.184 1 94.75 94 GLY B C 1
ATOM 2863 O O . GLY B 1 94 ? -9.938 15.664 -0.387 1 94.75 94 GLY B O 1
ATOM 2864 N N . CYS B 1 95 ? -9.055 17.094 1.11 1 95 95 CYS B N 1
ATOM 2865 C CA . CYS B 1 95 ? -7.98 16.156 1.438 1 95 95 CYS B CA 1
ATOM 2866 C C . CYS B 1 95 ? -7.32 16.531 2.76 1 95 95 CYS B C 1
ATOM 2868 O O . CYS B 1 95 ? -7.285 17.703 3.133 1 95 95 CYS B O 1
ATOM 2870 N N . CYS B 1 96 ? -6.887 15.547 3.432 1 97.19 96 CYS B N 1
ATOM 2871 C CA . CYS B 1 96 ? -6.078 15.781 4.621 1 97.19 96 CYS B CA 1
ATOM 2872 C C . CYS B 1 96 ? -4.75 15.039 4.535 1 97.19 96 CYS B C 1
ATOM 2874 O O . CYS B 1 96 ? -4.688 13.938 3.99 1 97.19 96 CYS B O 1
ATOM 2876 N N . LEU B 1 97 ? -3.672 15.664 5.039 1 98.31 97 LEU B N 1
ATOM 2877 C CA . LEU B 1 97 ? -2.342 15.07 5.094 1 98.31 97 LEU B CA 1
ATOM 2878 C C . LEU B 1 97 ? -1.729 15.234 6.48 1 98.31 97 LEU B C 1
ATOM 2880 O O . LEU B 1 97 ? -1.666 16.359 7.004 1 98.31 97 LEU B O 1
ATOM 2884 N N . VAL B 1 98 ? -1.376 14.125 7.117 1 97.88 98 VAL B N 1
ATOM 2885 C CA . VAL B 1 98 ? -0.761 14.141 8.438 1 97.88 98 VAL B CA 1
ATOM 2886 C C . VAL B 1 98 ? 0.661 13.594 8.359 1 97.88 98 VAL B C 1
ATOM 2888 O O . VAL B 1 98 ? 0.874 12.477 7.887 1 97.88 98 VAL B O 1
ATOM 2891 N N . THR B 1 99 ? 1.612 14.391 8.758 1 96.12 99 THR B N 1
ATOM 2892 C CA . THR B 1 99 ? 3.006 13.961 8.828 1 96.12 99 THR B CA 1
ATOM 2893 C C . THR B 1 99 ? 3.471 13.883 10.281 1 96.12 99 THR B C 1
ATOM 2895 O O . THR B 1 99 ? 3.328 14.852 11.031 1 96.12 99 THR B O 1
ATOM 2898 N N . LEU B 1 100 ? 3.975 12.734 10.672 1 93.56 100 LEU B N 1
ATOM 2899 C CA . LEU B 1 100 ? 4.512 12.508 12.008 1 93.56 100 LEU B CA 1
ATOM 2900 C C . LEU B 1 100 ? 5.992 12.141 11.945 1 93.56 100 LEU B C 1
ATOM 2902 O O . LEU B 1 100 ? 6.352 11.07 11.438 1 93.56 100 LEU B O 1
ATOM 2906 N N . MET B 1 101 ? 6.797 13.055 12.43 1 89.88 101 MET B N 1
ATOM 2907 C CA . MET B 1 101 ? 8.242 12.859 12.391 1 89.88 101 MET B CA 1
ATOM 2908 C C . MET B 1 101 ? 8.82 12.766 13.797 1 89.88 101 MET B C 1
ATOM 2910 O O . MET B 1 101 ? 8.836 13.75 14.539 1 89.88 101 MET B O 1
ATOM 2914 N N . SER B 1 102 ? 9.188 11.617 14.25 1 88.44 102 SER B N 1
ATOM 2915 C CA . SER B 1 102 ? 9.719 11.367 15.586 1 88.44 102 SER B CA 1
ATOM 2916 C C . SER B 1 102 ? 10.469 10.039 15.648 1 88.44 102 SER B C 1
ATOM 2918 O O . SER B 1 102 ? 10.914 9.523 14.617 1 88.44 102 SER B O 1
ATOM 2920 N N . HIS B 1 103 ? 10.812 9.68 16.859 1 79.25 103 HIS B N 1
ATOM 2921 C CA . HIS B 1 103 ? 11.227 8.305 17.094 1 79.25 103 HIS B CA 1
ATOM 2922 C C . HIS B 1 103 ? 10.016 7.398 17.312 1 79.25 103 HIS B C 1
ATOM 2924 O O . HIS B 1 103 ? 8.93 7.879 17.641 1 79.25 103 HIS B O 1
ATOM 2930 N N . GLY B 1 104 ? 10.211 6.246 16.891 1 74.69 104 GLY B N 1
ATOM 2931 C CA . GLY B 1 104 ? 9.086 5.34 17.047 1 74.69 104 GLY B CA 1
ATOM 2932 C C . GLY B 1 104 ? 9.5 3.883 17.156 1 74.69 104 GLY B C 1
ATOM 2933 O O . GLY B 1 104 ? 10.68 3.557 17 1 74.69 104 GLY B O 1
ATOM 2934 N N . GLU B 1 105 ? 8.57 3.111 17.719 1 66.38 105 GLU B N 1
ATOM 2935 C CA . GLU B 1 105 ? 8.773 1.669 17.812 1 66.38 105 GLU B CA 1
ATOM 2936 C C . GLU B 1 105 ? 7.441 0.922 17.766 1 66.38 105 GLU B C 1
ATOM 2938 O O . GLU B 1 105 ? 6.457 1.363 18.359 1 66.38 105 GLU B O 1
ATOM 2943 N N . LYS B 1 106 ? 7.406 -0.133 16.953 1 65.69 106 LYS B N 1
ATOM 2944 C CA . LYS B 1 106 ? 6.34 -1.131 17.016 1 65.69 106 LYS B CA 1
ATOM 2945 C C . LYS B 1 106 ? 4.965 -0.472 16.953 1 65.69 106 LYS B C 1
ATOM 2947 O O . LYS B 1 106 ? 4.094 -0.769 17.766 1 65.69 106 LYS B O 1
ATOM 2952 N N . GLY B 1 107 ? 4.773 0.578 16.078 1 75.5 107 GLY B N 1
ATOM 2953 C CA . GLY B 1 107 ? 3.445 1.147 15.906 1 75.5 107 GLY B CA 1
ATOM 2954 C C . GLY B 1 107 ? 3.195 2.359 16.781 1 75.5 107 GLY B C 1
ATOM 2955 O O . GLY B 1 107 ? 2.08 2.881 16.828 1 75.5 107 GLY B O 1
ATOM 2956 N N . PHE B 1 108 ? 4.238 2.758 17.516 1 83.69 108 PHE B N 1
ATOM 2957 C CA . PHE B 1 108 ? 4.117 3.926 18.391 1 83.69 108 PHE B CA 1
ATOM 2958 C C . PHE B 1 108 ? 5.102 5.012 17.969 1 83.69 108 PHE B C 1
ATOM 2960 O O . PHE B 1 108 ? 6.152 4.719 17.391 1 83.69 108 PHE B O 1
ATOM 2967 N N . ILE B 1 109 ? 4.699 6.234 18.234 1 87.44 109 ILE B N 1
ATOM 2968 C CA . ILE B 1 109 ? 5.605 7.363 18.078 1 87.44 109 ILE B CA 1
ATOM 2969 C C . ILE B 1 109 ? 5.938 7.965 19.438 1 87.44 109 ILE B C 1
ATOM 2971 O O . ILE B 1 109 ? 5.078 8.016 20.328 1 87.44 109 ILE B O 1
ATOM 2975 N N . LYS B 1 110 ? 7.113 8.344 19.547 1 88.56 110 LYS B N 1
ATOM 2976 C CA . LYS B 1 110 ? 7.602 8.859 20.828 1 88.56 110 LYS B CA 1
ATOM 2977 C C . LYS B 1 110 ? 7.516 10.383 20.875 1 88.56 110 LYS B C 1
ATOM 2979 O O . LYS B 1 110 ? 7.832 11.055 19.891 1 88.56 110 LYS B O 1
ATOM 2984 N N . MET B 1 111 ? 7.141 10.875 22.047 1 92.44 111 MET B N 1
ATOM 2985 C CA . MET B 1 111 ? 7.039 12.32 22.266 1 92.44 111 MET B CA 1
ATOM 2986 C C . MET B 1 111 ? 8.336 12.859 22.875 1 92.44 111 MET B C 1
ATOM 2988 O O . MET B 1 111 ? 9.266 12.102 23.141 1 92.44 111 MET B O 1
ATOM 2992 N N . GLU B 1 112 ? 8.328 14.172 22.984 1 88.69 112 GLU B N 1
ATOM 2993 C CA . GLU B 1 112 ? 9.516 14.852 23.5 1 88.69 112 GLU B CA 1
ATOM 2994 C C . GLU B 1 112 ? 9.891 14.336 24.875 1 88.69 112 GLU B C 1
ATOM 2996 O O . GLU B 1 112 ? 11.07 14.234 25.219 1 88.69 112 GLU B O 1
ATOM 3001 N N . ASP B 1 113 ? 8.914 13.945 25.656 1 88.62 113 ASP B N 1
ATOM 3002 C CA . ASP B 1 113 ? 9.156 13.508 27.031 1 88.62 113 ASP B CA 1
ATOM 3003 C C . ASP B 1 113 ? 9.32 11.992 27.109 1 88.62 113 ASP B C 1
ATOM 3005 O O . ASP B 1 113 ? 9.422 11.422 28.188 1 88.62 113 ASP B O 1
ATOM 3009 N N . GLY B 1 114 ? 9.18 11.336 26.016 1 86.12 114 GLY B N 1
ATOM 3010 C CA . GLY B 1 114 ? 9.406 9.898 25.969 1 86.12 114 GLY B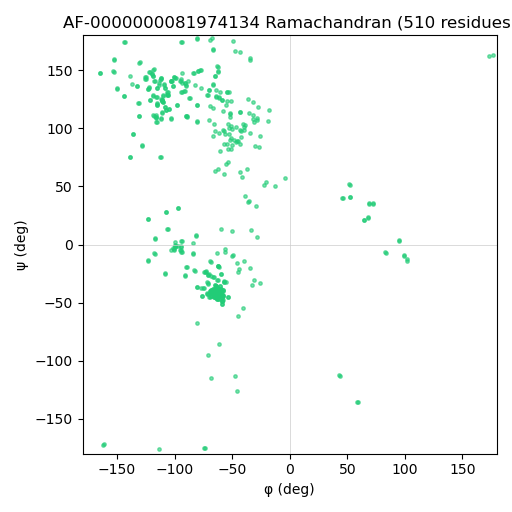 CA 1
ATOM 3011 C C . GLY B 1 114 ? 8.125 9.094 25.969 1 86.12 114 GLY B C 1
ATOM 3012 O O . GLY B 1 114 ? 8.148 7.887 25.734 1 86.12 114 GLY B O 1
ATOM 3013 N N . GLU B 1 115 ? 7.078 9.773 26.266 1 92.56 115 GLU B N 1
ATOM 3014 C CA . GLU B 1 115 ? 5.797 9.078 26.219 1 92.56 115 GLU B CA 1
ATOM 3015 C C . GLU B 1 115 ? 5.477 8.609 24.812 1 92.56 115 GLU B C 1
ATOM 3017 O O . GLU B 1 115 ? 5.98 9.164 23.828 1 92.56 115 GLU B O 1
ATOM 3022 N N . LYS B 1 116 ? 4.664 7.531 24.781 1 90.81 116 LYS B N 1
ATOM 3023 C CA . LYS B 1 116 ? 4.355 6.934 23.484 1 90.81 116 LYS B CA 1
ATOM 3024 C C . LYS B 1 116 ? 2.889 7.137 23.109 1 90.81 116 LYS B C 1
ATOM 3026 O O . LYS B 1 116 ? 2.02 7.121 23.984 1 90.81 116 LYS B O 1
ATOM 3031 N N . VAL B 1 117 ? 2.678 7.359 21.844 1 91.94 117 VAL B N 1
ATOM 3032 C CA . VAL B 1 117 ? 1.329 7.461 21.297 1 91.94 117 VAL B CA 1
ATOM 3033 C C . VAL B 1 117 ? 1.14 6.43 20.188 1 91.94 117 VAL B C 1
ATOM 3035 O O . VAL B 1 117 ? 2.016 6.258 19.328 1 91.94 117 VAL B O 1
ATOM 3038 N N . SER B 1 118 ? 0.002 5.746 20.25 1 87.81 118 SER B N 1
ATOM 3039 C CA . SER B 1 118 ? -0.303 4.723 19.266 1 87.81 118 SER B CA 1
ATOM 3040 C C . SER B 1 118 ? -0.641 5.348 17.906 1 87.81 118 SER B C 1
ATOM 3042 O O . SER B 1 118 ? -1.521 6.207 17.828 1 87.81 118 SER B O 1
ATOM 3044 N N . LEU B 1 119 ? 0.027 4.883 16.844 1 87.25 119 LEU B N 1
ATOM 3045 C CA . LEU B 1 119 ? -0.277 5.34 15.492 1 87.25 119 LEU B CA 1
ATOM 3046 C C . LEU B 1 119 ? -1.695 4.949 15.094 1 87.25 119 LEU B C 1
ATOM 3048 O O . LEU B 1 119 ? -2.391 5.723 14.43 1 87.25 119 LEU B O 1
ATOM 3052 N N . GLU B 1 120 ? -2.096 3.789 15.508 1 84.88 120 GLU B N 1
ATOM 3053 C CA . GLU B 1 120 ? -3.441 3.314 15.195 1 84.88 120 GLU B CA 1
ATOM 3054 C C . GLU B 1 120 ? -4.5 4.262 15.758 1 84.88 120 GLU B C 1
ATOM 3056 O O . GLU B 1 120 ? -5.508 4.535 15.102 1 84.88 120 GLU B O 1
ATOM 3061 N N . ASP B 1 121 ? -4.223 4.742 16.969 1 87.88 121 ASP B N 1
ATOM 3062 C CA . ASP B 1 121 ? -5.148 5.695 17.578 1 87.88 121 ASP B CA 1
ATOM 3063 C C . ASP B 1 121 ? -5.242 6.973 16.75 1 87.88 121 ASP B C 1
ATOM 3065 O O . ASP B 1 121 ? -6.328 7.531 16.578 1 87.88 121 ASP B O 1
ATOM 3069 N N . ILE B 1 122 ? -4.164 7.348 16.234 1 93.06 122 ILE B N 1
ATOM 3070 C CA . ILE B 1 122 ? -4.141 8.555 15.414 1 93.06 122 ILE B CA 1
ATOM 3071 C C . ILE B 1 122 ? -4.883 8.297 14.102 1 93.06 122 ILE B C 1
ATOM 3073 O O . ILE B 1 122 ? -5.715 9.109 13.688 1 93.06 122 ILE B O 1
ATOM 3077 N N . PHE B 1 123 ? -4.641 7.195 13.461 1 90.56 123 PHE B N 1
ATOM 3078 C CA . PHE B 1 123 ? -5.32 6.855 12.219 1 90.56 123 PHE B CA 1
ATOM 3079 C C . PHE B 1 123 ? -6.832 6.828 12.414 1 90.56 123 PHE B C 1
ATOM 3081 O O . PHE B 1 123 ? -7.582 7.328 11.57 1 90.56 123 PHE B O 1
ATOM 3088 N N . GLU B 1 124 ? -7.234 6.332 13.516 1 90.44 124 GLU B N 1
ATOM 3089 C CA . GLU B 1 124 ? -8.656 6.156 13.812 1 90.44 124 GLU B CA 1
ATOM 3090 C C . GLU B 1 124 ? -9.359 7.504 13.938 1 90.44 124 GLU B C 1
ATOM 3092 O O . GLU B 1 124 ? -10.555 7.613 13.641 1 90.44 124 GLU B O 1
ATOM 3097 N N . MET B 1 125 ? -8.695 8.5 14.32 1 94.44 125 MET B N 1
ATOM 3098 C CA . MET B 1 125 ? -9.281 9.828 14.477 1 94.44 125 MET B CA 1
ATOM 3099 C C . MET B 1 125 ? -9.812 10.344 13.148 1 94.44 125 MET B C 1
ATOM 3101 O O . MET B 1 125 ? -10.703 11.203 13.117 1 94.44 125 MET B O 1
ATOM 3105 N N . PHE B 1 126 ? -9.367 9.789 12.023 1 95.25 126 PHE B N 1
ATOM 3106 C CA . PHE B 1 126 ? -9.703 10.391 10.734 1 95.25 126 PHE B CA 1
ATOM 3107 C C . PHE B 1 126 ? -10.547 9.438 9.898 1 95.25 126 PHE B C 1
ATOM 3109 O O . PHE B 1 126 ? -10.812 9.703 8.719 1 95.25 126 PHE B O 1
ATOM 3116 N N . ASN B 1 127 ? -10.906 8.289 10.516 1 90.62 127 ASN B N 1
ATOM 3117 C CA . ASN B 1 127 ? -11.75 7.371 9.758 1 90.62 127 ASN B CA 1
ATOM 3118 C C . ASN B 1 127 ? -13.141 7.953 9.516 1 90.62 127 ASN B C 1
ATOM 3120 O O . ASN B 1 127 ? -13.43 9.07 9.938 1 90.62 127 ASN B O 1
ATOM 3124 N N . ASN B 1 128 ? -13.969 7.238 8.797 1 88.56 128 ASN B N 1
ATOM 3125 C CA . ASN B 1 128 ? -15.258 7.75 8.352 1 88.56 128 ASN B CA 1
ATOM 3126 C C . ASN B 1 128 ? -16.172 8.07 9.531 1 88.56 128 ASN B C 1
ATOM 3128 O O . ASN B 1 128 ? -16.984 8.992 9.461 1 88.56 128 ASN B O 1
ATOM 3132 N N . LYS B 1 129 ? -16.031 7.363 10.586 1 88.88 129 LYS B N 1
ATOM 3133 C CA . LYS B 1 129 ? -16.875 7.559 11.766 1 88.88 129 LYS B CA 1
ATOM 3134 C C . LYS B 1 129 ? -16.438 8.805 12.539 1 88.88 129 LYS B C 1
ATOM 3136 O O . LYS B 1 129 ? -17.281 9.641 12.883 1 88.88 129 LYS B O 1
ATOM 3141 N N . ASN B 1 130 ? -15.18 8.984 12.734 1 92.94 130 ASN B N 1
ATOM 3142 C CA . ASN B 1 130 ? -14.656 10.031 13.602 1 92.94 130 ASN B CA 1
ATOM 3143 C C . ASN B 1 130 ? -14.43 11.336 12.836 1 92.94 130 ASN B C 1
ATOM 3145 O O . ASN B 1 130 ? -14.32 12.398 13.438 1 92.94 130 ASN B O 1
ATOM 3149 N N . CYS B 1 131 ? -14.344 11.266 11.547 1 94.56 131 CYS B N 1
ATOM 3150 C CA . CYS B 1 131 ? -14.195 12.445 10.711 1 94.56 131 CYS B CA 1
ATOM 3151 C C . CYS B 1 131 ? -15.055 12.336 9.461 1 94.56 131 CYS B C 1
ATOM 3153 O O . CYS B 1 131 ? -14.531 12.188 8.352 1 94.56 131 CYS B O 1
ATOM 3155 N N . PRO B 1 132 ? -16.312 12.516 9.555 1 92.62 132 PRO B N 1
ATOM 3156 C CA . PRO B 1 132 ? -17.234 12.367 8.43 1 92.62 132 PRO B CA 1
ATOM 3157 C C . PRO B 1 132 ? -16.922 13.32 7.277 1 92.62 132 PRO B C 1
ATOM 3159 O O . PRO B 1 132 ? -17.234 13.008 6.125 1 92.62 132 PRO B O 1
ATOM 3162 N N . ALA B 1 133 ? -16.312 14.391 7.59 1 94.38 133 ALA B N 1
ATOM 3163 C CA . ALA B 1 133 ? -15.961 15.367 6.562 1 94.38 133 ALA B CA 1
ATOM 3164 C C . ALA B 1 133 ? -15 14.766 5.535 1 94.38 133 ALA B C 1
ATOM 3166 O O . ALA B 1 133 ? -14.883 15.273 4.414 1 94.38 133 ALA B O 1
ATOM 3167 N N . LEU B 1 134 ? -14.344 13.664 5.887 1 94.88 134 LEU B N 1
ATOM 3168 C CA . LEU B 1 134 ? -13.344 13.062 5.004 1 94.88 134 LEU B CA 1
ATOM 3169 C C . LEU B 1 134 ? -13.883 11.789 4.367 1 94.88 134 LEU B C 1
ATOM 3171 O O . LEU B 1 134 ? -13.125 11.023 3.766 1 94.88 134 LEU B O 1
ATOM 3175 N N . GLN B 1 135 ? -15.164 11.578 4.469 1 91.44 135 GLN B N 1
ATOM 3176 C CA . GLN B 1 135 ? -15.758 10.445 3.773 1 91.44 135 GLN B CA 1
ATOM 3177 C C . GLN B 1 135 ? -15.562 10.562 2.264 1 91.44 135 GLN B C 1
ATOM 3179 O O . GLN B 1 135 ? -15.852 11.602 1.674 1 91.44 135 GLN B O 1
ATOM 3184 N N . GLU B 1 136 ? -14.984 9.469 1.683 1 91.69 136 GLU B N 1
ATOM 3185 C CA . GLU B 1 136 ? -14.719 9.375 0.25 1 91.69 136 GLU B CA 1
ATOM 3186 C C . GLU B 1 136 ? -13.695 10.414 -0.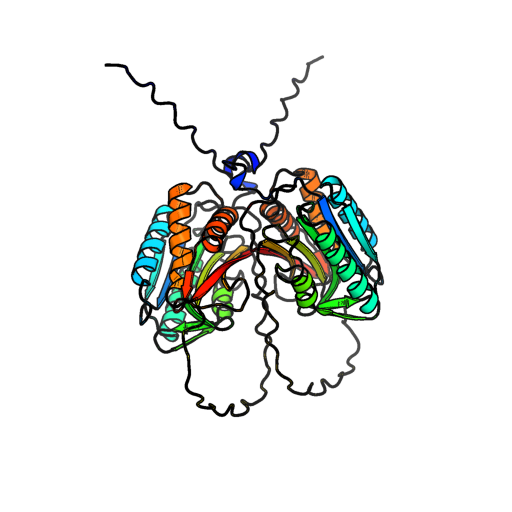188 1 91.69 136 GLU B C 1
ATOM 3188 O O . GLU B 1 136 ? -13.688 10.844 -1.345 1 91.69 136 GLU B O 1
ATOM 3193 N N . LYS B 1 137 ? -12.938 10.883 0.807 1 95.38 137 LYS B N 1
ATOM 3194 C CA . LYS B 1 137 ? -11.844 11.812 0.553 1 95.38 137 LYS B CA 1
ATOM 3195 C C . LYS B 1 137 ? -10.508 11.211 0.997 1 95.38 137 LYS B C 1
ATOM 3197 O O . LYS B 1 137 ? -10.445 10.477 1.98 1 95.38 137 LYS B O 1
ATOM 3202 N N . PRO B 1 138 ? -9.438 11.523 0.254 1 97 138 PRO B N 1
ATOM 3203 C CA . PRO B 1 138 ? -8.156 10.891 0.567 1 97 138 PRO B CA 1
ATOM 3204 C C . PRO B 1 138 ? -7.551 11.391 1.879 1 97 138 PRO B C 1
ATOM 3206 O O . PRO B 1 138 ? -7.594 12.586 2.166 1 97 138 PRO B O 1
ATOM 3209 N N . LYS B 1 139 ? -7.117 10.477 2.678 1 97.12 139 LYS B N 1
ATOM 3210 C CA . LYS B 1 139 ? -6.355 10.688 3.904 1 97.12 139 LYS B CA 1
ATOM 3211 C C . LYS B 1 139 ? -4.922 10.188 3.754 1 97.12 139 LYS B C 1
ATOM 3213 O O . LYS B 1 139 ? -4.688 8.984 3.656 1 97.12 139 LYS B O 1
ATOM 3218 N N . ILE B 1 140 ? -3.977 11.117 3.785 1 97.69 140 ILE B N 1
ATOM 3219 C CA . ILE B 1 140 ? -2.586 10.758 3.527 1 97.69 140 ILE B CA 1
ATOM 3220 C C . ILE B 1 140 ? -1.775 10.875 4.816 1 97.69 140 ILE B C 1
ATOM 3222 O O . ILE B 1 140 ? -1.846 11.898 5.508 1 97.69 140 ILE B O 1
ATOM 3226 N N . PHE B 1 141 ? -1.036 9.789 5.129 1 95.31 141 PHE B N 1
ATOM 3227 C CA . PHE B 1 141 ? -0.18 9.781 6.309 1 95.31 141 PHE B CA 1
ATOM 3228 C C . PHE B 1 141 ? 1.27 9.516 5.926 1 95.31 141 PHE B C 1
ATOM 3230 O O . PHE B 1 141 ? 1.567 8.516 5.266 1 95.31 141 PHE B O 1
ATOM 3237 N N . ILE B 1 142 ? 2.143 10.398 6.309 1 94.12 142 ILE B N 1
ATOM 3238 C CA . ILE B 1 142 ? 3.582 10.227 6.145 1 94.12 142 ILE B CA 1
ATOM 3239 C C . ILE B 1 142 ? 4.242 10.055 7.512 1 94.12 142 ILE B C 1
ATOM 3241 O O . ILE B 1 142 ? 4.328 11.008 8.289 1 94.12 142 ILE B O 1
ATOM 3245 N N . ILE B 1 143 ? 4.668 8.859 7.754 1 89.94 143 ILE B N 1
ATOM 3246 C CA . ILE B 1 143 ? 5.219 8.531 9.062 1 89.94 143 ILE B CA 1
ATOM 3247 C C . ILE B 1 143 ? 6.734 8.359 8.961 1 89.94 143 ILE B C 1
ATOM 3249 O O . ILE B 1 143 ? 7.219 7.516 8.203 1 89.94 143 ILE B O 1
ATOM 3253 N N . GLN B 1 144 ? 7.383 9.211 9.625 1 81.88 144 GLN B N 1
ATOM 3254 C CA . GLN B 1 144 ? 8.828 9.07 9.766 1 81.88 144 GLN B CA 1
ATOM 3255 C C . GLN B 1 144 ? 9.211 8.766 11.211 1 81.88 144 GLN B C 1
ATOM 3257 O O . GLN B 1 144 ? 9.453 9.68 12 1 81.88 144 GLN B O 1
ATOM 3262 N N . ALA B 1 145 ? 8.984 7.527 11.648 1 70.44 145 ALA B N 1
ATOM 3263 C CA . ALA B 1 145 ? 9.359 7.125 13.008 1 70.44 145 ALA B CA 1
ATOM 3264 C C . ALA B 1 145 ? 10.422 6.035 12.977 1 70.44 145 ALA B C 1
ATOM 3266 O O . ALA B 1 145 ? 10.336 5.09 12.188 1 70.44 145 ALA B O 1
ATOM 3267 N N . CYS B 1 146 ? 11.648 6.438 13.438 1 53.69 146 CYS B N 1
ATOM 3268 C CA . CYS B 1 146 ? 12.797 5.539 13.461 1 53.69 146 CYS B CA 1
ATOM 3269 C C . CYS B 1 146 ? 12.922 4.859 14.82 1 53.69 146 CYS B C 1
ATOM 3271 O O . CYS B 1 146 ? 12.461 5.395 15.836 1 53.69 146 CYS B O 1
ATOM 3273 N N . ARG B 1 147 ? 13.273 3.48 14.906 1 43.56 147 ARG B N 1
ATOM 3274 C CA . ARG B 1 147 ? 13.578 2.84 16.188 1 43.56 147 ARG B CA 1
ATOM 3275 C C . ARG B 1 147 ? 14.719 3.561 16.906 1 43.56 147 ARG B C 1
ATOM 3277 O O . ARG B 1 147 ? 15.672 4.012 16.266 1 43.56 147 ARG B O 1
ATOM 3284 N N . GLY B 1 148 ? 14.57 4.438 17.844 1 40.41 148 GLY B N 1
ATOM 3285 C CA . GLY B 1 148 ? 15.602 5.133 18.594 1 40.41 148 GLY B CA 1
ATOM 3286 C C . GLY B 1 148 ? 16.828 4.285 18.844 1 40.41 148 GLY B C 1
ATOM 3287 O O . GLY B 1 148 ? 16.797 3.062 18.688 1 40.41 148 GLY B O 1
ATOM 3288 N N . GLU B 1 149 ? 18.047 4.988 19.188 1 33.19 149 GLU B N 1
ATOM 3289 C CA . GLU B 1 149 ? 19.375 4.488 19.531 1 33.19 149 GLU B CA 1
ATOM 3290 C C . GLU B 1 149 ? 19.344 3.66 20.812 1 33.19 149 GLU B C 1
ATOM 3292 O O . GLU B 1 149 ? 20.391 3.383 21.406 1 33.19 149 GLU B O 1
ATOM 3297 N N . LYS B 1 150 ? 18.672 3.299 21.75 1 32.84 150 LYS B N 1
ATOM 3298 C CA . LYS B 1 150 ? 19.281 2.654 22.906 1 32.84 150 LYS B CA 1
ATOM 3299 C C . LYS B 1 150 ? 20.203 1.516 22.469 1 32.84 150 LYS B C 1
ATOM 3301 O O . LYS B 1 150 ? 19.75 0.49 21.969 1 32.84 150 LYS B O 1
ATOM 3306 N N . ARG B 1 151 ? 21.531 1.779 22.422 1 28.33 151 ARG B N 1
ATOM 3307 C CA . ARG B 1 151 ? 22.641 0.842 22.562 1 28.33 151 ARG B CA 1
ATOM 3308 C C . ARG B 1 151 ? 22.422 -0.102 23.734 1 28.33 151 ARG B C 1
ATOM 3310 O O . ARG B 1 151 ? 22.297 -1.313 23.547 1 28.33 151 ARG B O 1
ATOM 3317 N N . ASP B 1 152 ? 23.594 -0.249 24.938 1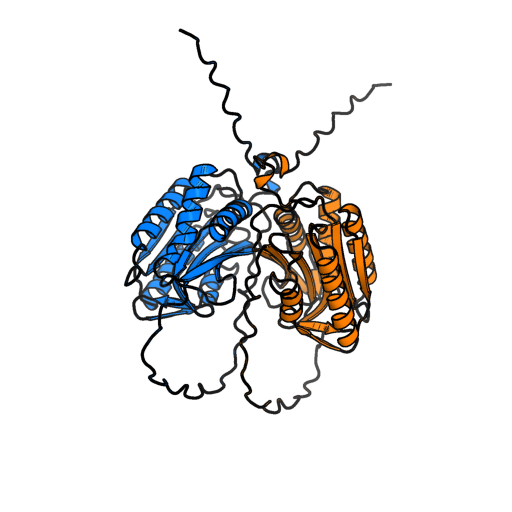 25.73 152 ASP B N 1
ATOM 3318 C CA . ASP B 1 152 ? 24.266 -1.131 25.891 1 25.73 152 ASP B CA 1
ATOM 3319 C C . ASP B 1 152 ? 23.328 -1.5 27.047 1 25.73 152 ASP B C 1
ATOM 3321 O O . ASP B 1 152 ? 23.5 -2.545 27.672 1 25.73 152 ASP B O 1
ATOM 3325 N N . SER B 1 153 ? 23.406 -0.632 28.375 1 25.84 153 SER B N 1
ATOM 3326 C CA . SER B 1 153 ? 23.344 -1.24 29.703 1 25.84 153 SER B CA 1
ATOM 3327 C C . SER B 1 153 ? 22.156 -2.174 29.828 1 25.84 153 SER B C 1
ATOM 3329 O O . SER B 1 153 ? 21.062 -1.865 29.344 1 25.84 153 SER B O 1
ATOM 3331 N N . GLY B 1 154 ? 22.422 -3.406 30.172 1 25.59 154 GLY B N 1
ATOM 3332 C CA . GLY B 1 154 ? 21.734 -4.566 30.703 1 25.59 154 GLY B CA 1
ATOM 3333 C C . GLY B 1 154 ? 20.625 -4.207 31.672 1 25.59 154 GLY B C 1
ATOM 3334 O O . GLY B 1 154 ? 20.281 -5 32.562 1 25.59 154 GLY B O 1
ATOM 3335 N N . VAL B 1 155 ? 20.547 -3.008 32.312 1 24.98 155 VAL B N 1
ATOM 3336 C CA . VAL B 1 155 ? 19.516 -3.121 33.312 1 24.98 155 VAL B CA 1
ATOM 3337 C C . VAL B 1 155 ? 18.328 -3.914 32.75 1 24.98 155 VAL B C 1
ATOM 3339 O O . VAL B 1 155 ? 17.797 -3.576 31.703 1 24.98 155 VAL B O 1
ATOM 3342 N N . GLU B 1 156 ? 18.344 -5.16 33.25 1 25.34 156 GLU B N 1
ATOM 3343 C CA . GLU B 1 156 ? 17.266 -6.133 33.375 1 25.34 156 GLU B CA 1
ATOM 3344 C C . GLU B 1 156 ? 15.945 -5.449 33.719 1 25.34 156 GLU B C 1
ATOM 3346 O O . GLU B 1 156 ? 15.711 -5.043 34.844 1 25.34 156 GLU B O 1
ATOM 3351 N N . THR B 1 157 ? 15.664 -4.363 33.25 1 25 157 THR B N 1
ATOM 3352 C CA . THR B 1 157 ? 14.367 -4.07 33.875 1 25 157 THR B CA 1
ATOM 3353 C C . THR B 1 157 ? 13.523 -5.34 33.969 1 25 157 THR B C 1
ATOM 3355 O O . THR B 1 157 ? 13.438 -6.109 33 1 25 157 THR B O 1
ATOM 3358 N N . ASP B 1 158 ? 13.547 -5.809 35.25 1 23.22 158 ASP B N 1
ATOM 3359 C CA . ASP B 1 158 ? 12.609 -6.828 35.719 1 23.22 158 ASP B CA 1
ATOM 3360 C C . ASP B 1 158 ? 11.289 -6.738 34.969 1 23.22 158 ASP B C 1
ATOM 3362 O O . ASP B 1 158 ? 10.633 -5.695 34.969 1 23.22 158 ASP B O 1
ATOM 3366 N N . ASP B 1 159 ? 11.367 -7.355 33.938 1 25.28 159 ASP B N 1
ATOM 3367 C CA . ASP B 1 159 ? 10.117 -7.734 33.281 1 25.28 159 ASP B CA 1
ATOM 3368 C C . ASP B 1 159 ? 9.062 -8.141 34.281 1 25.28 159 ASP B C 1
ATOM 3370 O O . ASP B 1 159 ? 9.062 -9.273 34.781 1 25.28 159 ASP B O 1
ATOM 3374 N N . GLU B 1 160 ? 9.094 -7.234 35.406 1 24.28 160 GLU B N 1
ATOM 3375 C CA . GLU B 1 160 ? 7.949 -7.738 36.156 1 24.28 160 GLU B CA 1
ATOM 3376 C C . GLU B 1 160 ? 6.836 -8.195 35.219 1 24.28 160 GLU B C 1
ATOM 3378 O O . GLU B 1 160 ? 6.629 -7.602 34.156 1 24.28 160 GLU B O 1
ATOM 3383 N N . PRO B 1 161 ? 6.461 -9.414 35.438 1 24.77 161 PRO B N 1
ATOM 3384 C CA . PRO B 1 161 ? 5.395 -10.086 34.688 1 24.77 161 PRO B CA 1
ATOM 3385 C C . PRO B 1 161 ? 4.195 -9.172 34.438 1 24.77 161 PRO B C 1
ATOM 3387 O O . PRO B 1 161 ? 3.572 -8.688 35.375 1 24.77 161 PRO B O 1
ATOM 3390 N N . MET B 1 162 ? 4.484 -8.078 33.781 1 24.33 162 MET B N 1
ATOM 3391 C CA . MET B 1 162 ? 3.223 -7.355 33.656 1 24.33 162 MET B CA 1
ATOM 3392 C C . MET B 1 162 ? 2.049 -8.32 33.562 1 24.33 162 MET B C 1
ATOM 3394 O O . MET B 1 162 ? 2.182 -9.406 33 1 24.33 162 MET B O 1
ATOM 3398 N N . GLU B 1 163 ? 1.293 -8.32 34.531 1 24.44 163 GLU B N 1
ATOM 3399 C CA . GLU B 1 163 ? 0.019 -9.039 34.531 1 24.44 163 GLU B CA 1
ATOM 3400 C C . GLU B 1 163 ? -0.544 -9.156 33.094 1 24.44 163 GLU B C 1
ATOM 3402 O O . GLU B 1 163 ? -0.319 -8.281 32.25 1 24.44 163 GLU B O 1
ATOM 3407 N N . SER B 1 164 ? -0.721 -10.383 32.562 1 25.23 164 SER B N 1
ATOM 3408 C CA . SER B 1 164 ? -1.193 -11.094 31.375 1 25.23 164 SER B CA 1
ATOM 3409 C C . SER B 1 164 ? -2.354 -10.359 30.719 1 25.23 164 SER B C 1
ATOM 3411 O O . SER B 1 164 ? -3.441 -10.922 30.562 1 25.23 164 SER B O 1
ATOM 3413 N N . ASP B 1 165 ? -2.545 -9.133 31.172 1 23.22 165 ASP B N 1
ATOM 3414 C CA . ASP B 1 165 ? -3.82 -8.695 30.609 1 23.22 165 ASP B CA 1
ATOM 3415 C C . ASP B 1 165 ? -3.871 -8.945 29.109 1 23.22 165 ASP B C 1
ATOM 3417 O O . ASP B 1 165 ? -2.832 -9.109 28.469 1 23.22 165 ASP B O 1
ATOM 3421 N N . ASP B 1 166 ? -5.059 -8.664 28.562 1 25.33 166 ASP B N 1
ATOM 3422 C CA . ASP B 1 166 ? -5.703 -9.016 27.297 1 25.33 166 ASP B CA 1
ATOM 3423 C C . ASP B 1 166 ? -4.914 -8.469 26.109 1 25.33 166 ASP B C 1
ATOM 3425 O O . ASP B 1 166 ? -4.766 -7.258 25.953 1 25.33 166 ASP B O 1
ATOM 3429 N N . VAL B 1 167 ? -3.775 -8.914 25.922 1 27.97 167 VAL B N 1
ATOM 3430 C CA . VAL B 1 167 ? -2.902 -8.75 24.766 1 27.97 167 VAL B CA 1
ATOM 3431 C C . VAL B 1 167 ? -3.734 -8.406 23.531 1 27.97 167 VAL B C 1
ATOM 3433 O O . VAL B 1 167 ? -4.359 -9.281 22.938 1 27.97 167 VAL B O 1
ATOM 3436 N N . ALA B 1 168 ? -4.551 -7.449 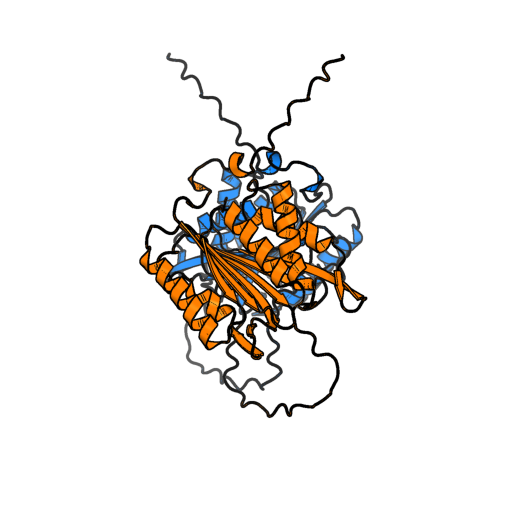23.656 1 26.75 168 ALA B N 1
ATOM 3437 C CA . ALA B 1 168 ? -5.277 -6.871 22.531 1 26.75 168 ALA B CA 1
ATOM 3438 C C . ALA B 1 168 ? -4.363 -6.707 21.312 1 26.75 168 ALA B C 1
ATOM 3440 O O . ALA B 1 168 ? -3.291 -6.105 21.422 1 26.75 168 ALA B O 1
ATOM 3441 N N . GLU B 1 169 ? -4.234 -7.594 20.391 1 28.02 169 GLU B N 1
ATOM 3442 C CA . GLU B 1 169 ? -3.777 -7.801 19.031 1 28.02 169 GLU B CA 1
ATOM 3443 C C . GLU B 1 169 ? -3.727 -6.484 18.25 1 28.02 169 GLU B C 1
ATOM 3445 O O . GLU B 1 169 ? -4.75 -6.008 17.766 1 28.02 169 GLU B O 1
ATOM 3450 N N . LYS B 1 170 ? -3.146 -5.566 18.641 1 29.83 170 LYS B N 1
ATOM 3451 C CA . LYS B 1 170 ? -3.008 -4.211 18.109 1 29.83 170 LYS B CA 1
ATOM 3452 C C . LYS B 1 170 ? -2.613 -4.23 16.641 1 29.83 170 LYS B C 1
ATOM 3454 O O . LYS B 1 170 ? -1.494 -3.855 16.281 1 29.83 170 LYS B O 1
ATOM 3459 N N . ARG B 1 171 ? -2.656 -5.348 15.953 1 30.7 171 ARG B N 1
ATOM 3460 C CA . ARG B 1 171 ? -2.113 -5.629 14.625 1 30.7 171 ARG B CA 1
ATOM 3461 C C . ARG B 1 171 ? -2.482 -4.531 13.641 1 30.7 171 ARG B C 1
ATOM 3463 O O . ARG B 1 171 ? -1.662 -3.664 13.328 1 30.7 171 ARG B O 1
ATOM 3470 N N . ARG B 1 172 ? -3.342 -4.914 12.625 1 33.44 172 ARG B N 1
ATOM 3471 C CA . ARG B 1 172 ? -3.652 -4.48 11.266 1 33.44 172 ARG B CA 1
ATOM 3472 C C . ARG B 1 172 ? -4.273 -3.088 11.266 1 33.44 172 ARG B C 1
ATOM 3474 O O . ARG B 1 172 ? -5.059 -2.754 12.156 1 33.44 172 ARG B O 1
ATOM 3481 N N . LEU B 1 173 ? -3.42 -2.033 10.867 1 38.69 173 LEU B N 1
ATOM 3482 C CA . LEU B 1 173 ? -4.105 -0.763 10.664 1 38.69 173 LEU B CA 1
ATOM 3483 C C . LEU B 1 173 ? -5.555 -0.989 10.242 1 38.69 173 LEU B C 1
ATOM 3485 O O . LEU B 1 173 ? -5.844 -1.885 9.445 1 38.69 173 LEU B O 1
ATOM 3489 N N . PRO B 1 174 ? -6.387 -0.692 11.125 1 44.06 174 PRO B N 1
ATOM 3490 C CA . PRO B 1 174 ? -7.777 -0.807 10.68 1 44.06 174 PRO B CA 1
ATOM 3491 C C . PRO B 1 174 ? -7.957 -0.417 9.211 1 44.06 174 PRO B C 1
ATOM 3493 O O . PRO B 1 174 ? -7.223 0.427 8.703 1 44.06 174 PRO B O 1
ATOM 3496 N N . THR B 1 175 ? -8.32 -1.41 8.328 1 56.12 175 THR B N 1
ATOM 3497 C CA . THR B 1 175 ? -8.641 -1.089 6.945 1 56.12 175 THR B CA 1
ATOM 3498 C C . THR B 1 175 ? -9.695 0.01 6.879 1 56.12 175 THR B C 1
ATOM 3500 O O . THR B 1 175 ? -10.797 -0.142 7.422 1 56.12 175 THR B O 1
ATOM 3503 N N . PHE B 1 176 ? -9.164 1.28 6.738 1 74.31 176 PHE B N 1
ATOM 3504 C CA . PHE B 1 176 ? -9.781 2.58 6.516 1 74.31 176 PHE B CA 1
ATOM 3505 C C . PHE B 1 176 ? -9.953 2.85 5.023 1 74.31 176 PHE B C 1
ATOM 3507 O O . PHE B 1 176 ? -9.289 2.227 4.195 1 74.31 176 PHE B O 1
ATOM 3514 N N . SER B 1 177 ? -11.023 3.418 4.754 1 87.31 177 SER B N 1
ATOM 3515 C CA . SER B 1 177 ? -11.258 3.734 3.348 1 87.31 177 SER B CA 1
ATOM 3516 C C . SER B 1 177 ? -10.555 5.027 2.947 1 87.31 177 SER B C 1
ATOM 3518 O O . SER B 1 177 ? -10.492 5.973 3.736 1 87.31 177 SER B O 1
ATOM 3520 N N . ASP B 1 178 ? -9.938 5.027 1.769 1 94.69 178 ASP B N 1
ATOM 3521 C CA . ASP B 1 178 ? -9.344 6.199 1.138 1 94.69 178 ASP B CA 1
ATOM 3522 C C . ASP B 1 178 ? -8.109 6.664 1.905 1 94.69 178 ASP B C 1
ATOM 3524 O O . ASP B 1 178 ? -7.887 7.867 2.064 1 94.69 178 ASP B O 1
ATOM 3528 N N . TYR B 1 179 ? -7.375 5.656 2.457 1 94.88 179 TYR B N 1
ATOM 3529 C CA . TYR B 1 179 ? -6.129 5.953 3.152 1 94.88 179 TYR B CA 1
ATOM 3530 C C . TYR B 1 179 ? -4.926 5.695 2.25 1 94.88 179 TYR B C 1
ATOM 3532 O O . TYR B 1 179 ? -4.93 4.758 1.45 1 94.88 179 TYR B O 1
ATOM 3540 N N . PHE B 1 180 ? -3.943 6.523 2.387 1 96.31 180 PHE B N 1
ATOM 3541 C CA . PHE B 1 180 ? -2.604 6.305 1.854 1 96.31 180 PHE B CA 1
ATOM 3542 C C . PHE B 1 180 ? -1.547 6.562 2.922 1 96.31 180 PHE B C 1
ATOM 3544 O O . PHE B 1 180 ? -1.33 7.707 3.324 1 96.31 180 PHE B O 1
ATOM 3551 N N . ILE B 1 181 ? -0.894 5.484 3.361 1 92.44 181 ILE B N 1
ATOM 3552 C CA . ILE B 1 181 ? 0.048 5.57 4.473 1 92.44 181 ILE B CA 1
ATOM 3553 C C . ILE B 1 181 ? 1.441 5.16 4 1 92.44 181 ILE B C 1
ATOM 3555 O O . ILE B 1 181 ? 1.612 4.102 3.393 1 92.44 181 ILE B O 1
ATOM 3559 N N . ILE B 1 182 ? 2.432 6.012 4.266 1 91.75 182 ILE B N 1
ATOM 3560 C CA . ILE B 1 182 ? 3.809 5.711 3.891 1 91.75 182 ILE B CA 1
ATOM 3561 C C . ILE B 1 182 ? 4.695 5.73 5.133 1 91.75 182 ILE B C 1
ATOM 3563 O O . ILE B 1 182 ? 4.578 6.625 5.977 1 91.75 182 ILE B O 1
ATOM 3567 N N . TYR B 1 183 ? 5.559 4.746 5.25 1 85.75 183 TYR B N 1
ATOM 3568 C CA . TYR B 1 183 ? 6.496 4.695 6.363 1 85.75 183 TYR B CA 1
ATOM 3569 C C . TYR B 1 183 ? 7.754 3.926 5.984 1 85.75 183 TYR B C 1
ATOM 3571 O O . TYR B 1 183 ? 7.715 3.053 5.113 1 85.75 183 TYR B O 1
ATOM 3579 N N . PRO B 1 184 ? 8.844 4.293 6.566 1 82.19 184 PRO B N 1
ATOM 3580 C CA . PRO B 1 184 ? 10.094 3.592 6.266 1 82.19 184 PRO B CA 1
ATOM 3581 C C . PRO B 1 184 ? 10.211 2.25 6.984 1 82.19 184 PRO B C 1
ATOM 3583 O O . PRO B 1 184 ? 9.539 2.033 8 1 82.19 184 PRO B O 1
ATOM 3586 N N . THR B 1 185 ? 10.922 1.33 6.34 1 74.31 185 THR B N 1
ATOM 3587 C CA . THR B 1 185 ? 11.281 0.062 6.961 1 74.31 185 THR B CA 1
ATOM 3588 C C . THR B 1 185 ? 12.719 -0.314 6.629 1 74.31 185 THR B C 1
ATOM 3590 O O . THR B 1 185 ? 13.305 0.227 5.688 1 74.31 185 THR B O 1
ATOM 3593 N N . GLN B 1 186 ? 13.352 -0.946 7.637 1 60.66 186 GLN B N 1
ATOM 3594 C CA . GLN B 1 186 ? 14.641 -1.521 7.262 1 60.66 186 GLN B CA 1
ATOM 3595 C C . GLN B 1 186 ? 14.461 -2.705 6.32 1 60.66 186 GLN B C 1
ATOM 3597 O O . GLN B 1 186 ? 13.633 -3.588 6.57 1 60.66 186 GLN B O 1
ATOM 3602 N N . ALA B 1 187 ? 15.078 -2.514 5.059 1 52.34 187 ALA B N 1
ATOM 3603 C CA . ALA B 1 187 ? 14.859 -3.492 3.998 1 52.34 187 ALA B CA 1
ATOM 3604 C C . ALA B 1 187 ? 14.992 -4.918 4.527 1 52.34 187 ALA B C 1
ATOM 3606 O O . ALA B 1 187 ? 14.211 -5.801 4.148 1 52.34 187 ALA B O 1
ATOM 3607 N N . ASP B 1 188 ? 16.281 -5.25 5.055 1 45.97 188 ASP B N 1
ATOM 3608 C CA . ASP B 1 188 ? 16.484 -6.613 5.535 1 45.97 188 ASP B CA 1
ATOM 3609 C C . ASP B 1 188 ? 15.844 -6.816 6.906 1 45.97 188 ASP B C 1
ATOM 3611 O O . ASP B 1 188 ? 15.828 -7.93 7.434 1 45.97 188 ASP B O 1
ATOM 3615 N N . HIS B 1 189 ? 15.852 -5.988 7.699 1 39.41 189 HIS B N 1
ATOM 3616 C CA . HIS B 1 189 ? 15.383 -6.043 9.078 1 39.41 189 HIS B CA 1
ATOM 3617 C C . HIS B 1 189 ? 14.172 -5.137 9.289 1 39.41 189 HIS B C 1
ATOM 3619 O O . HIS B 1 189 ? 13.867 -4.297 8.438 1 39.41 189 HIS B O 1
ATOM 3625 N N . VAL B 1 190 ? 13.797 -5.125 10.617 1 31.38 190 VAL B N 1
ATOM 3626 C CA . VAL B 1 190 ? 13.016 -4.18 11.414 1 31.38 190 VAL B CA 1
ATOM 3627 C C . VAL B 1 190 ? 13.516 -2.758 11.164 1 31.38 190 VAL B C 1
ATOM 3629 O O . VAL B 1 190 ? 14.672 -2.559 10.781 1 31.38 190 VAL B O 1
ATOM 3632 N N . ALA B 1 191 ? 12.859 -1.851 11.531 1 33.81 191 ALA B N 1
ATOM 3633 C CA . ALA B 1 191 ? 12.859 -0.401 11.359 1 33.81 191 ALA B CA 1
ATOM 3634 C C . ALA B 1 191 ? 14.195 0.206 11.773 1 33.81 191 ALA B C 1
ATOM 3636 O O . ALA B 1 191 ? 14.617 0.077 12.922 1 33.81 191 ALA B O 1
ATOM 3637 N N . LEU B 1 192 ? 15.383 0.04 11.109 1 32.31 192 LEU B N 1
ATOM 3638 C CA . LEU B 1 192 ? 16.594 0.781 11.469 1 32.31 192 LEU B CA 1
ATOM 3639 C C . LEU B 1 192 ? 16.297 2.277 11.547 1 32.31 192 LEU B C 1
ATOM 3641 O O . LEU B 1 192 ? 15.812 2.875 10.586 1 32.31 192 LEU B O 1
ATOM 3645 N N . ARG B 1 193 ? 15.938 2.717 12.789 1 31.83 193 ARG B N 1
ATOM 3646 C CA . ARG B 1 193 ? 15.773 4.133 13.109 1 31.83 193 ARG B CA 1
ATOM 3647 C C . ARG B 1 193 ? 17.109 4.875 12.992 1 31.83 193 ARG B C 1
ATOM 3649 O O . ARG B 1 193 ? 18.078 4.527 13.664 1 31.83 193 ARG B O 1
ATOM 3656 N N . HIS B 1 194 ? 17.703 4.98 11.961 1 38.25 194 HIS B N 1
ATOM 3657 C CA . HIS B 1 194 ? 18.875 5.84 12.039 1 38.25 194 HIS B CA 1
ATOM 3658 C C . HIS B 1 194 ? 18.5 7.242 12.508 1 38.25 194 HIS B C 1
ATOM 3660 O O . HIS B 1 194 ? 17.594 7.871 11.945 1 38.25 194 HIS B O 1
ATOM 3666 N N . PRO B 1 195 ? 18.938 7.586 13.578 1 41.62 195 PRO B N 1
ATOM 3667 C CA . PRO B 1 195 ? 18.734 8.961 14.039 1 41.62 195 PRO B CA 1
ATOM 3668 C C . PRO B 1 195 ? 18.719 9.977 12.898 1 41.62 195 PRO B C 1
ATOM 3670 O O . PRO B 1 195 ? 18.047 11.008 13 1 41.62 195 PRO B O 1
ATOM 3673 N N . ARG B 1 196 ? 19.578 9.633 11.906 1 43.59 196 ARG B N 1
ATOM 3674 C CA . ARG B 1 196 ? 19.703 10.602 10.812 1 43.59 196 ARG B CA 1
ATOM 3675 C C . ARG B 1 196 ? 18.891 10.156 9.602 1 43.59 196 ARG B C 1
ATOM 3677 O O . ARG B 1 196 ? 19.062 10.703 8.508 1 43.59 196 ARG B O 1
ATOM 3684 N N . THR B 1 197 ? 18.25 8.984 9.656 1 46.47 197 THR B N 1
ATOM 3685 C CA . THR B 1 197 ? 17.469 8.398 8.57 1 46.47 197 THR B CA 1
ATOM 3686 C C . THR B 1 197 ? 16.172 9.172 8.359 1 46.47 197 THR B C 1
ATOM 3688 O O . THR B 1 197 ? 15.531 9.039 7.312 1 46.47 197 THR B O 1
ATOM 3691 N N . GLY B 1 198 ? 15.648 9.664 9.5 1 50.94 198 GLY B N 1
ATOM 3692 C CA . GLY B 1 198 ? 14.359 10.336 9.461 1 50.94 198 GLY B CA 1
ATOM 3693 C C . GLY B 1 198 ? 14.234 11.336 8.328 1 50.94 198 GLY B C 1
ATOM 3694 O O . GLY B 1 198 ? 13.148 11.523 7.773 1 50.94 198 GLY B O 1
ATOM 3695 N N . SER B 1 199 ? 15.484 11.68 7.77 1 64.31 199 SER B N 1
ATOM 3696 C CA . SER B 1 199 ? 15.523 12.734 6.758 1 64.31 199 SER B CA 1
ATOM 3697 C C . SER B 1 199 ? 15.523 12.141 5.352 1 64.31 199 SER B C 1
ATOM 3699 O O . SER B 1 199 ? 15.273 12.859 4.375 1 64.31 199 SER B O 1
ATOM 3701 N N . VAL B 1 200 ? 15.523 10.789 5.434 1 76.19 200 VAL B N 1
ATOM 3702 C CA . VAL B 1 200 ? 15.773 10.203 4.121 1 76.19 200 VAL B CA 1
ATOM 3703 C C . VAL B 1 200 ? 14.523 10.336 3.25 1 76.19 200 VAL B C 1
ATOM 3705 O O . VAL B 1 200 ? 14.617 10.695 2.074 1 76.19 200 VAL B O 1
ATOM 3708 N N . ILE B 1 201 ? 13.344 10.172 3.887 1 85.75 201 ILE B N 1
ATOM 3709 C CA . ILE B 1 201 ? 12.102 10.234 3.121 1 85.75 201 ILE B CA 1
ATOM 3710 C C . ILE B 1 201 ? 11.875 11.664 2.629 1 85.75 201 ILE B C 1
ATOM 3712 O O . ILE B 1 201 ? 11.617 11.883 1.443 1 85.75 201 ILE B O 1
ATOM 3716 N N . ILE B 1 202 ? 12.102 12.594 3.543 1 89.75 202 ILE B N 1
ATOM 3717 C CA . ILE B 1 202 ? 11.766 13.984 3.246 1 89.75 202 ILE B CA 1
ATOM 3718 C C . ILE B 1 202 ? 12.711 14.523 2.176 1 89.75 202 ILE B C 1
ATOM 3720 O O . ILE B 1 202 ? 12.281 15.211 1.249 1 89.75 202 ILE B O 1
ATOM 3724 N N . GLU B 1 203 ? 13.977 14.141 2.312 1 88.44 203 GLU B N 1
ATOM 3725 C CA . GLU B 1 203 ? 14.945 14.57 1.313 1 88.44 203 GLU B CA 1
ATOM 3726 C C . GLU B 1 203 ? 14.641 13.961 -0.052 1 88.44 203 GLU B C 1
ATOM 3728 O O . GLU B 1 203 ? 14.719 14.648 -1.074 1 88.44 203 GLU B O 1
ATOM 3733 N N . ALA B 1 204 ? 14.328 12.727 -0.031 1 92 204 ALA B N 1
ATOM 3734 C CA . ALA B 1 204 ? 13.984 12.055 -1.281 1 92 204 ALA B CA 1
ATOM 3735 C C . ALA B 1 204 ? 12.719 12.641 -1.895 1 92 204 ALA B C 1
ATOM 3737 O O . ALA B 1 204 ? 12.633 12.82 -3.111 1 92 204 ALA B O 1
ATOM 3738 N N . MET B 1 205 ? 11.734 12.977 -1.06 1 94.44 205 MET B N 1
ATOM 3739 C CA . MET B 1 205 ? 10.516 13.625 -1.524 1 94.44 205 MET B CA 1
ATOM 3740 C C . MET B 1 205 ? 10.836 14.945 -2.217 1 94.44 205 MET B C 1
ATOM 3742 O O . MET B 1 205 ? 10.328 15.219 -3.307 1 94.44 205 MET B O 1
ATOM 3746 N N . SER B 1 206 ? 11.625 15.711 -1.555 1 92.94 206 SER B N 1
ATOM 3747 C CA . SER B 1 206 ? 11.984 17.016 -2.094 1 92.94 206 SER B CA 1
ATOM 3748 C C . SER B 1 206 ? 12.695 16.891 -3.439 1 92.94 206 SER B C 1
ATOM 3750 O O . SER B 1 206 ? 12.391 17.625 -4.383 1 92.94 206 SER B O 1
ATOM 3752 N N . ALA B 1 207 ? 13.594 15.914 -3.533 1 92.69 207 ALA B N 1
ATOM 3753 C CA . ALA B 1 207 ? 14.344 15.703 -4.77 1 92.69 207 ALA B CA 1
ATOM 3754 C C . ALA B 1 207 ? 13.422 15.258 -5.902 1 92.69 207 ALA B C 1
ATOM 3756 O O . ALA B 1 207 ? 13.508 15.773 -7.02 1 92.69 207 ALA B O 1
ATOM 3757 N N . VAL B 1 208 ? 12.555 14.336 -5.625 1 94.94 208 VAL B N 1
ATOM 3758 C CA . VAL B 1 208 ? 11.641 13.812 -6.633 1 94.94 208 VAL B CA 1
ATOM 3759 C C . VAL B 1 208 ? 10.672 14.906 -7.07 1 94.94 208 VAL B C 1
ATOM 3761 O O . VAL B 1 208 ? 10.375 15.047 -8.258 1 94.94 208 VAL B O 1
ATOM 3764 N N . PHE B 1 209 ? 10.234 15.703 -6.133 1 94.94 209 PHE B N 1
ATOM 3765 C CA . PHE B 1 209 ? 9.305 16.781 -6.453 1 94.94 209 PHE B CA 1
ATOM 3766 C C . PHE B 1 209 ? 9.977 17.844 -7.301 1 94.94 209 PHE B C 1
ATOM 3768 O O . PHE B 1 209 ? 9.352 18.422 -8.195 1 94.94 209 PHE B O 1
ATOM 3775 N N . LYS B 1 210 ? 11.164 18.125 -7 1 93.56 210 LYS B N 1
ATOM 3776 C CA . LYS B 1 210 ? 11.914 19.094 -7.793 1 93.56 210 LYS B CA 1
ATOM 3777 C C . LYS B 1 210 ? 12.047 18.625 -9.242 1 93.56 210 LYS B C 1
ATOM 3779 O O . LYS B 1 210 ? 11.984 19.438 -10.164 1 93.56 210 LYS B O 1
ATOM 3784 N N . GLN B 1 211 ? 12.172 17.375 -9.359 1 92.31 211 GLN B N 1
ATOM 3785 C CA . GLN B 1 211 ? 12.406 16.797 -10.68 1 92.31 211 GLN B CA 1
ATOM 3786 C C . GLN B 1 211 ? 11.102 16.672 -11.461 1 92.31 211 GLN B C 1
ATOM 3788 O O . GLN B 1 211 ? 11.07 16.922 -12.664 1 92.31 211 GLN B O 1
ATOM 3793 N N . TYR B 1 212 ? 9.969 16.344 -10.758 1 91.06 212 TYR B N 1
ATOM 3794 C CA . TYR B 1 212 ? 8.781 15.945 -11.508 1 91.06 212 TYR B CA 1
ATOM 3795 C C . TYR B 1 212 ? 7.598 16.844 -11.156 1 91.06 212 TYR B C 1
ATOM 3797 O O . TYR B 1 212 ? 6.574 16.812 -11.844 1 91.06 212 TYR B O 1
ATOM 3805 N N . GLY B 1 213 ? 7.699 17.578 -10.133 1 90.56 213 GLY B N 1
ATOM 3806 C CA . GLY B 1 213 ? 6.582 18.406 -9.695 1 90.56 213 GLY B CA 1
ATOM 3807 C C . GLY B 1 213 ? 5.336 17.609 -9.375 1 90.56 213 GLY B C 1
ATOM 3808 O O . GLY B 1 213 ? 5.41 16.578 -8.688 1 90.56 213 GLY B O 1
ATOM 3809 N N . ASN B 1 214 ? 4.195 18.094 -9.836 1 85.81 214 ASN B N 1
ATOM 3810 C CA . ASN B 1 214 ? 2.916 17.438 -9.562 1 85.81 214 ASN B CA 1
ATOM 3811 C C . ASN B 1 214 ? 2.48 16.531 -10.711 1 85.81 214 ASN B C 1
ATOM 3813 O O . ASN B 1 214 ? 1.286 16.312 -10.906 1 85.81 214 ASN B O 1
ATOM 3817 N N . LYS B 1 215 ? 3.43 15.961 -11.398 1 85.12 215 LYS B N 1
ATOM 3818 C CA . LYS B 1 215 ? 3.176 15.102 -12.547 1 85.12 215 LYS B CA 1
ATOM 3819 C C . LYS B 1 215 ? 2.479 13.812 -12.125 1 85.12 215 LYS B C 1
ATOM 3821 O O . LYS B 1 215 ? 1.576 13.328 -12.812 1 85.12 215 LYS B O 1
ATOM 3826 N N . TRP B 1 216 ? 2.895 13.367 -11.047 1 89.25 216 TRP B N 1
ATOM 3827 C CA . TRP B 1 216 ? 2.482 12.039 -10.602 1 89.25 216 TRP B CA 1
ATOM 3828 C C . TRP B 1 216 ? 1.408 12.133 -9.523 1 89.25 216 TRP B C 1
ATOM 3830 O O . TRP B 1 216 ? 1.439 13.031 -8.688 1 89.25 216 TRP B O 1
ATOM 3840 N N . HIS B 1 217 ? 0.411 11.172 -9.648 1 94.5 217 HIS B N 1
ATOM 3841 C CA . HIS B 1 217 ? -0.426 11.016 -8.469 1 94.5 217 HIS B CA 1
ATOM 3842 C C . HIS B 1 217 ? 0.373 10.445 -7.297 1 94.5 217 HIS B C 1
ATOM 3844 O O . HIS B 1 217 ? 1.474 9.93 -7.484 1 94.5 217 HIS B O 1
ATOM 3850 N N . ILE B 1 218 ? -0.127 10.477 -6.16 1 96.38 218 ILE B N 1
ATOM 3851 C CA . ILE B 1 218 ? 0.608 10.328 -4.91 1 96.38 218 ILE B CA 1
ATOM 3852 C C . ILE B 1 218 ? 1.267 8.953 -4.855 1 96.38 218 ILE B C 1
ATOM 3854 O O . ILE B 1 218 ? 2.4 8.812 -4.391 1 96.38 218 ILE B O 1
ATOM 3858 N N . ALA B 1 219 ? 0.564 7.922 -5.328 1 96.12 219 ALA B N 1
ATOM 3859 C CA . ALA B 1 219 ? 1.123 6.574 -5.285 1 96.12 219 ALA B CA 1
ATOM 3860 C C . ALA B 1 219 ? 2.355 6.465 -6.18 1 96.12 219 ALA B C 1
ATOM 3862 O O . ALA B 1 219 ? 3.371 5.891 -5.777 1 96.12 219 ALA B O 1
ATOM 3863 N N . ASP B 1 220 ? 2.281 7.023 -7.363 1 96 220 ASP B N 1
ATOM 3864 C CA . ASP B 1 220 ? 3.416 7.016 -8.281 1 96 220 ASP B CA 1
ATOM 3865 C C . ASP B 1 220 ? 4.547 7.902 -7.762 1 96 220 ASP B C 1
ATOM 3867 O O . ASP B 1 220 ? 5.723 7.566 -7.91 1 96 220 ASP B O 1
ATOM 3871 N N . PHE B 1 221 ? 4.184 9.039 -7.223 1 96.19 221 PHE B N 1
ATOM 3872 C CA . PHE B 1 221 ? 5.164 9.93 -6.617 1 96.19 221 PHE B CA 1
ATOM 3873 C C . PHE B 1 221 ? 6.004 9.188 -5.582 1 96.19 221 PHE B C 1
ATOM 3875 O O . PHE B 1 221 ? 7.234 9.227 -5.633 1 96.19 221 PHE B O 1
ATOM 3882 N N . PHE B 1 222 ? 5.391 8.398 -4.734 1 96.19 222 PHE B N 1
ATOM 3883 C CA . PHE B 1 222 ? 6.125 7.754 -3.65 1 96.19 222 PHE B CA 1
ATOM 3884 C C . PHE B 1 222 ? 6.809 6.484 -4.141 1 96.19 222 PHE B C 1
ATOM 3886 O O . PHE B 1 222 ? 7.75 5.996 -3.51 1 96.19 222 PHE B O 1
ATOM 3893 N N . THR B 1 223 ? 6.309 5.906 -5.242 1 96.69 223 THR B N 1
ATOM 3894 C CA . THR B 1 223 ? 7.09 4.852 -5.879 1 96.69 223 THR B CA 1
ATOM 3895 C C . THR B 1 223 ? 8.445 5.383 -6.34 1 96.69 223 THR B C 1
ATOM 3897 O O . THR B 1 223 ? 9.469 4.734 -6.133 1 96.69 223 THR B O 1
ATOM 3900 N N . LYS B 1 224 ? 8.406 6.59 -6.906 1 95.81 224 LYS B N 1
ATOM 3901 C CA . LYS B 1 224 ? 9.648 7.23 -7.332 1 95.81 224 LYS B CA 1
ATOM 3902 C C . LYS B 1 224 ? 10.508 7.621 -6.133 1 95.81 224 LYS B C 1
ATOM 3904 O O . LYS B 1 224 ? 11.734 7.516 -6.18 1 95.81 224 LYS B O 1
ATOM 3909 N N . VAL B 1 225 ? 9.875 8.086 -5.121 1 95.19 225 VAL B N 1
ATOM 3910 C CA . VAL B 1 225 ? 10.594 8.414 -3.893 1 95.19 225 VAL B CA 1
ATOM 3911 C C . VAL B 1 225 ? 11.281 7.164 -3.342 1 95.19 225 VAL B C 1
ATOM 3913 O O . VAL B 1 225 ? 12.445 7.211 -2.945 1 95.19 225 VAL B O 1
ATOM 3916 N N . ASN B 1 226 ? 10.578 6.027 -3.348 1 93.69 226 ASN B N 1
ATOM 3917 C CA . ASN B 1 226 ? 11.141 4.773 -2.85 1 93.69 226 ASN B CA 1
ATOM 3918 C C . ASN B 1 226 ? 12.328 4.32 -3.691 1 93.69 226 ASN B C 1
ATOM 3920 O O . ASN B 1 226 ? 13.289 3.758 -3.162 1 93.69 226 ASN B O 1
ATOM 3924 N N . ASN B 1 227 ? 12.242 4.574 -4.992 1 94.25 227 ASN B N 1
ATOM 3925 C CA . ASN B 1 227 ? 13.383 4.273 -5.855 1 94.25 227 ASN B CA 1
ATOM 3926 C C . ASN B 1 227 ? 14.633 5.023 -5.41 1 94.25 227 ASN B C 1
ATOM 3928 O O . ASN B 1 227 ? 15.719 4.438 -5.32 1 94.25 227 ASN B O 1
ATOM 3932 N N . ARG B 1 228 ? 14.453 6.234 -5.098 1 91.25 228 ARG B N 1
ATOM 3933 C CA . ARG B 1 228 ? 15.578 7.051 -4.648 1 91.25 228 ARG B CA 1
ATOM 3934 C C . ARG B 1 228 ? 16.078 6.59 -3.283 1 91.25 228 ARG B C 1
ATOM 3936 O O . ARG B 1 228 ? 17.281 6.484 -3.064 1 91.25 228 ARG B O 1
ATOM 3943 N N . VAL B 1 229 ? 15.203 6.273 -2.393 1 90.06 229 VAL B N 1
ATOM 3944 C CA . VAL B 1 229 ? 15.539 5.898 -1.024 1 90.06 229 VAL B CA 1
ATOM 3945 C C . VAL B 1 229 ? 16.359 4.605 -1.031 1 90.06 229 VAL B C 1
ATOM 3947 O O . VAL B 1 229 ? 17.391 4.512 -0.374 1 90.06 229 VAL B O 1
ATOM 3950 N N . VAL B 1 230 ? 15.938 3.633 -1.837 1 88.56 230 VAL B N 1
ATOM 3951 C CA . VAL B 1 230 ? 16.578 2.318 -1.807 1 88.56 230 VAL B CA 1
ATOM 3952 C C . VAL B 1 230 ? 17.953 2.396 -2.447 1 88.56 230 VAL B C 1
ATOM 3954 O O . VAL B 1 230 ? 18.828 1.561 -2.176 1 88.56 230 VAL B O 1
ATOM 3957 N N . HIS B 1 231 ? 18.172 3.383 -3.295 1 87.69 231 HIS B N 1
ATOM 3958 C CA . HIS B 1 231 ? 19.453 3.482 -4 1 87.69 231 HIS B CA 1
ATOM 3959 C C . HIS B 1 231 ? 20.375 4.5 -3.338 1 87.69 231 HIS B C 1
ATOM 3961 O O . HIS B 1 231 ? 21.469 4.75 -3.82 1 87.69 231 HIS B O 1
ATOM 3967 N N . THR B 1 232 ? 19.891 5.102 -2.338 1 82 232 THR B N 1
ATOM 3968 C CA . THR B 1 232 ? 20.734 6.023 -1.571 1 82 232 THR B CA 1
ATOM 3969 C C . THR B 1 232 ? 21.406 5.297 -0.415 1 82 232 THR B C 1
ATOM 3971 O O . THR B 1 232 ? 20.797 4.465 0.254 1 82 232 THR B O 1
ATOM 3974 N N . GLU B 1 233 ? 22.672 5.539 -0.321 1 75.44 233 GLU B N 1
ATOM 3975 C CA . GLU B 1 233 ? 23.422 4.926 0.765 1 75.44 233 GLU B CA 1
ATOM 3976 C C . GLU B 1 233 ? 23.25 5.699 2.068 1 75.44 233 GLU B C 1
ATOM 3978 O O . GLU B 1 233 ? 23.453 6.914 2.105 1 75.44 233 GLU B O 1
ATOM 3983 N N . PHE B 1 234 ? 22.719 4.945 3.027 1 69 234 PHE B N 1
ATOM 3984 C CA . PHE B 1 234 ? 22.562 5.531 4.352 1 69 234 PHE B CA 1
ATOM 3985 C C . PHE B 1 234 ? 23.484 4.836 5.359 1 69 234 PHE B C 1
ATOM 3987 O O . PHE B 1 234 ? 23.828 3.67 5.18 1 69 234 PHE B O 1
ATOM 3994 N N . HIS B 1 235 ? 24.047 5.676 6.172 1 64.88 235 HIS B N 1
ATOM 3995 C CA . HIS B 1 235 ? 24.953 5.113 7.164 1 64.88 235 HIS B CA 1
ATOM 3996 C C . HIS B 1 235 ? 24.438 5.348 8.578 1 64.88 235 HIS B C 1
ATOM 3998 O O . HIS B 1 235 ? 23.891 6.414 8.875 1 64.88 235 HIS B O 1
ATOM 4004 N N . LEU B 1 236 ? 24.344 4.207 9.383 1 60.25 236 LEU B N 1
ATOM 4005 C CA . LEU B 1 236 ? 24.125 4.254 10.828 1 60.25 236 LEU B CA 1
ATOM 4006 C C . LEU B 1 236 ? 25.391 3.852 11.578 1 60.25 236 LEU B C 1
ATOM 4008 O O . LEU B 1 236 ? 25.812 2.693 11.523 1 60.25 236 LEU B O 1
ATOM 4012 N N . HIS B 1 237 ? 25.844 4.746 12.297 1 60.91 237 HIS B N 1
ATOM 4013 C CA . HIS B 1 237 ? 27.078 4.477 13.008 1 60.91 237 HIS B CA 1
ATOM 4014 C C . HIS B 1 237 ? 28.125 3.85 12.094 1 60.91 237 HIS B C 1
ATOM 4016 O O . HIS B 1 237 ? 28.719 2.824 12.43 1 60.91 237 HIS B O 1
ATOM 4022 N N . GLU B 1 238 ? 28.203 4.328 10.867 1 63.5 238 GLU B N 1
ATOM 4023 C CA . GLU B 1 238 ? 29.219 3.963 9.898 1 63.5 238 GLU B CA 1
ATOM 4024 C C . GLU B 1 238 ? 28.875 2.662 9.188 1 63.5 238 GLU B C 1
ATOM 4026 O O . GLU B 1 238 ? 29.641 2.18 8.344 1 63.5 238 GLU B O 1
ATOM 4031 N N . GLU B 1 239 ? 27.812 2.045 9.656 1 66.5 239 GLU B N 1
ATOM 4032 C CA . GLU B 1 239 ? 27.375 0.847 8.945 1 66.5 239 GLU B CA 1
ATOM 4033 C C . GLU B 1 239 ? 26.297 1.172 7.922 1 66.5 239 GLU B C 1
ATOM 4035 O O . GLU B 1 239 ? 25.391 1.957 8.203 1 66.5 239 GLU B O 1
ATOM 4040 N N . PRO B 1 240 ? 26.562 0.664 6.789 1 67.31 240 PRO B N 1
ATOM 4041 C CA . PRO B 1 240 ? 25.547 0.893 5.766 1 67.31 240 PRO B CA 1
ATOM 4042 C C . PRO B 1 240 ? 24.203 0.236 6.109 1 67.31 240 PRO B C 1
ATOM 4044 O O . PRO B 1 240 ? 24.188 -0.869 6.656 1 67.31 240 PRO B O 1
ATOM 4047 N N . ILE B 1 241 ? 23.141 1.083 6.047 1 70.31 241 ILE B N 1
ATOM 4048 C CA . ILE B 1 241 ? 21.812 0.527 6.27 1 70.31 241 ILE B CA 1
ATOM 4049 C C . ILE B 1 241 ? 20.969 0.703 5.012 1 70.31 241 ILE B C 1
ATOM 4051 O O . ILE B 1 241 ? 21.094 1.708 4.309 1 70.31 241 ILE B O 1
ATOM 4055 N N . LYS B 1 242 ? 20.172 -0.355 4.734 1 74.94 242 LYS B N 1
ATOM 4056 C CA . LYS B 1 242 ? 19.25 -0.275 3.609 1 74.94 242 LYS B CA 1
ATOM 4057 C C . LYS B 1 242 ? 17.844 0.094 4.082 1 74.94 242 LYS B C 1
ATOM 4059 O O . LYS B 1 242 ? 17.312 -0.506 5.023 1 74.94 242 LYS B O 1
ATOM 4064 N N . VAL B 1 243 ? 17.391 1.232 3.557 1 80.5 243 VAL B N 1
ATOM 4065 C CA . VAL B 1 243 ? 16.047 1.717 3.908 1 80.5 243 VAL B CA 1
ATOM 4066 C C . VAL B 1 243 ? 15.117 1.566 2.713 1 80.5 243 VAL B C 1
ATOM 4068 O O . VAL B 1 243 ? 15.539 1.718 1.563 1 80.5 243 VAL B O 1
ATOM 4071 N N . SER B 1 244 ? 13.93 1.126 2.965 1 86.56 244 SER B N 1
ATOM 4072 C CA . SER B 1 244 ? 12.852 1.096 1.979 1 86.56 244 SER B CA 1
ATOM 4073 C C . SER B 1 244 ? 11.57 1.702 2.539 1 86.56 244 SER B C 1
ATOM 4075 O O . SER B 1 244 ? 11.414 1.813 3.756 1 86.56 244 SER B O 1
ATOM 4077 N N . LEU B 1 245 ? 10.773 2.133 1.64 1 89.5 245 LEU B N 1
ATOM 4078 C CA . LEU B 1 245 ? 9.477 2.65 2.066 1 89.5 245 LEU B CA 1
ATOM 4079 C C . LEU B 1 245 ? 8.375 1.628 1.813 1 89.5 245 LEU B C 1
ATOM 4081 O O . LEU B 1 245 ? 8.391 0.932 0.795 1 89.5 245 LEU B O 1
ATOM 4085 N N . VAL B 1 246 ? 7.477 1.584 2.775 1 88.56 246 VAL B N 1
ATOM 4086 C CA . VAL B 1 246 ? 6.258 0.803 2.6 1 88.56 246 VAL B CA 1
ATOM 4087 C C . VAL B 1 246 ? 5.07 1.74 2.381 1 88.56 246 VAL B C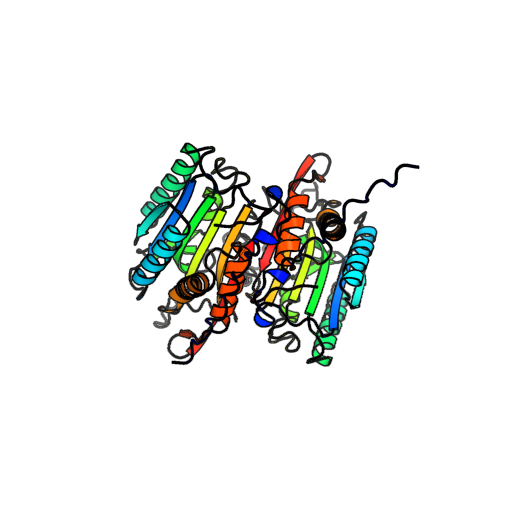 1
ATOM 4089 O O . VAL B 1 246 ? 4.898 2.717 3.115 1 88.56 246 VAL B O 1
ATOM 4092 N N . MET B 1 247 ? 4.32 1.461 1.312 1 92.81 247 MET B N 1
ATOM 4093 C CA . MET B 1 247 ? 3.084 2.184 1.029 1 92.81 247 MET B CA 1
ATOM 4094 C C . MET B 1 247 ? 1.868 1.288 1.247 1 92.81 247 MET B C 1
ATOM 4096 O O . MET B 1 247 ? 1.774 0.208 0.662 1 92.81 247 MET B O 1
ATOM 4100 N N . GLU B 1 248 ? 1.023 1.76 2.119 1 90.75 248 GLU B N 1
ATOM 4101 C CA . GLU B 1 248 ? -0.259 1.096 2.332 1 90.75 248 GLU B CA 1
ATOM 4102 C C . GLU B 1 248 ? -1.415 1.949 1.818 1 90.75 248 GLU B C 1
ATOM 4104 O O . GLU B 1 248 ? -1.593 3.09 2.254 1 90.75 248 GLU B O 1
ATOM 4109 N N . SER B 1 249 ? -2.209 1.301 0.911 1 94.25 249 SER B N 1
ATOM 4110 C CA . SER B 1 249 ? -3.219 2.117 0.244 1 94.25 249 SER B CA 1
ATOM 4111 C C . SER B 1 249 ? -4.578 1.428 0.253 1 94.25 249 SER B C 1
ATOM 4113 O O . SER B 1 249 ? -4.668 0.218 0.033 1 94.25 249 SER B O 1
ATOM 4115 N N . THR B 1 250 ? -5.602 2.205 0.541 1 93.94 250 THR B N 1
ATOM 4116 C CA . THR B 1 250 ? -6.988 1.807 0.308 1 93.94 250 THR B CA 1
ATOM 4117 C C . THR B 1 250 ? -7.695 2.816 -0.589 1 93.94 250 THR B C 1
ATOM 4119 O O . THR B 1 250 ? -8.922 2.934 -0.551 1 93.94 250 THR B O 1
ATOM 4122 N N . LEU B 1 251 ? -6.891 3.582 -1.351 1 95.94 251 LEU B N 1
ATOM 4123 C CA . LEU B 1 251 ? -7.441 4.566 -2.277 1 95.94 251 LEU B CA 1
ATOM 4124 C C . LEU B 1 251 ? -8.281 3.889 -3.352 1 95.94 251 LEU B C 1
ATOM 4126 O O . LEU B 1 251 ? -7.984 2.766 -3.766 1 95.94 251 LEU B O 1
ATOM 4130 N N . THR B 1 252 ? -9.289 4.648 -3.795 1 95.62 252 THR B N 1
ATOM 4131 C CA . THR B 1 252 ? -10.172 4.141 -4.84 1 95.62 252 THR B CA 1
ATOM 4132 C C . THR B 1 252 ? -10.086 5.008 -6.09 1 95.62 252 THR B C 1
ATOM 4134 O O . THR B 1 252 ? -10.68 4.688 -7.117 1 95.62 252 THR B O 1
ATOM 4137 N N . ARG B 1 253 ? -9.398 6.066 -5.957 1 95.62 253 ARG B N 1
ATOM 4138 C CA . ARG B 1 253 ? -9.133 6.996 -7.047 1 95.62 253 ARG B CA 1
ATOM 4139 C C . ARG B 1 253 ? -7.727 7.582 -6.938 1 95.62 253 ARG B C 1
ATOM 4141 O O . ARG B 1 253 ? -6.992 7.266 -6 1 95.62 253 ARG B O 1
ATOM 4148 N N . PHE B 1 254 ? -7.359 8.344 -7.953 1 95.62 254 PHE B N 1
ATOM 4149 C CA . PHE B 1 254 ? -6.012 8.898 -7.984 1 95.62 254 PHE B CA 1
ATOM 4150 C C . PHE B 1 254 ? -5.969 10.266 -7.309 1 95.62 254 PHE B C 1
ATOM 4152 O O . PHE B 1 254 ? -6.879 11.078 -7.48 1 95.62 254 PHE B O 1
ATOM 4159 N N . VAL B 1 255 ? -4.93 10.5 -6.539 1 96.44 255 VAL B N 1
ATOM 4160 C CA . VAL B 1 255 ? -4.723 11.781 -5.867 1 96.44 255 VAL B CA 1
ATOM 4161 C C . VAL B 1 255 ? -3.66 12.586 -6.609 1 96.44 255 VAL B C 1
ATOM 4163 O O . VAL B 1 255 ? -2.471 12.266 -6.539 1 96.44 255 VAL B O 1
ATOM 4166 N N . TYR B 1 256 ? -4.094 13.602 -7.262 1 93.31 256 TYR B N 1
ATOM 4167 C CA . TYR B 1 256 ? -3.199 14.562 -7.898 1 93.31 256 TYR B CA 1
ATOM 4168 C C . TYR B 1 256 ? -3.244 15.906 -7.184 1 93.31 256 TYR B C 1
ATOM 4170 O O . TYR B 1 256 ? -4.312 16.5 -7.027 1 93.31 256 TYR B O 1
ATOM 4178 N N . PHE B 1 257 ? -2.08 16.328 -6.77 1 92.25 257 PHE B N 1
ATOM 4179 C CA . PHE B 1 257 ? -2.049 17.641 -6.129 1 92.25 257 PHE B CA 1
ATOM 4180 C C . PHE B 1 257 ? -1.917 18.75 -7.164 1 92.25 257 PHE B C 1
ATOM 4182 O O . PHE B 1 257 ? -1.254 18.578 -8.188 1 92.25 257 PHE B O 1
#